Protein AF-0000000074718939 (afdb_homodimer)

Sequence (642 aa):
MASVFGLVLPFFGLIALGFVTARVTRQPLEALGWMNTFIIYVALPALFFNLLAKTPVEELTQWRFIVGTTLSTFAVFALMFVIGIFRTRGRVDESTVMGLAGAYGNIGYMGPGLALLAFGEAAVVPVALVFCFDNTLHFVIAPLMMALADDSPDRPPAWKLALDVAGRILLHPFILATIVGITAAIAGFRPPAAAQTLLDYLAGAAAPCALFAMGVTLALRPLRRIPAETAFIVPIKLIVHPVIAYVLVSYIGDFPPVWVYSAMLLAALPSATNVFVIAQQYGVWVERASAMVLLTTVGSVATVTLLLYLMTNSILPPDLFMASVFGLVLPFFGLIALGFVTARVTRQPLEALGWMNTFIIYVALPALFFNLLAKTPVEELTQWRFIVGTTLSTFAVFALMFVIGIFRTRGRVDESTVMGLAGAYGNIGYMGPGLALLAFGEAAVVPVALVFCFDNTLHFVIAPLMMALADDSPDRPPAWKLALDVAGRILLHPFILATIVGITAAIAGFRPPAAAQTLLDYLAGAAAPCALFAMGVTLALRPLRRIPAETAFIVPIKLIVHPVIAYVLVSYIGDFPPVWVYSAMLLAALPSATNVFVIAQQYGVWVERASAMVLLTTVGSVATVTLLLYLMTNSILPPDLF

Radius of gyration: 26.63 Å; Cα contacts (8 Å, |Δi|>4): 1017; chains: 2; bounding box: 52×75×51 Å

Organism: NCBI:txid2562239

Secondary structure (DSSP, 8-state):
-HHHHHHHHHHHHHHHHHHHHHHHS---GGGGHHHHHHIIIIIHHHHHHHHHHTS-GGGGG-HHHHHHHHHHHHHHHHHHHHHHHHHHTS-HHHHHHHHHHHH-B-TTTTHHHHHHHHHGGGGHHHHHHHHHHHHHHHHHHHHHHHHHH---TTPPPHHHHHHHHHHHHHHSHHHHHHHHHHHHHHHT----HHHHHHHHHHHHHHHHHHHHHHHHHHHHS--SS--TTHHHHHHIIIIIHHHHHHHHHHHH----HHHHHHHHHHHHSPBPHHHHHHHHHHTSSHHHHHHHHHHHHHHHHHHHHHHHHHHHTT-S-S---/-HHHHHHHHHHHHHHHHHHHHHHHS---GGGGHHHHHHIIIIIHHHHHHHHHHTS-GGGGG-HHHHHHHHHHHHHHHHHHHHHHHHHHTS-HHHHHHHHHHHH-B-TTTTHHHHHHHHHGGGGHHHHHHHHHHHHHHHHHHHHHHHHHH---TTPPPHHHHHHHHHHHHHHSHHHHHHHHHHHHHHHT----HHHHHHHHHHHHHHHHHHHHHHHHHHHHS--SS--TTHHHHHHIIIIIHHHHHHHHHHHH----HHHHHHHHHHHHSPBPHHHHHHHHHHTSSHHHHHHHHHHHHHHHHHHHHHHHHHHHTT-S-S---

InterPro domains:
  IPR004776 Membrane transport PIN-like [PF03547] (4-112)
  IPR004776 Membrane transport PIN-like [PF03547] (159-307)
  IPR038770 Sodium/solute symporter superfamily [G3DSA:1.20.1530.20] (160-321)

Solvent-accessible surface area (backbone atoms only — not comparable to full-atom values): 31080 Å² total; per-residue (Å²): 102,69,69,38,46,35,61,48,40,30,60,55,45,33,20,48,49,18,23,52,46,41,72,70,40,94,69,63,77,68,17,38,48,47,44,49,49,43,34,57,68,45,12,41,21,30,35,40,21,54,48,34,31,70,33,57,55,78,63,73,58,44,54,57,59,52,50,18,48,44,48,29,39,50,49,34,21,51,52,34,24,53,54,25,26,65,75,57,73,60,38,51,48,52,8,47,54,43,5,38,42,20,34,38,31,31,32,82,54,44,27,56,61,43,38,36,73,74,59,34,76,74,24,51,56,50,42,38,50,48,46,51,51,46,50,49,49,52,55,47,47,51,55,52,46,44,56,69,47,54,78,56,86,83,55,68,58,70,66,60,47,50,49,51,44,48,50,53,39,57,64,30,51,57,48,41,22,39,53,52,9,42,52,26,20,70,69,64,54,72,70,56,69,29,58,42,50,34,37,48,39,30,27,50,24,22,32,48,50,48,33,20,48,48,14,28,50,49,52,75,52,66,76,89,69,84,57,75,62,48,77,54,36,40,51,36,14,47,47,47,31,17,49,44,21,42,53,37,36,26,68,65,40,94,61,61,44,56,46,42,49,39,48,20,51,36,36,20,32,26,25,17,68,61,43,27,53,52,16,51,73,69,70,38,60,36,71,58,34,46,44,47,27,46,53,21,44,61,51,25,58,58,49,45,40,50,50,49,40,33,52,77,66,63,67,46,74,58,53,84,105,103,70,70,38,46,36,61,49,40,31,59,55,46,33,21,48,49,19,23,52,47,40,72,69,43,92,69,64,78,68,18,36,46,46,44,49,48,43,34,57,69,46,12,40,22,30,35,41,20,54,49,35,32,69,32,56,56,77,62,72,60,44,53,58,57,52,50,19,48,44,48,31,38,48,48,35,21,51,52,34,23,51,53,26,27,65,73,56,74,61,38,51,48,52,8,47,52,43,6,37,46,19,34,38,32,31,31,80,54,44,28,57,61,43,39,36,71,74,59,35,76,74,25,52,57,50,43,38,51,50,45,52,50,45,50,50,49,51,54,46,46,51,57,50,46,44,56,68,46,53,76,56,87,82,56,66,57,69,66,61,46,50,49,50,44,48,51,53,38,59,65,29,51,56,48,39,22,39,52,53,10,44,51,26,22,70,69,63,54,72,71,56,70,29,57,42,51,32,36,48,39,29,27,50,25,22,32,48,51,47,33,19,49,48,13,28,50,49,52,76,51,68,76,87,69,84,58,77,63,49,76,55,35,41,52,35,16,49,46,47,30,17,50,43,22,42,51,39,37,27,67,66,42,92,62,61,46,55,46,43,50,40,48,20,50,35,36,20,31,25,26,18,67,60,45,28,52,51,15,52,74,69,70,38,60,36,72,58,34,45,44,46,28,48,52,22,45,60,52,25,57,57,49,45,38,50,49,49,38,33,54,77,66,63,68,46,71,57,52,86,107

Foldseek 3Di:
DVVLLVLCCVQVVLLQLLQVCLVVPVDDLCVCPVLVVLQFQPQLLLLLLVLLLPAALVLLPPVLLLCLLLVLLVVQLVVQLVVQCVVVVHQLLQSNLRSLQQRAFQLRQCQVSSLCSLPNPVLSSLSSSNVQNSVLVSLLSLQVSLLVNDPDPPRPDPVVSVVVSVVSSCPRSNNVSNVNSNVSNVVVHDDDPVVNVVSVVSNVVNNSSQSSSLSSLDNNLDDPDQDPSLVPRLCSQQPVSLVSSLQRSLVSDDDDLSSSLSSSLRSNHGRHPVSLVSCVVSVHCNSNSSSRSVVNNVVSSVRSSVSSVCSSVVVDPSHPD/DVVLLVLCCVQVVLLQLLQVCLVVPVDDLCVCPVLVVLQFQPQLLLLLLVLLLPAALVLLPPVLLLCLLLVLLVVQLVVQLVVQCVVVVHQLLQSNLRSLQQRAFQLRQCQVSSLCSLPNPVLSSLSSSNVQNSVLVSLLSLQVSLLVNDPDPPRPDPVVSVVVSVVSSCPRSNNVSNVNSNVSNVVVHDDDPVVNVVSVVSNVVNNSSQSSSLSSLDNNLDDPDQDPSLVPRLCSQQPVSLVSSLQRSLVSDDDPLSSSLSSSLRSNHGRHPVSLVSCVVSVHCNSNSSSRSVVNNVVSSVRSSVSSVCSSVVVDPSHPD

pLDDT: mean 90.08, std 6.82, range [62.88, 98.75]

Structure (mmCIF, N/CA/C/O backbone):
data_AF-0000000074718939-model_v1
#
loop_
_entity.id
_entity.type
_entity.pdbx_description
1 polymer 'Malonate transporter'
#
loop_
_atom_site.group_PDB
_atom_site.id
_atom_site.type_symbol
_atom_site.label_atom_id
_atom_site.label_alt_id
_atom_site.label_comp_id
_atom_site.label_asym_id
_atom_site.label_entity_id
_atom_site.label_seq_id
_atom_site.pdbx_PDB_ins_code
_atom_site.Cartn_x
_atom_site.Cartn_y
_atom_site.Cartn_z
_atom_site.occupancy
_atom_site.B_iso_or_equiv
_atom_site.auth_seq_id
_atom_site.auth_comp_id
_atom_site.auth_asym_id
_atom_site.auth_atom_id
_atom_site.pdbx_PDB_model_num
ATOM 1 N N . MET A 1 1 ? -13.906 6.078 26 1 66.88 1 MET A N 1
ATOM 2 C CA . MET A 1 1 ? -12.469 6.141 25.781 1 66.88 1 MET A CA 1
ATOM 3 C C . MET A 1 1 ? -11.984 4.938 24.984 1 66.88 1 MET A C 1
ATOM 5 O O . MET A 1 1 ? -11.25 5.094 24 1 66.88 1 MET A O 1
ATOM 9 N N . ALA A 1 2 ? -12.445 3.834 25.25 1 63.44 2 ALA A N 1
ATOM 10 C CA . ALA A 1 2 ? -12 2.648 24.516 1 63.44 2 ALA A CA 1
ATOM 11 C C . ALA A 1 2 ? -12.445 2.705 23.062 1 63.44 2 ALA A C 1
ATOM 13 O O . ALA A 1 2 ? -11.688 2.342 22.156 1 63.44 2 ALA A O 1
ATOM 14 N N . SER A 1 3 ? -13.562 3.199 22.953 1 77.56 3 SER A N 1
ATOM 15 C CA . SER A 1 3 ? -14.094 3.295 21.594 1 77.56 3 SER A CA 1
ATOM 16 C C . SER A 1 3 ? -13.305 4.293 20.766 1 77.56 3 SER A C 1
ATOM 18 O O . SER A 1 3 ? -13.039 4.047 19.578 1 77.56 3 SER A O 1
ATOM 20 N N . VAL A 1 4 ? -12.859 5.27 21.469 1 83.19 4 VAL A N 1
ATOM 21 C CA . VAL A 1 4 ? -12.133 6.312 20.75 1 83.19 4 VAL A CA 1
ATOM 22 C C . VAL A 1 4 ? -10.711 5.836 20.453 1 83.19 4 VAL A C 1
ATOM 24 O O . VAL A 1 4 ? -10.172 6.121 19.375 1 83.19 4 VAL A O 1
ATOM 27 N N . PHE A 1 5 ? -10.242 5.102 21.422 1 82.25 5 PHE A N 1
ATOM 28 C CA . PHE A 1 5 ? -8.93 4.504 21.203 1 82.25 5 PHE A CA 1
ATOM 29 C C . PHE A 1 5 ? -8.953 3.588 19.984 1 82.25 5 PHE A C 1
ATOM 31 O O . PHE A 1 5 ? -7.973 3.5 19.234 1 82.25 5 PHE A O 1
ATOM 38 N N . GLY A 1 6 ? -10.062 3.057 19.781 1 85.88 6 GLY A N 1
ATOM 39 C CA . GLY A 1 6 ? -10.242 2.199 18.609 1 85.88 6 GLY A CA 1
ATOM 40 C C . GLY A 1 6 ? -10.164 2.951 17.297 1 85.88 6 GLY A C 1
ATOM 41 O O . GLY A 1 6 ? -9.789 2.383 16.266 1 85.88 6 GLY A O 1
ATOM 42 N N . LEU A 1 7 ? -10.344 4.215 17.375 1 85.38 7 LEU A N 1
ATOM 43 C CA . LEU A 1 7 ? -10.336 5.039 16.172 1 85.38 7 LEU A CA 1
ATOM 44 C C . LEU A 1 7 ? -8.906 5.387 15.766 1 85.38 7 LEU A C 1
ATOM 46 O O . LEU A 1 7 ? -8.609 5.527 14.578 1 85.38 7 LEU A O 1
ATOM 50 N N . VAL A 1 8 ? -8.086 5.52 16.75 1 89.06 8 VAL A N 1
ATOM 51 C CA . VAL A 1 8 ? -6.754 6.039 16.469 1 89.06 8 VAL A CA 1
ATOM 52 C C . VAL A 1 8 ? -5.773 4.879 16.312 1 89.06 8 VAL A C 1
ATOM 54 O O . VAL A 1 8 ? -4.75 5.008 15.641 1 89.06 8 VAL A O 1
ATOM 57 N N . LEU A 1 9 ? -6.117 3.77 16.828 1 89.56 9 LEU A N 1
ATOM 58 C CA . LEU A 1 9 ? -5.215 2.629 16.938 1 89.56 9 LEU A CA 1
ATOM 59 C C . LEU A 1 9 ? -4.727 2.18 15.562 1 89.56 9 LEU A C 1
ATOM 61 O O . LEU A 1 9 ? -3.545 1.871 15.391 1 89.56 9 LEU A O 1
ATOM 65 N N . PRO A 1 10 ? -5.547 2.162 14.57 1 92.31 10 PRO A N 1
ATOM 66 C CA . PRO A 1 10 ? -5.055 1.689 13.273 1 92.31 10 PRO A CA 1
ATOM 67 C C . PRO A 1 10 ? -3.924 2.553 12.727 1 92.31 10 PRO A C 1
ATOM 69 O O . PRO A 1 10 ? -2.943 2.025 12.188 1 92.31 10 PRO A O 1
ATOM 72 N N . PHE A 1 11 ? -4.012 3.791 12.898 1 91.44 11 PHE A N 1
ATOM 73 C CA . PHE A 1 11 ? -3.047 4.719 12.32 1 91.44 11 PHE A CA 1
ATOM 74 C C . PHE A 1 11 ? -1.737 4.691 13.102 1 91.44 11 PHE A C 1
ATOM 76 O O . PHE A 1 11 ? -0.66 4.59 12.516 1 91.44 11 PHE A O 1
ATOM 83 N N . PHE A 1 12 ? -1.843 4.734 14.391 1 92.56 12 PHE A N 1
ATOM 84 C CA . PHE A 1 12 ? -0.64 4.656 15.211 1 92.56 12 PHE A CA 1
ATOM 85 C C . PHE A 1 12 ? -0.073 3.242 15.211 1 92.56 12 PHE A C 1
ATOM 87 O O . PHE A 1 12 ? 1.136 3.053 15.359 1 92.56 12 PHE A O 1
ATOM 94 N N . GLY A 1 13 ? -0.948 2.262 15.031 1 94.19 13 GLY A N 1
ATOM 95 C CA . GLY A 1 13 ? -0.496 0.888 14.875 1 94.19 13 GLY A CA 1
ATOM 96 C C . GLY A 1 13 ? 0.359 0.682 13.641 1 94.19 13 GLY A C 1
ATOM 97 O O . GLY A 1 13 ? 1.355 -0.043 13.68 1 94.19 13 GLY A O 1
ATOM 98 N N . LEU A 1 14 ? -0.015 1.311 12.555 1 95.38 14 LEU A N 1
ATOM 99 C CA . LEU A 1 14 ? 0.762 1.229 11.32 1 95.38 14 LEU A CA 1
ATOM 100 C C . LEU A 1 14 ? 2.154 1.821 11.516 1 95.38 14 LEU A C 1
ATOM 102 O O . LEU A 1 14 ? 3.145 1.263 11.039 1 95.38 14 LEU A O 1
ATOM 106 N N . ILE A 1 15 ? 2.215 2.977 12.211 1 92.69 15 ILE A N 1
ATOM 107 C CA . ILE A 1 15 ? 3.496 3.609 12.5 1 92.69 15 ILE A CA 1
ATOM 108 C C . ILE A 1 15 ? 4.332 2.695 13.391 1 92.69 15 ILE A C 1
ATOM 110 O O . ILE A 1 15 ? 5.523 2.49 13.141 1 92.69 15 ILE A O 1
ATOM 114 N N . ALA A 1 16 ? 3.695 2.15 14.422 1 94.5 16 ALA A N 1
ATOM 115 C CA . ALA A 1 16 ? 4.383 1.25 15.344 1 94.5 16 ALA A CA 1
ATOM 116 C C . ALA A 1 16 ? 4.918 0.022 14.617 1 94.5 16 ALA A C 1
ATOM 118 O O . ALA A 1 16 ? 6.023 -0.447 14.906 1 94.5 16 ALA A O 1
ATOM 119 N N . LEU A 1 17 ? 4.156 -0.501 13.719 1 96.5 17 LEU A N 1
ATOM 120 C CA . LEU A 1 17 ? 4.586 -1.656 12.938 1 96.5 17 LEU A CA 1
ATOM 121 C C . LEU A 1 17 ? 5.836 -1.328 12.133 1 96.5 17 LEU A C 1
ATOM 123 O O . LEU A 1 17 ? 6.766 -2.137 12.055 1 96.5 17 LEU A O 1
ATOM 127 N N . GLY A 1 18 ? 5.789 -0.168 11.43 1 95.69 18 GLY A N 1
ATOM 128 C CA . GLY A 1 18 ? 6.988 0.266 10.727 1 95.69 18 GLY A CA 1
ATOM 129 C C . GLY A 1 18 ? 8.195 0.404 11.641 1 95.69 18 GLY A C 1
ATOM 130 O O . GLY A 1 18 ? 9.289 -0.063 11.305 1 95.69 18 GLY A O 1
ATOM 131 N N . PHE A 1 19 ? 7.973 0.972 12.789 1 91.94 19 PHE A N 1
ATOM 132 C CA . PHE A 1 19 ? 9.031 1.191 13.766 1 91.94 19 PHE A CA 1
ATOM 133 C C . PHE A 1 19 ? 9.617 -0.134 14.234 1 91.94 19 PHE A C 1
ATOM 135 O O . PHE A 1 19 ? 10.836 -0.318 14.219 1 91.94 19 PHE A O 1
ATOM 142 N N . VAL A 1 20 ? 8.773 -1.05 14.609 1 95.56 20 VAL A N 1
ATOM 143 C CA . VAL A 1 20 ? 9.211 -2.336 15.141 1 95.56 20 VAL A CA 1
ATOM 144 C C . VAL A 1 20 ? 9.898 -3.145 14.047 1 95.56 20 VAL A C 1
ATOM 146 O O . VAL A 1 20 ? 10.93 -3.773 14.289 1 95.56 20 VAL A O 1
ATOM 149 N N . THR A 1 21 ? 9.383 -3.137 12.867 1 96.31 21 THR A N 1
ATOM 150 C CA . THR A 1 21 ? 9.992 -3.863 11.758 1 96.31 21 THR A CA 1
ATOM 151 C C . THR A 1 21 ? 11.398 -3.35 11.477 1 96.31 21 THR A C 1
ATOM 153 O O . THR A 1 21 ? 12.305 -4.133 11.195 1 96.31 21 THR A O 1
ATOM 156 N N . ALA A 1 22 ? 11.492 -2.055 11.508 1 94.75 22 ALA A N 1
ATOM 157 C CA . ALA A 1 22 ? 12.805 -1.453 11.258 1 94.75 22 ALA A CA 1
ATOM 158 C C . ALA A 1 22 ? 13.812 -1.881 12.32 1 94.75 22 ALA A C 1
ATOM 160 O O . ALA A 1 22 ? 15 -2.066 12.016 1 94.75 22 ALA A O 1
ATOM 161 N N . ARG A 1 23 ? 13.375 -2.045 13.5 1 92.75 23 ARG A N 1
ATOM 162 C CA . ARG A 1 23 ? 14.258 -2.426 14.594 1 92.75 23 ARG A CA 1
ATOM 163 C C . ARG A 1 23 ? 14.672 -3.891 14.484 1 92.75 23 ARG A C 1
ATOM 165 O O . ARG A 1 23 ? 15.75 -4.273 14.93 1 92.75 23 ARG A O 1
ATOM 172 N N . VAL A 1 24 ? 13.789 -4.59 13.883 1 93.12 24 VAL A N 1
ATOM 173 C CA . VAL A 1 24 ? 14.047 -6.023 13.789 1 93.12 24 VAL A CA 1
ATOM 174 C C . VAL A 1 24 ? 14.797 -6.328 12.492 1 93.12 24 VAL A C 1
ATOM 176 O O . VAL A 1 24 ? 15.703 -7.164 12.477 1 93.12 24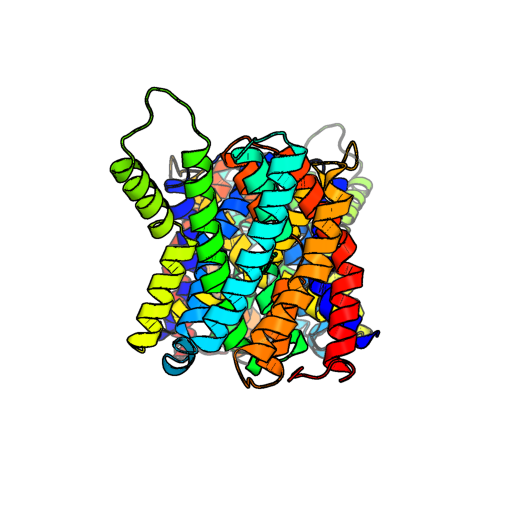 VAL A O 1
ATOM 179 N N . THR A 1 25 ? 14.336 -5.531 11.516 1 85.88 25 THR A N 1
ATOM 180 C CA . THR A 1 25 ? 14.961 -5.754 10.211 1 85.88 25 THR A CA 1
ATOM 181 C C . THR A 1 25 ? 16.125 -4.781 10 1 85.88 25 THR A C 1
ATOM 183 O O . THR A 1 25 ? 16.078 -3.645 10.469 1 85.88 25 THR A O 1
ATOM 186 N N . ARG A 1 26 ? 17.328 -5.137 9.867 1 83.06 26 ARG A N 1
ATOM 187 C CA . ARG A 1 26 ? 18.5 -4.301 9.719 1 83.06 26 ARG A CA 1
ATOM 188 C C . ARG A 1 26 ? 18.688 -3.863 8.266 1 83.06 26 ARG A C 1
ATOM 190 O O . ARG A 1 26 ? 19.672 -4.242 7.621 1 83.06 26 ARG A O 1
ATOM 197 N N . GLN A 1 27 ? 17.656 -3.006 7.785 1 92.81 27 GLN A N 1
ATOM 198 C CA . GLN A 1 27 ? 17.781 -2.42 6.453 1 92.81 27 GLN A CA 1
ATOM 199 C C . GLN A 1 27 ? 18.031 -0.917 6.535 1 92.81 27 GLN A C 1
ATOM 201 O O . GLN A 1 27 ? 17.547 -0.25 7.453 1 92.81 27 GLN A O 1
ATOM 206 N N . PRO A 1 28 ? 18.812 -0.445 5.605 1 93.06 28 PRO A N 1
ATOM 207 C CA . PRO A 1 28 ? 19.141 0.983 5.641 1 93.06 28 PRO A CA 1
ATOM 208 C C . PRO A 1 28 ? 17.984 1.863 5.195 1 93.06 28 PRO A C 1
ATOM 210 O O . PRO A 1 28 ? 17.062 1.385 4.523 1 93.06 28 PRO A O 1
ATOM 213 N N . LEU A 1 29 ? 18.078 3.104 5.562 1 89.25 29 LEU A N 1
ATOM 214 C CA . LEU A 1 29 ? 17.047 4.094 5.246 1 89.25 29 LEU A CA 1
ATOM 215 C C . LEU A 1 29 ? 16.891 4.246 3.738 1 89.25 29 LEU A C 1
ATOM 217 O O . LEU A 1 29 ? 15.781 4.488 3.252 1 89.25 29 LEU A O 1
ATOM 221 N N . GLU A 1 30 ? 17.953 4.074 2.996 1 89.88 30 GLU A N 1
ATOM 222 C CA . GLU A 1 30 ? 17.953 4.254 1.548 1 89.88 30 GLU A CA 1
ATOM 223 C C . GLU A 1 30 ? 17.078 3.217 0.856 1 89.88 30 GLU A C 1
ATOM 225 O O . GLU A 1 30 ? 16.609 3.439 -0.263 1 89.88 30 GLU A O 1
ATOM 230 N N . ALA A 1 31 ? 16.797 2.199 1.562 1 94.56 31 ALA A N 1
ATOM 231 C CA . ALA A 1 31 ? 15.977 1.137 0.984 1 94.56 31 ALA A CA 1
ATOM 232 C C . ALA A 1 31 ? 14.5 1.524 0.984 1 94.56 31 ALA A C 1
ATOM 234 O O . ALA A 1 31 ? 13.656 0.772 0.492 1 94.56 31 ALA A O 1
ATOM 235 N N . LEU A 1 32 ? 14.195 2.742 1.435 1 93.94 32 LEU A N 1
ATOM 236 C CA . LEU A 1 32 ? 12.836 3.277 1.368 1 93.94 32 LEU A CA 1
ATOM 237 C C . LEU A 1 32 ? 12.578 3.93 0.016 1 93.94 32 LEU A C 1
ATOM 239 O O . LEU A 1 32 ? 11.469 4.395 -0.25 1 93.94 32 LEU A O 1
ATOM 243 N N . GLY A 1 33 ? 13.508 3.92 -0.853 1 93 33 GLY A N 1
ATOM 244 C CA . GLY A 1 33 ? 13.461 4.695 -2.082 1 93 33 GLY A CA 1
ATOM 245 C C . GLY A 1 33 ? 12.219 4.434 -2.906 1 93 33 GLY A C 1
ATOM 246 O O . GLY A 1 33 ? 11.477 5.363 -3.238 1 93 33 GLY A O 1
ATOM 247 N N . TRP A 1 34 ? 11.922 3.211 -3.227 1 94.81 34 TRP A N 1
ATOM 248 C CA . TRP A 1 34 ? 10.789 2.883 -4.086 1 94.81 34 TRP A CA 1
ATOM 249 C C . TRP A 1 34 ? 9.469 3.049 -3.336 1 94.81 34 TRP A C 1
ATOM 251 O O . TRP A 1 34 ? 8.453 3.426 -3.928 1 94.81 34 TRP A O 1
ATOM 261 N N . MET A 1 35 ? 9.484 2.732 -2.035 1 94.69 35 MET A N 1
ATOM 262 C CA . MET A 1 35 ? 8.273 2.955 -1.253 1 94.69 35 MET A CA 1
ATOM 263 C C . MET A 1 35 ? 7.895 4.434 -1.245 1 94.69 35 MET A C 1
ATOM 265 O O . MET A 1 35 ? 6.73 4.781 -1.431 1 94.69 35 MET A O 1
ATOM 269 N N . ASN A 1 36 ? 8.898 5.289 -1.068 1 89.31 36 ASN A N 1
ATOM 270 C CA . ASN A 1 36 ? 8.648 6.727 -1.091 1 89.31 36 ASN A CA 1
ATOM 271 C C . ASN A 1 36 ? 8.188 7.195 -2.469 1 89.31 36 ASN A C 1
ATOM 273 O O . ASN A 1 36 ? 7.281 8.023 -2.578 1 89.31 36 ASN A O 1
ATOM 277 N N . THR A 1 37 ? 8.812 6.703 -3.477 1 92.75 37 THR A N 1
ATOM 278 C CA . THR A 1 37 ? 8.422 7.039 -4.84 1 92.75 37 THR A CA 1
ATOM 279 C C . THR A 1 37 ? 6.977 6.629 -5.102 1 92.75 37 THR A C 1
ATOM 281 O O . THR A 1 37 ? 6.207 7.387 -5.695 1 92.75 37 THR A O 1
ATOM 284 N N . PHE A 1 38 ? 6.605 5.457 -4.691 1 95.25 38 PHE A N 1
ATOM 285 C CA . PHE A 1 38 ? 5.242 4.961 -4.836 1 95.25 38 PHE A CA 1
ATOM 286 C C . PHE A 1 38 ? 4.254 5.867 -4.109 1 95.25 38 PHE A C 1
ATOM 288 O O . PHE A 1 38 ? 3.211 6.223 -4.656 1 95.25 38 PHE A O 1
ATOM 295 N N . ILE A 1 39 ? 4.562 6.23 -2.859 1 90.56 39 ILE A N 1
ATOM 296 C CA . ILE A 1 39 ? 3.684 7.043 -2.021 1 90.56 39 ILE A CA 1
ATOM 297 C C . ILE A 1 39 ? 3.496 8.422 -2.65 1 90.56 39 ILE A C 1
ATOM 299 O O . ILE A 1 39 ? 2.365 8.867 -2.857 1 90.56 39 ILE A O 1
ATOM 303 N N . ILE A 1 40 ? 4.559 9.055 -3.062 1 84.19 40 ILE A N 1
ATOM 304 C CA . ILE A 1 40 ? 4.566 10.469 -3.422 1 84.19 40 ILE A CA 1
ATOM 305 C C . ILE A 1 40 ? 4.043 10.641 -4.848 1 84.19 40 ILE A C 1
ATOM 307 O O . ILE A 1 40 ? 3.277 11.57 -5.125 1 84.19 40 ILE A O 1
ATOM 311 N N . TYR A 1 41 ? 4.348 9.727 -5.711 1 89.44 41 TYR A N 1
ATOM 312 C CA . TYR A 1 41 ? 4.09 10 -7.121 1 89.44 41 TYR A CA 1
ATOM 313 C C . TYR A 1 41 ? 2.916 9.172 -7.629 1 89.44 41 TYR A C 1
ATOM 315 O O . TYR A 1 41 ? 2.367 9.453 -8.695 1 89.44 41 TYR A O 1
ATOM 323 N N . VAL A 1 42 ? 2.508 8.195 -6.805 1 93.94 42 VAL A N 1
ATOM 324 C CA . VAL A 1 42 ? 1.505 7.301 -7.371 1 93.94 42 VAL A CA 1
ATOM 325 C C . VAL A 1 42 ? 0.297 7.223 -6.441 1 93.94 42 VAL A C 1
ATOM 327 O O . VAL A 1 42 ? -0.801 7.656 -6.801 1 93.94 42 VAL A O 1
ATOM 330 N N . ALA A 1 43 ? 0.499 6.836 -5.191 1 93.12 43 ALA A N 1
ATOM 331 C CA . ALA A 1 43 ? -0.602 6.527 -4.285 1 93.12 43 ALA A CA 1
ATOM 332 C C . ALA A 1 43 ? -1.28 7.805 -3.791 1 93.12 43 ALA A C 1
ATOM 334 O O . ALA A 1 43 ? -2.51 7.91 -3.818 1 93.12 43 ALA A O 1
ATOM 335 N N . LEU A 1 44 ? -0.522 8.766 -3.371 1 86.56 44 LEU A N 1
ATOM 336 C CA . LEU A 1 44 ? -1.09 9.984 -2.803 1 86.56 44 LEU A CA 1
ATOM 337 C C . LEU A 1 44 ? -1.812 10.797 -3.873 1 86.56 44 LEU A C 1
ATOM 339 O O . LEU A 1 44 ? -2.92 11.289 -3.645 1 86.56 44 LEU A O 1
ATOM 343 N N . PRO A 1 45 ? -1.183 10.969 -5.035 1 88.19 45 PRO A N 1
ATOM 344 C CA . PRO A 1 45 ? -1.922 11.672 -6.086 1 88.19 45 PRO A CA 1
ATOM 345 C C . PRO A 1 45 ? -3.266 11.016 -6.398 1 88.19 45 PRO A C 1
ATOM 347 O O . PRO A 1 45 ? -4.254 11.711 -6.648 1 88.19 45 PRO A O 1
ATOM 350 N N . ALA A 1 46 ? -3.309 9.719 -6.402 1 92.38 46 ALA A N 1
ATOM 351 C CA . ALA A 1 46 ? -4.574 9.023 -6.629 1 92.38 46 ALA A CA 1
ATOM 352 C C . ALA A 1 46 ? -5.574 9.336 -5.52 1 92.38 46 ALA A C 1
ATOM 354 O O . ALA A 1 46 ? -6.77 9.508 -5.781 1 92.38 46 ALA A O 1
ATOM 355 N N . LEU A 1 47 ? -5.102 9.375 -4.332 1 87 47 LEU A N 1
ATOM 356 C CA . LEU A 1 47 ? -5.949 9.719 -3.195 1 87 47 LEU A CA 1
ATOM 357 C C . LEU A 1 47 ? -6.504 11.133 -3.334 1 87 47 LEU A C 1
ATOM 359 O O . LEU A 1 47 ? -7.695 11.359 -3.115 1 87 47 LEU A O 1
ATOM 363 N N . PHE A 1 48 ? -5.633 12.062 -3.709 1 82.62 48 PHE A N 1
ATOM 364 C CA . PHE A 1 48 ? -6.039 13.453 -3.9 1 82.62 48 PHE A CA 1
ATOM 365 C C . PHE A 1 48 ? -7.086 13.562 -5 1 82.62 48 PHE A C 1
ATOM 367 O O . PHE A 1 48 ? -8.109 14.234 -4.828 1 82.62 48 PHE A O 1
ATOM 374 N N . PHE A 1 49 ? -6.836 12.922 -6.062 1 88.5 49 PHE A N 1
ATOM 375 C CA . PHE A 1 49 ? -7.785 12.938 -7.172 1 88.5 49 PHE A CA 1
ATOM 376 C C . PHE A 1 49 ? -9.141 12.414 -6.727 1 88.5 49 PHE A C 1
ATOM 378 O O . PHE A 1 49 ? -10.172 13.039 -6.984 1 88.5 49 PHE A O 1
ATOM 385 N N . ASN A 1 50 ? -9.164 11.297 -6.07 1 88 50 ASN A N 1
ATOM 386 C CA . ASN A 1 50 ? -10.414 10.68 -5.625 1 88 50 ASN A CA 1
ATOM 387 C C . ASN A 1 50 ? -11.188 11.602 -4.684 1 88 50 ASN A C 1
ATOM 389 O O . ASN A 1 50 ? -12.406 11.719 -4.781 1 88 50 ASN A O 1
ATOM 393 N N . LEU A 1 51 ? -10.469 12.188 -3.82 1 81.31 51 LEU A N 1
ATOM 394 C CA . LEU A 1 51 ? -11.094 13.031 -2.812 1 81.31 51 LEU A CA 1
ATOM 395 C C . LEU A 1 51 ? -11.734 14.258 -3.457 1 81.31 51 LEU A C 1
ATOM 397 O O . LEU A 1 51 ? -12.859 14.633 -3.109 1 81.31 51 LEU A O 1
ATOM 401 N N . LEU A 1 52 ? -11.094 14.828 -4.426 1 81.81 52 LEU A N 1
ATOM 402 C CA . LEU A 1 52 ? -11.555 16.078 -5.008 1 81.81 52 LEU A CA 1
ATOM 403 C C . LEU A 1 52 ? -12.555 15.828 -6.129 1 81.81 52 LEU A C 1
ATOM 405 O O . LEU A 1 52 ? -13.508 16.594 -6.301 1 81.81 52 LEU A O 1
ATOM 409 N N . ALA A 1 53 ? -12.312 14.766 -6.859 1 86.06 53 ALA A N 1
ATOM 410 C CA . ALA A 1 53 ? -13.195 14.453 -7.977 1 86.06 53 ALA A CA 1
ATOM 411 C C . ALA A 1 53 ? -14.594 14.086 -7.488 1 86.06 53 ALA A C 1
ATOM 413 O O . ALA A 1 53 ? -15.578 14.297 -8.195 1 86.06 53 ALA A O 1
ATOM 414 N N . LYS A 1 54 ? -14.672 13.617 -6.328 1 81.25 54 LYS A N 1
ATOM 415 C CA . LYS A 1 54 ? -15.953 13.156 -5.801 1 81.25 54 LYS A CA 1
ATOM 416 C C . LYS A 1 54 ? -16.625 14.242 -4.965 1 81.25 54 LYS A C 1
ATOM 418 O O . LYS A 1 54 ? -17.75 14.062 -4.492 1 81.25 54 LYS A O 1
ATOM 423 N N . THR A 1 55 ? -15.938 15.375 -4.742 1 78 55 THR A N 1
ATOM 424 C CA . THR A 1 55 ? -16.516 16.5 -4.004 1 78 55 THR A CA 1
ATOM 425 C C . THR A 1 55 ? -17.438 17.312 -4.898 1 78 55 THR A C 1
ATOM 427 O O . THR A 1 55 ? -17.047 17.734 -5.992 1 78 55 THR A O 1
ATOM 430 N N . PRO A 1 56 ? -18.656 17.469 -4.434 1 81.06 56 PRO A N 1
ATOM 431 C CA . PRO A 1 56 ? -19.562 18.328 -5.215 1 81.06 56 PRO A CA 1
ATOM 432 C C . PRO A 1 56 ? -19 19.734 -5.418 1 81.06 56 PRO A C 1
ATOM 434 O O . PRO A 1 56 ? -18.453 20.328 -4.484 1 81.06 56 PRO A O 1
ATOM 437 N N . VAL A 1 57 ? -19.172 20.203 -6.598 1 79.81 57 VAL A N 1
ATOM 438 C CA . VAL A 1 57 ? -18.578 21.484 -7 1 79.81 57 VAL A CA 1
ATOM 439 C C . VAL A 1 57 ? -19.109 22.594 -6.109 1 79.81 57 VAL A C 1
ATOM 441 O O . VAL A 1 57 ? -18.391 23.547 -5.793 1 79.81 57 VAL A O 1
ATOM 444 N N . GLU A 1 58 ? -20.344 22.469 -5.68 1 81.69 58 GLU A N 1
ATOM 445 C CA . GLU A 1 58 ? -20.969 23.484 -4.844 1 81.69 58 GLU A CA 1
ATOM 446 C C . GLU A 1 58 ? -20.297 23.578 -3.482 1 81.69 58 GLU A C 1
ATOM 448 O O . GLU A 1 58 ? -20.266 24.641 -2.861 1 81.69 58 GLU A O 1
ATOM 453 N N . GLU A 1 59 ? -19.703 22.5 -3.158 1 79.12 59 GLU A N 1
ATOM 454 C CA . GLU A 1 59 ? -19.047 22.469 -1.853 1 79.12 59 GLU A CA 1
ATOM 455 C C . GLU A 1 59 ? -17.609 22.953 -1.941 1 79.12 59 GLU A C 1
ATOM 457 O O . GLU A 1 59 ? -17 23.312 -0.93 1 79.12 59 GLU A O 1
ATOM 462 N N . LEU A 1 60 ? -17.203 22.922 -3.16 1 75.44 60 LEU A N 1
ATOM 463 C CA . LEU A 1 60 ? -15.852 23.422 -3.373 1 75.44 60 LEU A CA 1
ATOM 464 C C . LEU A 1 60 ? -15.797 24.938 -3.199 1 75.44 60 LEU A C 1
ATOM 466 O O . LEU A 1 60 ? -14.719 25.5 -3.064 1 75.44 60 LEU A O 1
ATOM 470 N N . THR A 1 61 ? -16.969 25.5 -2.998 1 76.88 61 THR A N 1
ATOM 471 C CA . THR A 1 61 ? -17.016 26.953 -2.928 1 76.88 61 THR A CA 1
ATOM 472 C C . THR A 1 61 ? -17.312 27.406 -1.505 1 76.88 61 THR A C 1
ATOM 474 O O . THR A 1 61 ? -17.734 28.547 -1.29 1 76.88 61 THR A O 1
ATOM 477 N N . GLN A 1 62 ? -17.172 26.516 -0.58 1 87.75 62 GLN A N 1
ATOM 478 C CA . GLN A 1 62 ? -17.344 26.953 0.803 1 87.75 62 GLN A CA 1
ATOM 479 C C . GLN A 1 62 ? -16.172 27.812 1.263 1 87.75 62 GLN A C 1
ATOM 481 O O . GLN A 1 62 ? -15.414 27.422 2.15 1 87.75 62 GLN A O 1
ATOM 486 N N . TRP A 1 63 ? -16.188 29.016 0.764 1 89.38 63 TRP A N 1
ATOM 487 C CA . TRP A 1 63 ? -15.047 29.906 0.892 1 89.38 63 TRP A CA 1
ATOM 488 C C . TRP A 1 63 ? -14.82 30.297 2.348 1 89.38 63 TRP A C 1
ATOM 490 O O . TRP A 1 63 ? -13.68 30.5 2.775 1 89.38 63 TRP A O 1
ATOM 500 N N . ARG A 1 64 ? -15.906 30.406 3.086 1 94.44 64 ARG A N 1
ATOM 501 C CA . ARG A 1 64 ? -15.742 30.766 4.492 1 94.44 64 ARG A CA 1
ATOM 502 C C . ARG A 1 64 ? -14.992 29.672 5.25 1 94.44 64 ARG A C 1
ATOM 504 O O . ARG A 1 64 ? -14.133 29.969 6.082 1 94.44 64 ARG A O 1
ATOM 511 N N . PHE A 1 65 ? -15.336 28.438 4.926 1 95.44 65 PHE A N 1
ATOM 512 C CA . PHE A 1 65 ? -14.656 27.312 5.555 1 95.44 65 PHE A CA 1
ATOM 513 C C . PHE A 1 65 ? -13.195 27.266 5.129 1 95.44 65 PHE A C 1
ATOM 515 O O . PHE A 1 65 ? -12.305 27.062 5.961 1 95.44 65 PHE A O 1
ATOM 522 N N . ILE A 1 66 ? -12.953 27.453 3.842 1 93.25 66 ILE A N 1
ATOM 523 C CA . ILE A 1 66 ? -11.609 27.422 3.281 1 93.25 66 ILE A CA 1
ATOM 524 C C . ILE A 1 66 ? -10.75 28.5 3.938 1 93.25 66 ILE A C 1
ATOM 526 O O . ILE A 1 66 ? -9.633 28.234 4.383 1 93.25 66 ILE A O 1
ATOM 530 N N . VAL A 1 67 ? -11.266 29.672 4.031 1 94.94 67 VAL A N 1
ATOM 531 C CA . VAL A 1 67 ? -10.531 30.797 4.617 1 94.94 67 VAL A CA 1
ATOM 532 C C . VAL A 1 67 ? -10.281 30.531 6.098 1 94.94 67 VAL A C 1
ATOM 534 O O . VAL A 1 67 ? -9.172 30.766 6.598 1 94.94 67 VAL A O 1
ATOM 537 N N . GLY A 1 68 ? -11.289 30.016 6.777 1 96.88 68 GLY A N 1
ATOM 538 C CA . GLY A 1 68 ? -11.141 29.734 8.195 1 96.88 68 GLY A CA 1
ATOM 539 C C . GLY A 1 68 ? -10.031 28.734 8.484 1 96.88 68 GLY A C 1
ATOM 540 O O . GLY A 1 68 ? -9.188 28.969 9.352 1 96.88 68 GLY A O 1
ATOM 541 N N . THR A 1 69 ? -9.992 27.672 7.789 1 97.38 69 THR A N 1
ATOM 542 C CA . THR A 1 69 ? -9.023 26.609 8.039 1 97.38 69 THR A CA 1
ATOM 543 C C . THR A 1 69 ? -7.633 27.031 7.566 1 97.38 69 THR A C 1
ATOM 545 O O . THR A 1 69 ? -6.648 26.844 8.281 1 97.38 69 THR A O 1
ATOM 548 N N . THR A 1 70 ? -7.555 27.625 6.379 1 96.75 70 THR A N 1
ATOM 549 C CA . THR A 1 70 ? -6.266 28.016 5.816 1 96.75 70 THR A CA 1
ATOM 550 C C . THR A 1 70 ? -5.637 29.141 6.633 1 96.75 70 THR A C 1
ATOM 552 O O . THR A 1 70 ? -4.426 29.141 6.867 1 96.75 70 THR A O 1
ATOM 555 N N . LEU A 1 71 ? -6.441 30.031 7.031 1 97.62 71 LEU A N 1
ATOM 556 C CA . LEU A 1 71 ? -5.953 31.125 7.867 1 97.62 71 LEU A CA 1
ATOM 557 C C . LEU A 1 71 ? -5.477 30.609 9.219 1 97.62 71 LEU A C 1
ATOM 559 O O . LEU A 1 71 ? -4.52 31.125 9.789 1 97.62 71 LEU A O 1
ATOM 563 N N . SER A 1 72 ? -6.195 29.672 9.766 1 98.38 72 SER A N 1
ATOM 564 C CA . SER A 1 72 ? -5.762 29.047 11.016 1 98.38 72 SER A CA 1
ATOM 565 C C . SER A 1 72 ? -4.379 28.438 10.883 1 98.38 72 SER A C 1
ATOM 567 O O . SER A 1 72 ? -3.512 28.641 11.734 1 98.38 72 SER A O 1
ATOM 569 N N . THR A 1 73 ? -4.168 27.672 9.852 1 98.38 73 THR A N 1
ATOM 570 C CA . THR A 1 73 ? -2.887 27.031 9.594 1 98.38 73 THR A CA 1
ATOM 571 C C . THR A 1 73 ? -1.793 28.062 9.367 1 98.38 73 THR A C 1
ATOM 573 O O . THR A 1 73 ? -0.689 27.938 9.898 1 98.38 73 THR A O 1
ATOM 576 N N . PHE A 1 74 ? -2.107 29.094 8.594 1 98.44 74 PHE A N 1
ATOM 577 C CA . PHE A 1 74 ? -1.144 30.156 8.32 1 98.44 74 PHE A CA 1
ATOM 578 C C . PHE A 1 74 ? -0.783 30.891 9.602 1 98.44 74 PHE A C 1
ATOM 580 O O . PHE A 1 74 ? 0.376 31.266 9.812 1 98.44 74 PHE A O 1
ATOM 587 N N . ALA A 1 75 ? -1.759 31.172 10.383 1 98.56 75 ALA A N 1
ATOM 588 C CA . ALA A 1 75 ? -1.524 31.859 11.648 1 98.56 75 ALA A CA 1
ATOM 589 C C . ALA A 1 75 ? -0.55 31.094 12.531 1 98.56 75 ALA A C 1
ATOM 591 O O . ALA A 1 75 ? 0.335 31.688 13.156 1 98.56 75 ALA A O 1
ATOM 592 N N . VAL A 1 76 ? -0.712 29.828 12.594 1 98.75 76 VAL A N 1
ATOM 593 C CA . VAL A 1 76 ? 0.174 28.984 13.398 1 98.75 76 VAL A CA 1
ATOM 594 C C . VAL A 1 76 ? 1.568 28.969 12.781 1 98.75 76 VAL A C 1
ATOM 596 O O . VAL A 1 76 ? 2.574 29.016 13.492 1 98.75 76 VAL A O 1
ATOM 599 N N . PHE A 1 77 ? 1.623 28.828 11.453 1 98.69 77 PHE A N 1
ATOM 600 C CA . PHE A 1 77 ? 2.908 28.938 10.773 1 98.69 77 PHE A CA 1
ATOM 601 C C . PHE A 1 77 ? 3.605 30.234 11.125 1 98.69 77 PHE A C 1
ATOM 603 O O . PHE A 1 77 ? 4.785 30.25 11.484 1 98.69 77 PHE A O 1
ATOM 610 N N . ALA A 1 78 ? 2.865 31.344 11.016 1 98.5 78 ALA A N 1
ATOM 611 C CA . ALA A 1 78 ? 3.418 32.688 11.281 1 98.5 78 ALA A CA 1
ATOM 612 C C . ALA A 1 78 ? 3.898 32.781 12.727 1 98.5 78 ALA A C 1
ATOM 614 O O . ALA A 1 78 ? 4.977 33.312 12.992 1 98.5 78 ALA A O 1
ATOM 615 N N . LEU A 1 79 ? 3.082 32.281 13.609 1 98.5 79 LEU A N 1
ATOM 616 C CA . LEU A 1 79 ? 3.441 32.312 15.023 1 98.5 79 LEU A CA 1
ATOM 617 C C . LEU A 1 79 ? 4.758 31.562 15.258 1 98.5 79 LEU A C 1
ATOM 619 O O . LEU A 1 79 ? 5.68 32.125 15.867 1 98.5 79 LEU A O 1
ATOM 623 N N . MET A 1 80 ? 4.867 30.328 14.789 1 98.25 80 MET A N 1
ATOM 624 C CA . MET A 1 80 ? 6.07 29.531 14.992 1 98.25 80 MET A CA 1
ATOM 625 C C . MET A 1 80 ? 7.254 30.125 14.234 1 98.25 80 MET A C 1
ATOM 627 O O . MET A 1 80 ? 8.391 30.047 14.703 1 98.25 80 MET A O 1
ATOM 631 N N . PHE A 1 81 ? 6.977 30.656 13.031 1 98.25 81 PHE A N 1
ATOM 632 C CA . PHE A 1 81 ? 8.016 31.328 12.25 1 98.25 81 PHE A CA 1
ATOM 633 C C . PHE A 1 81 ? 8.617 32.5 13.023 1 98.25 81 PHE A C 1
ATOM 635 O O . PHE A 1 81 ? 9.844 32.625 13.07 1 98.25 81 PHE A O 1
ATOM 642 N N . VAL A 1 82 ? 7.797 33.312 13.617 1 98.19 82 VAL A N 1
ATOM 643 C CA . VAL A 1 82 ? 8.258 34.469 14.375 1 98.19 82 VAL A CA 1
ATOM 644 C C . VAL A 1 82 ? 9.07 33.969 15.586 1 98.19 82 VAL A C 1
ATOM 646 O O . VAL A 1 82 ? 10.148 34.531 15.867 1 98.19 82 VAL A O 1
ATOM 649 N N . ILE A 1 83 ? 8.602 32.969 16.297 1 97.88 83 ILE A N 1
ATOM 650 C CA . ILE A 1 83 ? 9.367 32.406 17.406 1 97.88 83 ILE A CA 1
ATOM 651 C C . ILE A 1 83 ? 10.711 31.906 16.891 1 97.88 83 ILE A C 1
ATOM 653 O O . ILE A 1 83 ? 11.742 32.094 17.547 1 97.88 83 ILE A O 1
ATOM 657 N N . GLY A 1 84 ? 10.664 31.234 15.734 1 97.5 84 GLY A N 1
ATOM 658 C CA . GLY A 1 84 ? 11.891 30.734 15.125 1 97.5 84 GLY A CA 1
ATOM 659 C C . GLY A 1 84 ? 12.883 31.844 14.797 1 97.5 84 GLY A C 1
ATOM 660 O O . GLY A 1 84 ? 14.078 31.703 15.062 1 97.5 84 GLY A O 1
ATOM 661 N N . ILE A 1 85 ? 12.367 33 14.266 1 97.5 85 ILE A N 1
ATOM 662 C CA . ILE A 1 85 ? 13.219 34.125 13.922 1 97.5 85 ILE A CA 1
ATOM 663 C C . ILE A 1 85 ? 13.922 34.656 15.172 1 97.5 85 ILE A C 1
ATOM 665 O O . ILE A 1 85 ? 15.117 34.938 15.141 1 97.5 85 ILE A O 1
ATOM 669 N N . PHE A 1 86 ? 13.266 34.719 16.219 1 96.94 86 PHE A N 1
ATOM 670 C CA . PHE A 1 86 ? 13.852 35.219 17.453 1 96.94 86 PHE A CA 1
ATOM 671 C C . PHE A 1 86 ? 14.859 34.219 18.016 1 96.94 86 PHE A C 1
ATOM 673 O O . PHE A 1 86 ? 15.922 34.594 18.5 1 96.94 86 PHE A O 1
ATOM 680 N N . ARG A 1 87 ? 14.547 32.938 17.969 1 95.19 87 ARG A N 1
ATOM 681 C CA . ARG A 1 87 ? 15.391 31.891 18.531 1 95.19 87 ARG A CA 1
ATOM 682 C C . ARG A 1 87 ? 16.656 31.703 17.719 1 95.19 87 ARG A C 1
ATOM 684 O O . ARG A 1 87 ? 17.719 31.375 18.266 1 95.19 87 ARG A O 1
ATOM 691 N N . THR A 1 88 ? 16.531 31.875 16.438 1 95.38 88 THR A N 1
ATOM 692 C CA . THR A 1 88 ? 17.656 31.609 15.562 1 95.38 88 THR A CA 1
ATOM 693 C C . THR A 1 88 ? 18.406 32.906 15.25 1 95.38 88 THR A C 1
ATOM 695 O O . THR A 1 88 ? 19.422 32.875 14.539 1 95.38 88 THR A O 1
ATOM 698 N N . ARG A 1 89 ? 18.031 33.969 15.758 1 95.31 89 ARG A N 1
ATOM 699 C CA . ARG A 1 89 ? 18.641 35.281 15.539 1 95.31 89 ARG A CA 1
ATOM 700 C C . ARG A 1 89 ? 18.609 35.656 14.062 1 95.31 89 ARG A C 1
ATOM 702 O O . ARG A 1 89 ? 19.625 36.062 13.5 1 95.31 89 ARG A O 1
ATOM 709 N N . GLY A 1 90 ? 17.391 35.344 13.445 1 94.56 90 GLY A N 1
ATOM 710 C CA . GLY A 1 90 ? 17.156 35.906 12.133 1 94.56 90 GLY A CA 1
ATOM 711 C C . GLY A 1 90 ? 17.281 34.938 11 1 94.56 90 GLY A C 1
ATOM 712 O O . GLY A 1 90 ? 17.156 35.281 9.828 1 94.56 90 GLY A O 1
ATOM 713 N N . ARG A 1 91 ? 17.484 33.625 11.227 1 96.38 91 ARG A N 1
ATOM 714 C CA . ARG A 1 91 ? 17.609 32.656 10.156 1 96.38 91 ARG A CA 1
ATOM 715 C C . ARG A 1 91 ? 16.234 32.281 9.578 1 96.38 91 ARG A C 1
ATOM 717 O O . ARG A 1 91 ? 15.5 31.5 10.172 1 96.38 91 ARG A O 1
ATOM 724 N N . VAL A 1 92 ? 15.984 32.781 8.352 1 96.44 92 VAL A N 1
ATOM 725 C CA . VAL A 1 92 ? 14.688 32.625 7.703 1 96.44 92 VAL A CA 1
ATOM 726 C C . VAL A 1 92 ? 14.5 31.156 7.305 1 96.44 92 VAL A C 1
ATOM 728 O O . VAL A 1 92 ? 13.406 30.594 7.449 1 96.44 92 VAL A O 1
ATOM 731 N N . ASP A 1 93 ? 15.516 30.438 6.82 1 96 93 ASP A N 1
ATOM 732 C CA . ASP A 1 93 ? 15.43 29.047 6.355 1 96 93 ASP A CA 1
ATOM 733 C C . ASP A 1 93 ? 15.078 28.109 7.508 1 96 93 ASP A C 1
ATOM 735 O O . ASP A 1 93 ? 14.117 27.344 7.418 1 96 93 ASP A O 1
ATOM 739 N N . GLU A 1 94 ? 15.781 28.234 8.641 1 97.25 94 GLU A N 1
ATOM 740 C CA . GLU A 1 94 ? 15.484 27.406 9.805 1 97.25 94 GLU A CA 1
ATOM 741 C C . GLU A 1 94 ? 14.102 27.719 10.375 1 97.25 94 GLU A C 1
ATOM 743 O O . GLU A 1 94 ? 13.352 26.797 10.734 1 97.25 94 GLU A O 1
ATOM 748 N N . SER A 1 95 ? 13.797 29.016 10.43 1 98.06 95 SER A N 1
ATOM 749 C CA . SER A 1 95 ? 12.516 29.453 10.984 1 98.06 95 SER A CA 1
ATOM 750 C C . SER A 1 95 ? 11.352 28.953 10.133 1 98.06 95 SER A C 1
ATOM 752 O O . SER A 1 95 ? 10.273 28.656 10.656 1 98.06 95 SER A O 1
ATOM 754 N N . THR A 1 96 ? 11.57 28.844 8.844 1 97.88 96 THR A N 1
ATOM 755 C CA . THR A 1 96 ? 10.555 28.312 7.945 1 97.88 96 THR A CA 1
ATOM 756 C C . THR A 1 96 ? 10.266 26.844 8.258 1 97.88 96 THR A C 1
ATOM 758 O O . THR A 1 96 ? 9.102 26.453 8.352 1 97.88 96 THR A O 1
ATOM 761 N N . VAL A 1 97 ? 11.305 26.078 8.477 1 97.56 97 VAL A N 1
ATOM 762 C CA . VAL A 1 97 ? 11.109 24.672 8.797 1 97.56 97 VAL A CA 1
ATOM 763 C C . VAL A 1 97 ? 10.414 24.531 10.148 1 97.56 97 VAL A C 1
ATOM 765 O O . VAL A 1 97 ? 9.547 23.672 10.328 1 97.56 97 VAL A O 1
ATOM 768 N N . MET A 1 98 ? 10.742 25.438 11.078 1 98 98 MET A N 1
ATOM 769 C CA . MET A 1 98 ? 10.07 25.438 12.375 1 98 98 MET A CA 1
ATOM 770 C C . MET A 1 98 ? 8.586 25.766 12.211 1 98 98 MET A C 1
ATOM 772 O O . MET A 1 98 ? 7.734 25.141 12.852 1 98 98 MET A O 1
ATOM 776 N N . GLY A 1 99 ? 8.344 26.781 11.445 1 98.56 99 GLY A N 1
ATOM 777 C CA . GLY A 1 99 ? 6.961 27.125 11.148 1 98.56 99 GLY A CA 1
ATOM 778 C C . GLY A 1 99 ? 6.168 25.984 10.555 1 98.56 99 GLY A C 1
ATOM 779 O O . GLY A 1 99 ? 5.031 25.734 10.953 1 98.56 99 GLY A O 1
ATOM 780 N N . LEU A 1 100 ? 6.781 25.266 9.609 1 98.06 100 LEU A N 1
ATOM 781 C CA . LEU A 1 100 ? 6.137 24.109 8.992 1 98.06 100 LEU A CA 1
ATOM 782 C C . LEU A 1 100 ? 5.918 23 10.008 1 98.06 100 LEU A C 1
ATOM 784 O O . LEU A 1 100 ? 4.867 22.359 10.016 1 98.06 100 LEU A O 1
ATOM 788 N N . ALA A 1 101 ? 6.871 22.812 10.859 1 98 101 ALA A N 1
ATOM 789 C CA . ALA A 1 101 ? 6.75 21.797 11.898 1 98 101 ALA A CA 1
ATOM 790 C C . ALA A 1 101 ? 5.586 22.094 12.836 1 98 101 ALA A C 1
ATOM 792 O O . ALA A 1 101 ? 4.941 21.172 13.352 1 98 101 ALA A O 1
ATOM 793 N N . GLY A 1 102 ? 5.285 23.344 13.008 1 98.25 102 GLY A N 1
ATOM 794 C CA . GLY A 1 102 ? 4.227 23.75 13.922 1 98.25 102 GLY A CA 1
ATOM 795 C C . GLY A 1 102 ? 2.861 23.812 13.258 1 98.25 102 GLY A C 1
ATOM 796 O O . GLY A 1 102 ? 1.835 23.734 13.938 1 98.25 102 GLY A O 1
ATOM 797 N N . ALA A 1 103 ? 2.871 23.891 11.969 1 98.5 103 ALA A N 1
ATOM 798 C CA . ALA A 1 103 ? 1.603 24.203 11.32 1 98.5 103 ALA A CA 1
ATOM 799 C C . ALA A 1 103 ? 1.165 23.094 10.375 1 98.5 103 ALA A C 1
ATOM 801 O O . ALA A 1 103 ? -0.029 22.906 10.125 1 98.5 103 ALA A O 1
ATOM 802 N N . TYR A 1 104 ? 2.082 22.375 9.805 1 97.31 104 TYR A N 1
ATOM 803 C CA . TYR A 1 104 ? 1.803 21.375 8.773 1 97.31 104 TYR A CA 1
ATOM 804 C C . TYR A 1 104 ? 1.537 20 9.406 1 97.31 104 TYR A C 1
ATOM 806 O O . TYR A 1 104 ? 2.473 19.281 9.742 1 97.31 104 TYR A O 1
ATOM 814 N N . GLY A 1 105 ? 0.28 19.703 9.508 1 96.62 105 GLY A N 1
ATOM 815 C CA . GLY A 1 105 ? -0.097 18.422 10.086 1 96.62 105 GLY A CA 1
ATOM 816 C C . GLY A 1 105 ? -0.044 17.281 9.086 1 96.62 105 GLY A C 1
ATOM 817 O O . GLY A 1 105 ? 0.004 17.5 7.875 1 96.62 105 GLY A O 1
ATOM 818 N N . ASN A 1 106 ? -0.005 16.062 9.586 1 92.94 106 ASN A N 1
ATOM 819 C CA . ASN A 1 106 ? -0.056 14.875 8.75 1 92.94 106 ASN A CA 1
ATOM 820 C C . ASN A 1 106 ? -1.457 14.633 8.195 1 92.94 106 ASN A C 1
ATOM 822 O O . ASN A 1 106 ? -2.029 13.562 8.375 1 92.94 106 ASN A O 1
ATOM 826 N N . ILE A 1 107 ? -1.927 15.547 7.504 1 92.25 107 ILE A N 1
ATOM 827 C CA . ILE A 1 107 ? -3.312 15.562 7.047 1 92.25 107 ILE A CA 1
ATOM 828 C C . ILE A 1 107 ? -3.469 14.641 5.84 1 92.25 107 ILE A C 1
ATOM 830 O O . ILE A 1 107 ? -4.57 14.172 5.551 1 92.25 107 ILE A O 1
ATOM 834 N N . GLY A 1 108 ? -2.486 14.359 5.141 1 82.12 108 GLY A N 1
ATOM 835 C CA . GLY A 1 108 ? -2.564 13.5 3.971 1 82.12 108 GLY A CA 1
ATOM 836 C C . GLY A 1 108 ? -2.689 12.031 4.316 1 82.12 108 GLY A C 1
ATOM 837 O O . GLY A 1 108 ? -3.541 11.328 3.766 1 82.12 108 GLY A O 1
ATOM 838 N N . TYR A 1 109 ? -1.924 11.562 5.254 1 83.75 109 TYR A N 1
ATOM 839 C CA . TYR A 1 109 ? -1.825 10.133 5.531 1 83.75 109 TYR A CA 1
ATOM 840 C C . TYR A 1 109 ? -2.793 9.719 6.637 1 83.75 109 TYR A C 1
ATOM 842 O O . TYR A 1 109 ? -3.285 8.594 6.648 1 83.75 109 TYR A O 1
ATOM 850 N N . MET A 1 110 ? -3.057 10.656 7.523 1 87.19 110 MET A N 1
ATOM 851 C CA . MET A 1 110 ? -3.871 10.32 8.688 1 87.19 110 MET A CA 1
ATOM 852 C C . MET A 1 110 ? -5.242 10.984 8.602 1 87.19 110 MET A C 1
ATOM 854 O O . MET A 1 110 ? -6.242 10.414 9.047 1 87.19 110 MET A O 1
ATOM 858 N N . GLY A 1 111 ? -5.289 12.102 8 1 90.44 111 GLY A N 1
ATOM 859 C CA . GLY A 1 111 ? -6.457 12.969 8.055 1 90.44 111 GLY A CA 1
ATOM 860 C C . GLY A 1 111 ? -7.707 12.312 7.5 1 90.44 111 GLY A C 1
ATOM 861 O O . GLY A 1 111 ? -8.672 12.094 8.234 1 90.44 111 GLY A O 1
ATOM 862 N N . PRO A 1 112 ? -7.672 11.953 6.242 1 85.88 112 PRO A N 1
ATOM 863 C CA . PRO A 1 112 ? -8.875 11.375 5.641 1 85.88 112 PRO A CA 1
ATOM 864 C C . PRO A 1 112 ? -9.328 10.094 6.34 1 85.88 112 PRO A C 1
ATOM 866 O O . PRO A 1 112 ? -10.508 9.945 6.652 1 85.88 112 PRO A O 1
ATOM 869 N N . GLY A 1 113 ? -8.43 9.25 6.652 1 84.75 113 GLY A N 1
ATOM 870 C CA . GLY A 1 113 ? -8.781 7.996 7.305 1 84.75 113 GLY A CA 1
ATOM 871 C C . GLY A 1 113 ? -9.383 8.188 8.68 1 84.75 113 GLY A C 1
ATOM 872 O O . GLY A 1 113 ? -10.422 7.605 9 1 84.75 113 GLY A O 1
ATOM 873 N N . LEU A 1 114 ? -8.797 9 9.391 1 90.25 114 LEU A N 1
ATOM 874 C CA . LEU A 1 114 ? -9.234 9.203 10.773 1 90.25 114 LEU A CA 1
ATOM 875 C C . LEU A 1 114 ? -10.562 9.945 10.82 1 90.25 114 LEU A C 1
ATOM 877 O O . LEU A 1 114 ? -11.445 9.602 11.609 1 90.25 114 LEU A O 1
ATOM 881 N N . ALA A 1 115 ? -10.703 10.922 10 1 92.88 115 ALA A N 1
ATOM 882 C CA . ALA A 1 115 ? -11.93 11.703 9.984 1 92.88 115 ALA A CA 1
ATOM 883 C C . ALA A 1 115 ? -13.117 10.867 9.523 1 92.88 115 ALA A C 1
ATOM 885 O O . ALA A 1 115 ? -14.211 10.961 10.078 1 92.88 115 ALA A O 1
ATOM 886 N N . LEU A 1 116 ? -12.891 10.086 8.555 1 85.94 116 LEU A N 1
ATOM 887 C CA . LEU A 1 116 ? -13.977 9.25 8.039 1 85.94 116 LEU A CA 1
ATOM 888 C C . LEU A 1 116 ? -14.367 8.18 9.055 1 85.94 116 LEU A C 1
ATOM 890 O O . LEU A 1 116 ? -15.539 7.828 9.164 1 85.94 116 LEU A O 1
ATOM 894 N N . LEU A 1 117 ? -13.414 7.688 9.727 1 84.94 117 LEU A N 1
ATOM 895 C CA . LEU A 1 117 ? -13.703 6.695 10.758 1 84.94 117 LEU A CA 1
ATOM 896 C C . LEU A 1 117 ? -14.477 7.32 11.914 1 84.94 117 LEU A C 1
ATOM 898 O O . LEU A 1 117 ? -15.352 6.68 12.492 1 84.94 117 LEU A O 1
ATOM 902 N N . ALA A 1 118 ? -14.164 8.508 12.203 1 90.12 118 ALA A N 1
ATOM 903 C CA . ALA A 1 118 ? -14.734 9.164 13.375 1 90.12 118 ALA A CA 1
ATOM 904 C C . ALA A 1 118 ? -16.094 9.766 13.055 1 90.12 118 ALA A C 1
ATOM 906 O O . ALA A 1 118 ? -17.016 9.742 13.883 1 90.12 118 ALA A O 1
ATOM 907 N N . PHE A 1 119 ? -16.203 10.312 11.773 1 92.69 119 PHE A N 1
ATOM 908 C CA . PHE A 1 119 ? -17.359 11.156 11.523 1 92.69 119 PHE A CA 1
ATOM 909 C C . PHE A 1 119 ? -18.156 10.656 10.328 1 92.69 119 PHE A C 1
ATOM 911 O O . PHE A 1 119 ? -19.219 11.188 10.016 1 92.69 119 PHE A O 1
ATOM 918 N N . GLY A 1 120 ? -17.672 9.742 9.656 1 85 120 GLY A N 1
ATOM 919 C CA . GLY A 1 120 ? -18.375 9.164 8.523 1 85 120 GLY A CA 1
ATOM 920 C C . GLY A 1 120 ? -18.25 9.984 7.254 1 85 120 GLY A C 1
ATOM 921 O O . GLY A 1 120 ? -17.312 10.781 7.113 1 85 120 GLY A O 1
ATOM 922 N N . GLU A 1 121 ? -19.172 9.82 6.363 1 82.06 121 GLU A N 1
ATOM 923 C CA . GLU A 1 121 ? -19.109 10.367 5.012 1 82.06 121 GLU A CA 1
ATOM 924 C C . GLU A 1 121 ? -19.266 11.883 5.02 1 82.06 121 GLU A C 1
ATOM 926 O O . GLU A 1 121 ? -18.797 12.57 4.117 1 82.06 121 GLU A O 1
ATOM 931 N N . ALA A 1 122 ? -19.875 12.328 6.047 1 86.12 122 ALA A N 1
ATOM 932 C CA . ALA A 1 122 ? -20.109 13.766 6.145 1 86.12 122 ALA A CA 1
ATOM 933 C C . ALA A 1 122 ? -18.797 14.531 6.27 1 86.12 122 ALA A C 1
ATOM 935 O O . ALA A 1 122 ? -18.75 15.742 6.039 1 86.12 122 ALA A O 1
ATOM 936 N N . ALA A 1 123 ? -17.703 13.789 6.555 1 90.81 123 ALA A N 1
ATOM 937 C CA . ALA A 1 123 ? -16.406 14.438 6.762 1 90.81 123 ALA A CA 1
ATOM 938 C C . ALA A 1 123 ? -15.625 14.539 5.453 1 90.81 123 ALA A C 1
ATOM 940 O O . ALA A 1 123 ? -14.609 15.234 5.379 1 90.81 123 ALA A O 1
ATOM 941 N N . VAL A 1 124 ? -16.109 13.969 4.418 1 83.44 124 VAL A N 1
ATOM 942 C CA . VAL A 1 124 ? -15.359 13.844 3.176 1 83.44 124 VAL A CA 1
ATOM 943 C C . VAL A 1 124 ? -15.062 15.234 2.611 1 83.44 124 VAL A C 1
ATOM 945 O O . VAL A 1 124 ? -13.914 15.539 2.285 1 83.44 124 VAL A O 1
ATOM 948 N N . VAL A 1 125 ? -16.062 16.078 2.594 1 85.06 125 VAL A N 1
ATOM 949 C CA . VAL A 1 125 ? -15.93 17.359 1.923 1 85.06 125 VAL A CA 1
ATOM 950 C C . VAL A 1 125 ? -15.008 18.281 2.732 1 85.06 125 VAL A C 1
ATOM 952 O O . VAL A 1 125 ? -14.023 18.797 2.209 1 85.06 125 VAL A O 1
ATOM 955 N N . PRO A 1 126 ? -15.227 18.438 3.975 1 91.81 126 PRO A N 1
ATOM 956 C CA . PRO A 1 126 ? -14.328 19.328 4.719 1 91.81 126 PRO A CA 1
ATOM 957 C C . PRO A 1 126 ? -12.898 18.812 4.785 1 91.81 126 PRO A C 1
ATOM 959 O O . PRO A 1 126 ? -11.945 19.594 4.758 1 91.81 126 PRO A O 1
ATOM 962 N N . VAL A 1 127 ? -12.703 17.562 4.836 1 91.5 127 VAL A N 1
ATOM 963 C CA . VAL A 1 127 ? -11.359 16.984 4.848 1 91.5 127 VAL A CA 1
ATOM 964 C C . VAL A 1 127 ? -10.664 17.266 3.523 1 91.5 127 VAL A C 1
ATOM 966 O O . VAL A 1 127 ? -9.484 17.641 3.502 1 91.5 127 VAL A O 1
ATOM 969 N N . ALA A 1 128 ? -11.453 17.125 2.465 1 85.12 128 ALA A N 1
ATOM 970 C CA . ALA A 1 128 ? -10.883 17.375 1.144 1 85.12 128 ALA A CA 1
ATOM 971 C C . ALA A 1 128 ? -10.438 18.828 1.008 1 85.12 128 ALA A C 1
ATOM 973 O O . ALA A 1 128 ? -9.383 19.125 0.435 1 85.12 128 ALA A O 1
ATOM 974 N N . LEU A 1 129 ? -11.211 19.703 1.488 1 87.38 129 LEU A N 1
ATOM 975 C CA . LEU A 1 129 ? -10.906 21.125 1.38 1 87.38 129 LEU A CA 1
ATOM 976 C C . LEU A 1 129 ? -9.672 21.484 2.199 1 87.38 129 LEU A C 1
ATOM 978 O O . LEU A 1 129 ? -8.758 22.156 1.704 1 87.38 129 LEU A O 1
ATOM 982 N N . VAL A 1 130 ? -9.625 21.031 3.412 1 93.19 130 VAL A N 1
ATOM 983 C CA . VAL A 1 130 ? -8.461 21.297 4.254 1 93.19 130 VAL A CA 1
ATOM 984 C C . VAL A 1 130 ? -7.219 20.688 3.625 1 93.19 130 VAL A C 1
ATOM 986 O O . VAL A 1 130 ? -6.164 21.328 3.564 1 93.19 130 VAL A O 1
ATOM 989 N N . PHE A 1 131 ? -7.406 19.484 3.254 1 87.25 131 PHE A N 1
ATOM 990 C CA . PHE A 1 131 ? -6.305 18.75 2.635 1 87.25 131 PHE A CA 1
ATOM 991 C C . PHE A 1 131 ? -5.73 19.547 1.461 1 87.25 131 PHE A C 1
ATOM 993 O O . PHE A 1 131 ? -4.52 19.75 1.386 1 87.25 131 PHE A O 1
ATOM 1000 N N . CYS A 1 132 ? -6.551 20 0.588 1 80.25 132 CYS A N 1
ATOM 1001 C CA . CYS A 1 132 ? -6.141 20.672 -0.639 1 80.25 132 CYS A CA 1
ATOM 1002 C C . CYS A 1 132 ? -5.496 22.016 -0.333 1 80.25 132 CYS A C 1
ATOM 1004 O O . CYS A 1 132 ? -4.383 22.297 -0.787 1 80.25 132 CYS A O 1
ATOM 1006 N N . PHE A 1 133 ? -6.051 22.781 0.424 1 87 133 PHE A N 1
ATOM 1007 C CA . PHE A 1 133 ? -5.605 24.156 0.585 1 87 133 PHE A CA 1
ATOM 1008 C C . PHE A 1 133 ? -4.457 24.25 1.582 1 87 133 PHE A C 1
ATOM 1010 O O . PHE A 1 133 ? -3.566 25.094 1.439 1 87 133 PHE A O 1
ATOM 1017 N N . ASP A 1 134 ? -4.449 23.359 2.588 1 91.44 134 ASP A N 1
ATOM 1018 C CA . ASP A 1 134 ? -3.307 23.344 3.496 1 91.44 134 ASP A CA 1
ATOM 1019 C C . ASP A 1 134 ? -2.053 22.828 2.789 1 91.44 134 ASP A C 1
ATOM 1021 O O . ASP A 1 134 ? -0.956 23.344 3.006 1 91.44 134 ASP A O 1
ATOM 1025 N N . ASN A 1 135 ? -2.217 21.797 2.016 1 85.69 135 ASN A N 1
ATOM 1026 C CA . ASN A 1 135 ? -1.069 21.312 1.256 1 85.69 135 ASN A CA 1
ATOM 1027 C C . ASN A 1 135 ? -0.543 22.375 0.293 1 85.69 135 ASN A C 1
ATOM 1029 O O . ASN A 1 135 ? 0.667 22.578 0.19 1 85.69 135 ASN A O 1
ATOM 1033 N N . THR A 1 136 ? -1.468 23 -0.405 1 83 136 THR A N 1
ATOM 1034 C CA . THR A 1 136 ? -1.078 24.062 -1.32 1 83 136 THR A CA 1
ATOM 1035 C C . THR A 1 136 ? -0.341 25.172 -0.575 1 83 136 THR A C 1
ATOM 1037 O O . THR A 1 136 ? 0.688 25.672 -1.044 1 83 136 THR A O 1
ATOM 1040 N N . LEU A 1 137 ? -0.852 25.562 0.542 1 89.81 137 LEU A N 1
ATOM 1041 C CA . LEU A 1 137 ? -0.221 26.594 1.365 1 89.81 137 LEU A CA 1
ATOM 1042 C C . LEU A 1 137 ? 1.221 26.219 1.691 1 89.81 137 LEU A C 1
ATOM 1044 O O . LEU A 1 137 ? 2.137 27.016 1.488 1 89.81 137 LEU A O 1
ATOM 1048 N N . HIS A 1 138 ? 1.413 25.047 2.146 1 91 138 HIS A N 1
ATOM 1049 C CA . HIS A 1 138 ? 2.736 24.625 2.59 1 91 138 HIS A CA 1
ATOM 1050 C C . HIS A 1 138 ? 3.684 24.453 1.406 1 91 138 HIS A C 1
ATOM 1052 O O . HIS A 1 138 ? 4.871 24.766 1.504 1 91 138 HIS A O 1
ATOM 1058 N N . PHE A 1 139 ? 3.195 23.984 0.315 1 83 139 PHE A N 1
ATOM 1059 C CA . PHE A 1 139 ? 4.039 23.75 -0.851 1 83 139 PHE A CA 1
ATOM 1060 C C . PHE A 1 139 ? 4.391 25.078 -1.533 1 83 139 PHE A C 1
ATOM 1062 O O . PHE A 1 139 ? 5.363 25.141 -2.283 1 83 139 PHE A O 1
ATOM 1069 N N . VAL A 1 140 ? 3.584 26.094 -1.248 1 84.06 140 VAL A N 1
ATOM 1070 C CA . VAL A 1 140 ? 3.896 27.422 -1.733 1 84.06 140 VAL A CA 1
ATOM 1071 C C . VAL A 1 140 ? 4.875 28.109 -0.779 1 84.06 140 VAL A C 1
ATOM 1073 O O . VAL A 1 140 ? 5.887 28.672 -1.211 1 84.06 140 VAL A O 1
ATOM 1076 N N . ILE A 1 141 ? 4.668 28 0.461 1 91.38 141 ILE A N 1
ATOM 1077 C CA . ILE A 1 141 ? 5.426 28.734 1.469 1 91.38 141 ILE A CA 1
ATOM 1078 C C . ILE A 1 141 ? 6.863 28.234 1.511 1 91.38 141 ILE A C 1
ATOM 1080 O O . ILE A 1 141 ? 7.809 29.016 1.6 1 91.38 141 ILE A O 1
ATOM 1084 N N . ALA A 1 142 ? 7.051 26.922 1.438 1 91.19 142 ALA A N 1
ATOM 1085 C CA . ALA A 1 142 ? 8.375 26.344 1.631 1 91.19 142 ALA A CA 1
ATOM 1086 C C . ALA A 1 142 ? 9.359 26.844 0.582 1 91.19 142 ALA A C 1
ATOM 1088 O O . ALA A 1 142 ? 10.367 27.469 0.919 1 91.19 142 ALA A O 1
ATOM 1089 N N . PRO A 1 143 ? 9.094 26.656 -0.724 1 85.62 143 PRO A N 1
ATOM 1090 C CA . PRO A 1 143 ? 10.07 27.156 -1.703 1 85.62 143 PRO A CA 1
ATOM 1091 C C . PRO A 1 143 ? 10.18 28.672 -1.707 1 85.62 143 PRO A C 1
ATOM 1093 O O . PRO A 1 143 ? 11.258 29.219 -1.951 1 85.62 143 PRO A O 1
ATOM 1096 N N . LEU A 1 144 ? 9.086 29.391 -1.472 1 86.19 144 LEU A N 1
ATOM 1097 C CA . LEU A 1 144 ? 9.117 30.859 -1.437 1 86.19 144 LEU A CA 1
ATOM 1098 C C . LEU A 1 144 ? 10.039 31.359 -0.329 1 86.19 144 LEU A C 1
ATOM 1100 O O . LEU A 1 144 ? 10.906 32.188 -0.568 1 86.19 144 LEU A O 1
ATOM 1104 N N . MET A 1 145 ? 9.898 30.859 0.85 1 91.88 145 MET A N 1
ATOM 1105 C CA . MET A 1 145 ? 10.688 31.312 1.996 1 91.88 145 MET A CA 1
ATOM 1106 C C . MET A 1 145 ? 12.141 30.875 1.856 1 91.88 145 MET A C 1
ATOM 1108 O O . MET A 1 145 ? 13.047 31.609 2.271 1 91.88 145 MET A O 1
ATOM 1112 N N . MET A 1 146 ? 12.359 29.703 1.294 1 89.81 146 MET A N 1
ATOM 1113 C CA . MET A 1 146 ? 13.734 29.25 1.078 1 89.81 146 MET A CA 1
ATOM 1114 C C . MET A 1 146 ? 14.445 30.141 0.063 1 89.81 146 MET A C 1
ATOM 1116 O O . MET A 1 146 ? 15.641 30.406 0.198 1 89.81 146 MET A O 1
ATOM 1120 N N . ALA A 1 147 ? 13.688 30.516 -0.925 1 84.81 147 ALA A N 1
ATOM 1121 C CA . ALA A 1 147 ? 14.25 31.438 -1.91 1 84.81 147 ALA A CA 1
ATOM 1122 C C . ALA A 1 147 ? 14.594 32.781 -1.273 1 84.81 147 ALA A C 1
ATOM 1124 O O . ALA A 1 147 ? 15.609 33.406 -1.616 1 84.81 147 ALA A O 1
ATOM 1125 N N . LEU A 1 148 ? 13.797 33.219 -0.392 1 84.81 148 LEU A N 1
ATOM 1126 C CA . LEU A 1 148 ? 14.016 34.469 0.291 1 84.81 148 LEU A CA 1
ATOM 1127 C C . LEU A 1 148 ? 15.211 34.406 1.231 1 84.81 148 LEU A C 1
ATOM 1129 O O . LEU A 1 148 ? 15.891 35.406 1.479 1 84.81 148 LEU A O 1
ATOM 1133 N N . ALA A 1 149 ? 15.461 33.25 1.73 1 88.12 149 ALA A N 1
ATOM 1134 C CA . ALA A 1 149 ? 16.562 33.031 2.658 1 88.12 149 ALA A CA 1
ATOM 1135 C C . ALA A 1 149 ? 17.906 33 1.919 1 88.12 149 ALA A C 1
ATOM 1137 O O . ALA A 1 149 ? 18.953 33.188 2.521 1 88.12 149 ALA A O 1
ATOM 1138 N N . ASP A 1 150 ? 17.812 32.625 0.63 1 81.25 150 ASP A N 1
ATOM 1139 C CA . ASP A 1 150 ? 19.016 32.531 -0.176 1 81.25 150 ASP A CA 1
ATOM 1140 C C . ASP A 1 150 ? 19.641 33.906 -0.403 1 81.25 150 ASP A C 1
ATOM 1142 O O . ASP A 1 150 ? 19.047 34.75 -1.054 1 81.25 150 ASP A O 1
ATOM 1146 N N . ASP A 1 151 ? 20.766 34.156 0.182 1 74.69 151 ASP A N 1
ATOM 1147 C CA . ASP A 1 151 ? 21.484 35.438 0.084 1 74.69 151 ASP A CA 1
ATOM 1148 C C . ASP A 1 151 ? 22.578 35.375 -0.976 1 74.69 151 ASP A C 1
ATOM 1150 O O . ASP A 1 151 ? 23.5 36.188 -0.965 1 74.69 151 ASP A O 1
ATOM 1154 N N . SER A 1 152 ? 22.422 34.344 -1.809 1 74.25 152 SER A N 1
ATOM 1155 C CA . SER A 1 152 ? 23.469 34.25 -2.822 1 74.25 152 SER A CA 1
ATOM 1156 C C . SER A 1 152 ? 23.469 35.438 -3.75 1 74.25 152 SER A C 1
ATOM 1158 O O . SER A 1 152 ? 22.406 36 -4.07 1 74.25 152 SER A O 1
ATOM 1160 N N . PRO A 1 153 ? 24.625 36.062 -3.953 1 70.94 153 PRO A N 1
ATOM 1161 C CA . PRO A 1 153 ? 24.75 37.188 -4.859 1 70.94 153 PRO A CA 1
ATOM 1162 C C . PRO A 1 153 ? 24.172 36.938 -6.242 1 70.94 153 PRO A C 1
ATOM 1164 O O . PRO A 1 153 ? 23.75 37.844 -6.938 1 70.94 153 PRO A O 1
ATOM 1167 N N . ASP A 1 154 ? 24.172 35.719 -6.723 1 67.56 154 ASP A N 1
ATOM 1168 C CA . ASP A 1 154 ? 23.672 35.375 -8.047 1 67.56 154 ASP A CA 1
ATOM 1169 C C . ASP A 1 154 ? 22.188 35 -8 1 67.56 154 ASP A C 1
ATOM 1171 O O . ASP A 1 154 ? 21.703 34.25 -8.836 1 67.56 154 ASP A O 1
ATOM 1175 N N . ARG A 1 155 ? 21.547 35.719 -7.07 1 73 155 ARG A N 1
ATOM 1176 C CA . ARG A 1 155 ? 20.125 35.438 -6.941 1 73 155 ARG A CA 1
ATOM 1177 C C . ARG A 1 155 ? 19.344 35.969 -8.141 1 73 155 ARG A C 1
ATOM 1179 O O . ARG A 1 155 ? 19.594 37.062 -8.609 1 73 155 ARG A O 1
ATOM 1186 N N . PRO A 1 156 ? 18.672 35.031 -8.812 1 74 156 PRO A N 1
ATOM 1187 C CA . PRO A 1 156 ? 17.859 35.531 -9.93 1 74 156 PRO A CA 1
ATOM 1188 C C . PRO A 1 156 ? 16.922 36.656 -9.516 1 74 156 PRO A C 1
ATOM 1190 O O . PRO A 1 156 ? 16.672 36.844 -8.32 1 74 156 PRO A O 1
ATOM 1193 N N . PRO A 1 157 ? 16.656 37.531 -10.547 1 77.75 157 PRO A N 1
ATOM 1194 C CA . PRO A 1 157 ? 15.664 38.562 -10.234 1 77.75 157 PRO A CA 1
ATOM 1195 C C . PRO A 1 157 ? 14.391 38 -9.625 1 77.75 157 PRO A C 1
ATOM 1197 O O . PRO A 1 157 ? 14.078 36.812 -9.82 1 77.75 157 PRO A O 1
ATOM 1200 N N . ALA A 1 158 ? 13.68 38.812 -8.812 1 77.88 158 ALA A N 1
ATOM 1201 C CA . ALA A 1 158 ? 12.516 38.406 -8.023 1 77.88 158 ALA A CA 1
ATOM 1202 C C . ALA A 1 158 ? 11.453 37.75 -8.898 1 77.88 158 ALA A C 1
ATOM 1204 O O . ALA A 1 158 ? 10.812 36.781 -8.484 1 77.88 158 ALA A O 1
ATOM 1205 N N . TRP A 1 159 ? 11.281 38.25 -10.086 1 82.56 159 TRP A N 1
ATOM 1206 C CA . TRP A 1 159 ? 10.234 37.719 -10.945 1 82.56 159 TRP A CA 1
ATOM 1207 C C . TRP A 1 159 ? 10.586 36.312 -11.422 1 82.56 159 TRP A C 1
ATOM 1209 O O . TRP A 1 159 ? 9.711 35.469 -11.562 1 82.56 159 TRP A O 1
ATOM 1219 N N . LYS A 1 160 ? 11.797 36.031 -11.828 1 79.56 160 LYS A N 1
ATOM 1220 C CA . LYS A 1 160 ? 12.234 34.688 -12.25 1 79.56 160 LYS A CA 1
ATOM 1221 C C . LYS A 1 160 ? 12.133 33.688 -11.109 1 79.56 160 LYS A C 1
ATOM 1223 O O . LYS A 1 160 ? 11.766 32.531 -11.32 1 79.56 160 LYS A O 1
ATOM 1228 N N . LEU A 1 161 ? 12.445 34.281 -9.953 1 77.62 161 LEU A N 1
ATOM 1229 C CA . LEU A 1 161 ? 12.297 33.469 -8.758 1 77.62 161 LEU A CA 1
ATOM 1230 C C . LEU A 1 161 ? 10.836 33.094 -8.523 1 77.62 161 LEU A C 1
ATOM 1232 O O . LEU A 1 161 ? 10.523 31.953 -8.203 1 77.62 161 LEU A O 1
ATOM 1236 N N . ALA A 1 162 ? 10.047 34.094 -8.68 1 81 162 ALA A N 1
ATOM 1237 C CA . ALA A 1 162 ? 8.617 33.844 -8.516 1 81 162 ALA A CA 1
ATOM 1238 C C . ALA A 1 162 ? 8.109 32.844 -9.531 1 81 162 ALA A C 1
ATOM 1240 O O . ALA A 1 162 ? 7.301 31.969 -9.195 1 81 162 ALA A O 1
ATOM 1241 N N . LEU A 1 163 ? 8.516 32.906 -10.695 1 85.06 163 LEU A N 1
ATOM 1242 C CA . LEU A 1 163 ? 8.094 32 -11.75 1 85.06 163 LEU A CA 1
ATOM 1243 C C . LEU A 1 163 ? 8.609 30.594 -11.484 1 85.06 163 LEU A C 1
ATOM 1245 O O . LEU A 1 163 ? 7.891 29.609 -11.703 1 85.06 163 LEU A O 1
ATOM 1249 N N . ASP A 1 164 ? 9.766 30.562 -11.055 1 79.81 164 ASP A N 1
ATOM 1250 C CA . ASP A 1 164 ? 10.352 29.266 -10.734 1 79.81 164 ASP A CA 1
ATOM 1251 C C . ASP A 1 164 ? 9.594 28.578 -9.594 1 79.81 164 ASP A C 1
ATOM 1253 O O . ASP A 1 164 ? 9.328 27.375 -9.648 1 79.81 164 ASP A O 1
ATOM 1257 N N . VAL A 1 165 ? 9.352 29.406 -8.68 1 76.88 165 VAL A N 1
ATOM 1258 C CA . VAL A 1 165 ? 8.609 28.891 -7.527 1 76.88 165 VAL A CA 1
ATOM 1259 C C . VAL A 1 165 ? 7.207 28.469 -7.957 1 76.88 165 VAL A C 1
ATOM 1261 O O . VAL A 1 165 ? 6.727 27.406 -7.566 1 76.88 165 VAL A O 1
ATOM 1264 N N . ALA A 1 166 ? 6.605 29.234 -8.75 1 83.81 166 ALA A N 1
ATOM 1265 C CA . ALA A 1 166 ? 5.277 28.906 -9.273 1 83.81 166 ALA A CA 1
ATOM 1266 C C . ALA A 1 166 ? 5.305 27.625 -10.094 1 83.81 166 ALA A C 1
ATOM 1268 O O . ALA A 1 166 ? 4.395 26.797 -9.992 1 83.81 166 ALA A O 1
ATOM 1269 N N . GLY A 1 167 ? 6.207 27.531 -10.914 1 82.62 167 GLY A N 1
ATOM 1270 C CA . GLY A 1 167 ? 6.355 26.312 -11.695 1 82.62 167 GLY A CA 1
ATOM 1271 C C . GLY A 1 167 ? 6.52 25.062 -10.836 1 82.62 167 GLY A C 1
ATOM 1272 O O . GLY A 1 167 ? 5.879 24.047 -11.086 1 82.62 167 GLY A O 1
ATOM 1273 N N . ARG A 1 168 ? 7.281 25.156 -9.812 1 76.12 168 ARG A N 1
ATOM 1274 C CA . ARG A 1 168 ? 7.512 24.047 -8.914 1 76.12 168 ARG A CA 1
ATOM 1275 C C . ARG A 1 168 ? 6.23 23.672 -8.164 1 76.12 168 ARG A C 1
ATOM 1277 O O . ARG A 1 168 ? 5.949 22.484 -7.965 1 76.12 168 ARG A O 1
ATOM 1284 N N . ILE A 1 169 ? 5.617 24.688 -7.84 1 75.5 169 ILE A N 1
ATOM 1285 C CA . ILE A 1 169 ? 4.359 24.469 -7.129 1 75.5 169 ILE A CA 1
ATOM 1286 C C . ILE A 1 169 ? 3.357 23.781 -8.055 1 75.5 169 ILE A C 1
ATOM 1288 O O . ILE A 1 169 ? 2.775 22.75 -7.691 1 75.5 169 ILE A O 1
ATOM 1292 N N . LEU A 1 170 ? 3.201 24.25 -9.211 1 82 170 LEU A N 1
ATOM 1293 C CA . LEU A 1 170 ? 2.182 23.766 -10.133 1 82 170 LEU A CA 1
ATOM 1294 C C . LEU A 1 170 ? 2.537 22.375 -10.648 1 82 170 LEU A C 1
ATOM 1296 O O . LEU A 1 170 ? 1.649 21.578 -10.992 1 82 170 LEU A O 1
ATOM 1300 N N . LEU A 1 171 ? 3.73 22.031 -10.609 1 83.12 171 LEU A N 1
ATOM 1301 C CA . LEU A 1 171 ? 4.156 20.75 -11.164 1 83.12 171 LEU A CA 1
ATOM 1302 C C . LEU A 1 171 ? 4.309 19.703 -10.062 1 83.12 171 LEU A C 1
ATOM 1304 O O . LEU A 1 171 ? 4.629 18.547 -10.336 1 83.12 171 LEU A O 1
ATOM 1308 N N . HIS A 1 172 ? 4.086 20.141 -8.883 1 75.69 172 HIS A N 1
ATOM 1309 C CA . HIS A 1 172 ? 4.125 19.172 -7.789 1 75.69 172 HIS A CA 1
ATOM 1310 C C . HIS A 1 172 ? 3.037 18.125 -7.949 1 75.69 172 HIS A C 1
ATOM 1312 O O . HIS A 1 172 ? 1.891 18.438 -8.266 1 75.69 172 HIS A O 1
ATOM 1318 N N . PRO A 1 173 ? 3.381 16.859 -7.809 1 80.25 173 PRO A N 1
ATOM 1319 C CA . PRO A 1 173 ? 2.428 15.781 -8.062 1 80.25 173 PRO A CA 1
ATOM 1320 C C . PRO A 1 173 ? 1.117 15.953 -7.301 1 80.25 173 PRO A C 1
ATOM 1322 O O . PRO A 1 173 ? 0.043 15.672 -7.84 1 80.25 173 PRO A O 1
ATOM 1325 N N . PHE A 1 174 ? 1.181 16.422 -6.121 1 74.5 174 PHE A N 1
ATOM 1326 C CA . PHE A 1 174 ? -0.017 16.594 -5.309 1 74.5 174 PHE A CA 1
ATOM 1327 C C . PHE A 1 174 ? -0.902 17.688 -5.875 1 74.5 174 PHE A C 1
ATOM 1329 O O . PHE A 1 174 ? -2.127 17.562 -5.914 1 74.5 174 PHE A O 1
ATOM 1336 N N . ILE A 1 175 ? -0.268 18.766 -6.27 1 78.38 175 ILE A N 1
ATOM 1337 C CA . ILE A 1 175 ? -0.999 19.906 -6.809 1 78.38 175 ILE A CA 1
ATOM 1338 C C . ILE A 1 175 ? -1.603 19.547 -8.164 1 78.38 175 ILE A C 1
ATOM 1340 O O . ILE A 1 175 ? -2.754 19.875 -8.445 1 78.38 175 ILE A O 1
ATOM 1344 N N . LEU A 1 176 ? -0.836 18.875 -8.938 1 85.44 176 LEU A N 1
ATOM 1345 C CA . LEU A 1 176 ? -1.342 18.422 -10.227 1 85.44 176 LEU A CA 1
ATOM 1346 C C . LEU A 1 176 ? -2.559 17.516 -10.047 1 85.44 176 LEU A C 1
ATOM 1348 O O . LEU A 1 176 ? -3.553 17.656 -10.766 1 85.44 176 LEU A O 1
ATOM 1352 N N . ALA A 1 177 ? -2.453 16.594 -9.164 1 85.75 177 ALA A N 1
ATOM 1353 C CA . ALA A 1 177 ? -3.57 15.688 -8.898 1 85.75 177 ALA A CA 1
ATOM 1354 C C . ALA A 1 177 ? -4.797 16.453 -8.422 1 85.75 177 ALA A C 1
ATOM 1356 O O . ALA A 1 177 ? -5.926 16.125 -8.789 1 85.75 177 ALA A O 1
ATOM 1357 N N . THR A 1 178 ? -4.562 17.453 -7.59 1 80.19 178 THR A N 1
ATOM 1358 C CA . THR A 1 178 ? -5.637 18.312 -7.094 1 80.19 178 THR A CA 1
ATOM 1359 C C . THR A 1 178 ? -6.301 19.062 -8.242 1 80.19 178 THR A C 1
ATOM 1361 O O . THR A 1 178 ? -7.531 19.109 -8.336 1 80.19 178 THR A O 1
ATOM 1364 N N . ILE A 1 179 ? -5.52 19.609 -9.094 1 85.69 179 ILE A N 1
ATOM 1365 C CA . ILE A 1 179 ? -6.039 20.359 -10.242 1 85.69 179 ILE A CA 1
ATOM 1366 C C . ILE A 1 179 ? -6.863 19.422 -11.125 1 85.69 179 ILE A C 1
ATOM 1368 O O . ILE A 1 179 ? -7.98 19.766 -11.523 1 85.69 179 ILE A O 1
ATOM 1372 N N . VAL A 1 180 ? -6.383 18.234 -11.383 1 91.25 180 VAL A N 1
ATOM 1373 C CA . VAL A 1 180 ? -7.094 17.297 -12.234 1 91.25 180 VAL A CA 1
ATOM 1374 C C . VAL A 1 180 ? -8.375 16.828 -11.547 1 91.25 180 VAL A C 1
ATOM 1376 O O . VAL A 1 180 ? -9.414 16.688 -12.188 1 91.25 180 VAL A O 1
ATOM 1379 N N . GLY A 1 181 ? -8.289 16.578 -10.281 1 88.19 181 GLY A N 1
ATOM 1380 C CA . GLY A 1 181 ? -9.461 16.188 -9.516 1 88.19 181 GLY A CA 1
ATOM 1381 C C . GLY A 1 181 ? -10.555 17.234 -9.5 1 88.19 181 GLY A C 1
ATOM 1382 O O . GLY A 1 181 ? -11.727 16.922 -9.727 1 88.19 181 GLY A O 1
ATOM 1383 N N . ILE A 1 182 ? -10.203 18.484 -9.273 1 84.69 182 ILE A N 1
ATOM 1384 C CA . ILE A 1 182 ? -11.156 19.594 -9.25 1 84.69 182 ILE A CA 1
ATOM 1385 C C . ILE A 1 182 ? -11.766 19.766 -10.641 1 84.69 182 ILE A C 1
ATOM 1387 O O . ILE A 1 182 ? -12.977 19.969 -10.773 1 84.69 182 ILE A O 1
ATOM 1391 N N . THR A 1 183 ? -10.898 19.734 -11.633 1 91.19 183 THR A N 1
ATOM 1392 C CA . THR A 1 183 ? -11.375 19.859 -13.008 1 91.19 183 THR A CA 1
ATOM 1393 C C . THR A 1 183 ? -12.375 18.75 -13.336 1 91.19 183 THR A C 1
ATOM 1395 O O . THR A 1 183 ? -13.391 19 -13.984 1 91.19 183 THR A O 1
ATOM 1398 N N . ALA A 1 184 ? -12.102 17.578 -12.906 1 91.88 184 ALA A N 1
ATOM 1399 C CA . ALA A 1 184 ? -13.023 16.469 -13.117 1 91.88 184 ALA A CA 1
ATOM 1400 C C . ALA A 1 184 ? -14.352 16.703 -12.406 1 91.88 184 ALA A C 1
ATOM 1402 O O . ALA A 1 184 ? -15.414 16.422 -12.953 1 91.88 184 ALA A O 1
ATOM 1403 N N . ALA A 1 185 ? -14.273 17.219 -11.242 1 87.06 185 ALA A N 1
ATOM 1404 C CA . ALA A 1 185 ? -15.484 17.516 -10.477 1 87.06 185 ALA A CA 1
ATOM 1405 C C . ALA A 1 185 ? -16.344 18.562 -11.18 1 87.06 185 ALA A C 1
ATOM 1407 O O . ALA A 1 185 ? -17.562 18.406 -11.297 1 87.06 185 ALA A O 1
ATOM 1408 N N . ILE A 1 186 ? -15.727 19.594 -11.641 1 88.5 186 ILE A N 1
ATOM 1409 C CA . ILE A 1 186 ? -16.422 20.688 -12.312 1 88.5 186 ILE A CA 1
ATOM 1410 C C . ILE A 1 186 ? -17.047 20.188 -13.609 1 88.5 186 ILE A C 1
ATOM 1412 O O . ILE A 1 186 ? -18.188 20.531 -13.93 1 88.5 186 ILE A O 1
ATOM 1416 N N . ALA A 1 187 ? -16.297 19.344 -14.273 1 92.81 187 ALA A N 1
ATOM 1417 C CA . ALA A 1 187 ? -16.766 18.828 -15.562 1 92.81 187 ALA A CA 1
ATOM 1418 C C . ALA A 1 187 ? -17.75 17.688 -15.375 1 92.81 187 ALA A C 1
ATOM 1420 O O . ALA A 1 187 ? -18.438 17.281 -16.328 1 92.81 187 ALA A O 1
ATOM 1421 N N . GLY A 1 188 ? -17.797 17.203 -14.188 1 90.25 188 GLY A N 1
ATOM 1422 C CA . GLY A 1 188 ? -18.641 16.031 -13.93 1 90.25 188 GLY A CA 1
ATOM 1423 C C . GLY A 1 188 ? -18.078 14.758 -14.516 1 90.25 188 GLY A C 1
ATOM 1424 O O . GLY A 1 188 ? -18.828 13.844 -14.875 1 90.25 188 GLY A O 1
ATOM 1425 N N . PHE A 1 189 ? -16.844 14.773 -14.633 1 90.88 189 PHE A N 1
ATOM 1426 C CA . PHE A 1 189 ? -16.188 13.617 -15.234 1 90.88 189 PHE A CA 1
ATOM 1427 C C . PHE A 1 189 ? -16.016 12.5 -14.211 1 90.88 189 PHE A C 1
ATOM 1429 O O . PHE A 1 189 ? -15.508 12.734 -13.109 1 90.88 189 PHE A O 1
ATOM 1436 N N . ARG A 1 190 ? -16.516 11.289 -14.641 1 89.5 190 ARG A N 1
ATOM 1437 C CA . ARG A 1 190 ? -16.281 10.078 -13.867 1 89.5 190 ARG A CA 1
ATOM 1438 C C . ARG A 1 190 ? -15.438 9.078 -14.656 1 89.5 190 ARG A C 1
ATOM 1440 O O . ARG A 1 190 ? -15.797 8.695 -15.773 1 89.5 190 ARG A O 1
ATOM 1447 N N . PRO A 1 191 ? -14.297 8.711 -14.016 1 91.19 191 PRO A N 1
ATOM 1448 C CA . PRO A 1 191 ? -13.484 7.727 -14.727 1 91.19 191 PRO A CA 1
ATOM 1449 C C . PRO A 1 191 ? -14.234 6.426 -15 1 91.19 191 PRO A C 1
ATOM 1451 O O . PRO A 1 191 ? -15.156 6.074 -14.258 1 91.19 191 PRO A O 1
ATOM 1454 N N . PRO A 1 192 ? -13.859 5.836 -16.156 1 91.31 192 PRO A N 1
ATOM 1455 C CA . PRO A 1 192 ? -14.414 4.496 -16.375 1 91.31 192 PRO A CA 1
ATOM 1456 C C . PRO A 1 192 ? -14.156 3.561 -15.195 1 91.31 192 PRO A C 1
ATOM 1458 O O . PRO A 1 192 ? -13.203 3.766 -14.438 1 91.31 192 PRO A O 1
ATOM 1461 N N . ALA A 1 193 ? -14.977 2.572 -15.023 1 88.81 193 ALA A N 1
ATOM 1462 C CA . ALA A 1 193 ? -14.977 1.684 -13.859 1 88.81 193 ALA A CA 1
ATOM 1463 C C . ALA A 1 193 ? -13.594 1.087 -13.625 1 88.81 193 ALA A C 1
ATOM 1465 O O . ALA A 1 193 ? -13.125 1.03 -12.484 1 88.81 193 ALA A O 1
ATOM 1466 N N . ALA A 1 194 ? -12.953 0.705 -14.695 1 89.44 194 ALA A N 1
ATOM 1467 C CA . ALA A 1 194 ? -11.641 0.082 -14.57 1 89.44 194 ALA A CA 1
ATOM 1468 C C . ALA A 1 194 ? -10.609 1.075 -14.039 1 89.44 194 ALA A C 1
ATOM 1470 O O . ALA A 1 194 ? -9.789 0.731 -13.188 1 89.44 194 ALA A O 1
ATOM 1471 N N . ALA A 1 195 ? -10.625 2.223 -14.547 1 93.19 195 ALA A N 1
ATOM 1472 C CA . ALA A 1 195 ? -9.711 3.271 -14.094 1 93.19 195 ALA A CA 1
ATOM 1473 C C . ALA A 1 195 ? -10 3.668 -12.648 1 93.19 195 ALA A C 1
ATOM 1475 O O . ALA A 1 195 ? -9.078 3.93 -11.875 1 93.19 195 ALA A O 1
ATOM 1476 N N . GLN A 1 196 ? -11.281 3.691 -12.328 1 93.5 196 GLN A N 1
ATOM 1477 C CA . GLN A 1 196 ? -11.656 4.027 -10.961 1 93.5 196 GLN A CA 1
ATOM 1478 C C . GLN A 1 196 ? -11.172 2.965 -9.977 1 93.5 196 GLN A C 1
ATOM 1480 O O . GLN A 1 196 ? -10.703 3.287 -8.883 1 93.5 196 GLN A O 1
ATOM 1485 N N . THR A 1 197 ? -11.312 1.747 -10.398 1 92.38 197 THR A N 1
ATOM 1486 C CA . THR A 1 197 ? -10.828 0.662 -9.555 1 92.38 197 THR A CA 1
ATOM 1487 C C . THR A 1 197 ? -9.32 0.787 -9.328 1 92.38 197 THR A C 1
ATOM 1489 O O . THR A 1 197 ? -8.836 0.592 -8.211 1 92.38 197 THR A O 1
ATOM 1492 N N . LEU A 1 198 ? -8.617 1.086 -10.359 1 94.38 198 LEU A N 1
ATOM 1493 C CA . LEU A 1 198 ? -7.176 1.309 -10.25 1 94.38 198 LEU A CA 1
ATOM 1494 C C . LEU A 1 198 ? -6.875 2.447 -9.281 1 94.38 198 LEU A C 1
ATOM 1496 O O . LEU A 1 198 ? -6.02 2.309 -8.398 1 94.38 198 LEU A O 1
ATOM 1500 N N . LEU A 1 199 ? -7.555 3.523 -9.422 1 94.5 199 LEU A N 1
ATOM 1501 C CA . LEU A 1 199 ? -7.379 4.684 -8.555 1 94.5 199 LEU A CA 1
ATOM 1502 C C . LEU A 1 199 ? -7.715 4.344 -7.109 1 94.5 199 LEU A C 1
ATOM 1504 O O . LEU A 1 199 ? -7.035 4.793 -6.188 1 94.5 199 LEU A O 1
ATOM 1508 N N . ASP A 1 200 ? -8.695 3.539 -6.906 1 93.25 200 ASP A N 1
ATOM 1509 C CA . ASP A 1 200 ? -9.102 3.15 -5.559 1 93.25 200 ASP A CA 1
ATOM 1510 C C . ASP A 1 200 ? -8.039 2.279 -4.895 1 93.25 200 ASP A C 1
ATOM 1512 O O . ASP A 1 200 ? -7.77 2.422 -3.701 1 93.25 200 ASP A O 1
ATOM 1516 N N . TYR A 1 201 ? -7.48 1.385 -5.668 1 92.81 201 TYR A N 1
ATOM 1517 C CA . TYR A 1 201 ? -6.402 0.555 -5.141 1 92.81 201 TYR A CA 1
ATOM 1518 C C . TYR A 1 201 ? -5.215 1.41 -4.711 1 92.81 201 TYR A C 1
ATOM 1520 O O . TYR A 1 201 ? -4.66 1.215 -3.627 1 92.81 201 TYR A O 1
ATOM 1528 N N . LEU A 1 202 ? -4.875 2.305 -5.531 1 95 202 LEU A N 1
ATOM 1529 C CA . LEU A 1 202 ? -3.748 3.178 -5.23 1 95 202 LEU A CA 1
ATOM 1530 C C . LEU A 1 202 ? -4.047 4.055 -4.02 1 95 202 LEU A C 1
ATOM 1532 O O . LEU A 1 202 ? -3.23 4.16 -3.102 1 95 202 LEU A O 1
ATOM 1536 N N . ALA A 1 203 ? -5.211 4.664 -4.023 1 91.56 203 ALA A N 1
ATOM 1537 C CA . ALA A 1 203 ? -5.609 5.531 -2.922 1 91.56 203 ALA A CA 1
ATOM 1538 C C . ALA A 1 203 ? -5.629 4.77 -1.601 1 91.56 203 ALA A C 1
ATOM 1540 O O . ALA A 1 203 ? -5.215 5.297 -0.565 1 91.56 203 ALA A O 1
ATOM 1541 N N . GLY A 1 204 ? -6.078 3.566 -1.604 1 92.12 204 GLY A N 1
ATOM 1542 C CA . GLY A 1 204 ? -6.172 2.746 -0.408 1 92.12 204 GLY A CA 1
ATOM 1543 C C . GLY A 1 204 ? -4.82 2.348 0.151 1 92.12 204 GLY A C 1
ATOM 1544 O O . GLY A 1 204 ? -4.699 2.043 1.34 1 92.12 204 GLY A O 1
ATOM 1545 N N . ALA A 1 205 ? -3.846 2.385 -0.675 1 94.5 205 ALA A N 1
ATOM 1546 C CA . ALA A 1 205 ? -2.508 1.97 -0.262 1 94.5 205 ALA A CA 1
ATOM 1547 C C . ALA A 1 205 ? -1.72 3.146 0.308 1 94.5 205 ALA A C 1
ATOM 1549 O O . ALA A 1 205 ? -0.681 2.955 0.945 1 94.5 205 ALA A O 1
ATOM 1550 N N . ALA A 1 206 ? -2.178 4.363 0.148 1 90.5 206 ALA A N 1
ATOM 1551 C CA . ALA A 1 206 ? -1.427 5.562 0.511 1 90.5 206 ALA A CA 1
ATOM 1552 C C . ALA A 1 206 ? -1.154 5.605 2.012 1 90.5 206 ALA A C 1
ATOM 1554 O O . ALA A 1 206 ? 0.002 5.656 2.438 1 90.5 206 ALA A O 1
ATOM 1555 N N . ALA A 1 207 ? -2.152 5.422 2.824 1 89.75 207 ALA A N 1
ATOM 1556 C CA . ALA A 1 207 ? -2.02 5.59 4.27 1 89.75 207 ALA A CA 1
ATOM 1557 C C . ALA A 1 207 ? -1.187 4.465 4.879 1 89.75 207 ALA A C 1
ATOM 1559 O O . ALA A 1 207 ? -0.223 4.723 5.605 1 89.75 207 ALA A O 1
ATOM 1560 N N . PRO A 1 208 ? -1.482 3.229 4.57 1 94.62 208 PRO A N 1
ATOM 1561 C CA . PRO A 1 208 ? -0.687 2.172 5.203 1 94.62 208 PRO A CA 1
ATOM 1562 C C . PRO A 1 208 ? 0.791 2.24 4.82 1 94.62 208 PRO A C 1
ATOM 1564 O O . PRO A 1 208 ? 1.66 2.021 5.668 1 94.62 208 PRO A O 1
ATOM 1567 N N . CYS A 1 209 ? 1.052 2.535 3.584 1 94.38 209 CYS A N 1
ATOM 1568 C CA . CYS A 1 209 ? 2.443 2.627 3.156 1 94.38 209 CYS A CA 1
ATOM 1569 C C . CYS A 1 209 ? 3.133 3.822 3.803 1 94.38 209 CYS A C 1
ATOM 1571 O O . CYS A 1 209 ? 4.258 3.707 4.289 1 94.38 209 CYS A O 1
ATOM 1573 N N . ALA A 1 210 ? 2.5 4.988 3.771 1 89.44 210 ALA A N 1
ATOM 1574 C CA . ALA A 1 210 ? 3.107 6.215 4.281 1 89.44 210 ALA A CA 1
ATOM 1575 C C . ALA A 1 210 ? 3.359 6.121 5.781 1 89.44 210 ALA A C 1
ATOM 1577 O O . ALA A 1 210 ? 4.414 6.535 6.27 1 89.44 210 ALA A O 1
ATOM 1578 N N . LEU A 1 211 ? 2.377 5.625 6.512 1 91.75 211 LEU A N 1
ATOM 1579 C CA . LEU A 1 211 ? 2.508 5.547 7.965 1 91.75 211 LEU A CA 1
ATOM 1580 C C . LEU A 1 211 ? 3.521 4.477 8.359 1 91.75 211 LEU A C 1
ATOM 1582 O O . LEU A 1 211 ? 4.277 4.656 9.32 1 91.75 211 LEU A O 1
ATOM 1586 N N . PHE A 1 212 ? 3.527 3.35 7.664 1 95.62 212 PHE A N 1
ATOM 1587 C CA . PHE A 1 212 ? 4.578 2.359 7.875 1 95.62 212 PHE A CA 1
ATOM 1588 C C . PHE A 1 212 ? 5.953 2.967 7.613 1 95.62 212 PHE A C 1
ATOM 1590 O O . PHE A 1 212 ? 6.871 2.805 8.422 1 95.62 212 PHE A O 1
ATOM 1597 N N . ALA A 1 213 ? 6.121 3.666 6.473 1 91.88 213 ALA A N 1
ATOM 1598 C CA . ALA A 1 213 ? 7.391 4.301 6.117 1 91.88 213 ALA A CA 1
ATOM 1599 C C . ALA A 1 213 ? 7.805 5.32 7.176 1 91.88 213 ALA A C 1
ATOM 1601 O O . ALA A 1 213 ? 8.992 5.457 7.48 1 91.88 213 ALA A O 1
ATOM 1602 N N . MET A 1 214 ? 6.855 6.023 7.637 1 86.62 214 MET A N 1
ATOM 1603 C CA . MET A 1 214 ? 7.133 6.969 8.719 1 86.62 214 MET A CA 1
ATOM 1604 C C . MET A 1 214 ? 7.695 6.25 9.938 1 86.62 214 MET A C 1
ATOM 1606 O O . MET A 1 214 ? 8.648 6.723 10.555 1 86.62 214 MET A O 1
ATOM 1610 N N . GLY A 1 215 ? 7.086 5.129 10.352 1 90.06 215 GLY A N 1
ATOM 1611 C CA . GLY A 1 215 ? 7.613 4.34 11.453 1 90.06 215 GLY A CA 1
ATOM 1612 C C . GLY A 1 215 ? 9.039 3.881 11.227 1 90.06 215 GLY A C 1
ATOM 1613 O O . GLY A 1 215 ? 9.875 3.953 12.141 1 90.06 215 GLY A O 1
ATOM 1614 N N . VAL A 1 216 ? 9.281 3.447 10.031 1 92.69 216 VAL A N 1
ATOM 1615 C CA . VAL A 1 216 ? 10.633 3.016 9.672 1 92.69 216 VAL A CA 1
ATOM 1616 C C . VAL A 1 216 ? 11.602 4.18 9.82 1 92.69 216 VAL A C 1
ATOM 1618 O O . VAL A 1 216 ? 12.672 4.031 10.414 1 92.69 216 VAL A O 1
ATOM 1621 N N . THR A 1 217 ? 11.242 5.293 9.258 1 84.88 217 THR A N 1
ATOM 1622 C CA . THR A 1 217 ? 12.094 6.48 9.305 1 84.88 217 THR A CA 1
ATOM 1623 C C . THR A 1 217 ? 12.367 6.883 10.75 1 84.88 217 THR A C 1
ATOM 1625 O O . THR A 1 217 ? 13.508 7.207 11.102 1 84.88 217 THR A O 1
ATOM 1628 N N . LEU A 1 218 ? 11.383 6.832 11.547 1 83.31 218 LEU A N 1
ATOM 1629 C CA . LEU A 1 218 ? 11.531 7.211 12.945 1 83.31 218 LEU A CA 1
ATOM 1630 C C . LEU A 1 218 ? 12.477 6.258 13.672 1 83.31 218 LEU A C 1
ATOM 1632 O O . LEU A 1 218 ? 13.242 6.68 14.539 1 83.31 218 LEU A O 1
ATOM 1636 N N . ALA A 1 219 ? 12.383 5.02 13.367 1 89.25 219 ALA A N 1
ATOM 1637 C CA . ALA A 1 219 ? 13.227 4.023 14.016 1 89.25 219 ALA A CA 1
ATOM 1638 C C . ALA A 1 219 ? 14.688 4.172 13.578 1 89.25 219 ALA A C 1
ATOM 1640 O O . ALA A 1 219 ? 15.602 3.93 14.367 1 89.25 219 ALA A O 1
ATOM 1641 N N . LEU A 1 220 ? 14.914 4.531 12.391 1 88.81 220 LEU A N 1
ATOM 1642 C CA . LEU A 1 220 ? 16.266 4.531 11.828 1 88.81 220 LEU A CA 1
ATOM 1643 C C . LEU A 1 220 ? 16.922 5.891 12.008 1 88.81 220 LEU A C 1
ATOM 1645 O O . LEU A 1 220 ? 18.109 6.055 11.695 1 88.81 220 LEU A O 1
ATOM 1649 N N . ARG A 1 221 ? 16.156 6.836 12.438 1 79.69 221 ARG A N 1
ATOM 1650 C CA . ARG A 1 221 ? 16.719 8.133 12.812 1 79.69 221 ARG A CA 1
A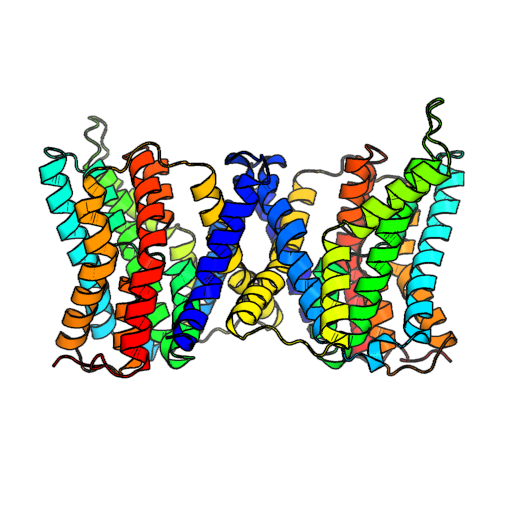TOM 1651 C C . ARG A 1 221 ? 16.516 8.406 14.297 1 79.69 221 ARG A C 1
ATOM 1653 O O . ARG A 1 221 ? 15.672 9.227 14.68 1 79.69 221 ARG A O 1
ATOM 1660 N N . PRO A 1 222 ? 17.359 7.746 14.977 1 74 222 PRO A N 1
ATOM 1661 C CA . PRO A 1 222 ? 17.172 7.875 16.422 1 74 222 PRO A CA 1
ATOM 1662 C C . PRO A 1 222 ? 17.375 9.297 16.922 1 74 222 PRO A C 1
ATOM 1664 O O . PRO A 1 222 ? 18.219 10.023 16.406 1 74 222 PRO A O 1
ATOM 1667 N N . LEU A 1 223 ? 16.562 9.625 17.844 1 79.56 223 LEU A N 1
ATOM 1668 C CA . LEU A 1 223 ? 16.641 10.906 18.531 1 79.56 223 LEU A CA 1
ATOM 1669 C C . LEU A 1 223 ? 17.812 10.938 19.5 1 79.56 223 LEU A C 1
ATOM 1671 O O . LEU A 1 223 ? 17.844 10.18 20.469 1 79.56 223 LEU A O 1
ATOM 1675 N N . ARG A 1 224 ? 18.953 11.625 19.219 1 76.81 224 ARG A N 1
ATOM 1676 C CA . ARG A 1 224 ? 20.125 11.68 20.078 1 76.81 224 ARG A CA 1
ATOM 1677 C C . ARG A 1 224 ? 19.891 12.602 21.266 1 76.81 224 ARG A C 1
ATOM 1679 O O . ARG A 1 224 ? 20.25 12.281 22.406 1 76.81 224 ARG A O 1
ATOM 1686 N N . ARG A 1 225 ? 19.188 13.766 20.969 1 85.19 225 ARG A N 1
ATOM 1687 C CA . ARG A 1 225 ? 18.812 14.75 21.969 1 85.19 225 ARG A CA 1
ATOM 1688 C C . ARG A 1 225 ? 17.5 15.453 21.594 1 85.19 225 ARG A C 1
ATOM 1690 O O . ARG A 1 225 ? 17.219 15.633 20.406 1 85.19 225 ARG A O 1
ATOM 1697 N N . ILE A 1 226 ? 16.75 15.766 22.719 1 88.38 226 ILE A N 1
ATOM 1698 C CA . ILE A 1 226 ? 15.516 16.484 22.484 1 88.38 226 ILE A CA 1
ATOM 1699 C C . ILE A 1 226 ? 15.82 17.969 22.219 1 88.38 226 ILE A C 1
ATOM 1701 O O . ILE A 1 226 ? 16.328 18.672 23.094 1 88.38 226 ILE A O 1
ATOM 1705 N N . PRO A 1 227 ? 15.539 18.344 21 1 91.62 227 PRO A N 1
ATOM 1706 C CA . PRO A 1 227 ? 15.797 19.766 20.719 1 91.62 227 PRO A CA 1
ATOM 1707 C C . PRO A 1 227 ? 14.992 20.703 21.609 1 91.62 227 PRO A C 1
ATOM 1709 O O . PRO A 1 227 ? 13.844 20.406 21.953 1 91.62 227 PRO A O 1
ATOM 1712 N N . ALA A 1 228 ? 15.562 21.797 21.906 1 92.62 228 ALA A N 1
ATOM 1713 C CA . ALA A 1 228 ? 14.922 22.781 22.781 1 92.62 228 ALA A CA 1
ATOM 1714 C C . ALA A 1 228 ? 13.625 23.297 22.156 1 92.62 228 ALA A C 1
ATOM 1716 O O . ALA A 1 228 ? 12.68 23.641 22.875 1 92.62 228 ALA A O 1
ATOM 1717 N N . GLU A 1 229 ? 13.578 23.312 20.828 1 94.69 229 GLU A N 1
ATOM 1718 C CA . GLU A 1 229 ? 12.422 23.812 20.094 1 94.69 229 GLU A CA 1
ATOM 1719 C C . GLU A 1 229 ? 11.188 22.953 20.344 1 94.69 229 GLU A C 1
ATOM 1721 O O . GLU A 1 229 ? 10.062 23.375 20.078 1 94.69 229 GLU A O 1
ATOM 1726 N N . THR A 1 230 ? 11.414 21.734 20.875 1 95.19 230 THR A N 1
ATOM 1727 C CA . THR A 1 230 ? 10.328 20.828 21.188 1 95.19 230 THR A CA 1
ATOM 1728 C C . THR A 1 230 ? 9.32 21.484 22.141 1 95.19 230 THR A C 1
ATOM 1730 O O . THR A 1 230 ? 8.117 21.266 22.016 1 95.19 230 THR A O 1
ATOM 1733 N N . ALA A 1 231 ? 9.836 22.266 23.047 1 95.12 231 ALA A N 1
ATOM 1734 C CA . ALA A 1 231 ? 9.008 22.906 24.078 1 95.12 231 ALA A CA 1
ATOM 1735 C C . ALA A 1 231 ? 7.992 23.859 23.453 1 95.12 231 ALA A C 1
ATOM 1737 O O . ALA A 1 231 ? 6.941 24.125 24.031 1 95.12 231 ALA A O 1
ATOM 1738 N N . PHE A 1 232 ? 8.258 24.359 22.266 1 96.31 232 PHE A N 1
ATOM 1739 C CA . PHE A 1 232 ? 7.375 25.297 21.594 1 96.31 232 PHE A CA 1
ATOM 1740 C C . PHE A 1 232 ? 6.586 24.594 20.484 1 96.31 232 PHE A C 1
ATOM 1742 O O . PHE A 1 232 ? 5.359 24.719 20.422 1 96.31 232 PHE A O 1
ATOM 1749 N N . ILE A 1 233 ? 7.23 23.781 19.734 1 97.88 233 ILE A N 1
ATOM 1750 C CA . ILE A 1 233 ? 6.645 23.219 18.531 1 97.88 233 ILE A CA 1
ATOM 1751 C C . ILE A 1 233 ? 5.578 22.188 18.891 1 97.88 233 ILE A C 1
ATOM 1753 O O . ILE A 1 233 ? 4.477 22.203 18.344 1 97.88 233 ILE A O 1
ATOM 1757 N N . VAL A 1 234 ? 5.875 21.328 19.875 1 98.12 234 VAL A N 1
ATOM 1758 C CA . VAL A 1 234 ? 4.977 20.234 20.188 1 98.12 234 VAL A CA 1
ATOM 1759 C C . VAL A 1 234 ? 3.66 20.781 20.734 1 98.12 234 VAL A C 1
ATOM 1761 O O . VAL A 1 234 ? 2.586 20.453 20.219 1 98.12 234 VAL A O 1
ATOM 1764 N N . PRO A 1 235 ? 3.67 21.688 21.719 1 98.38 235 PRO A N 1
ATOM 1765 C CA . PRO A 1 235 ? 2.396 22.219 22.203 1 98.38 235 PRO A CA 1
ATOM 1766 C C . PRO A 1 235 ? 1.676 23.078 21.156 1 98.38 235 PRO A C 1
ATOM 1768 O O . PRO A 1 235 ? 0.443 23.062 21.094 1 98.38 235 PRO A O 1
ATOM 1771 N N . ILE A 1 236 ? 2.363 23.797 20.359 1 98.5 236 ILE A N 1
ATOM 1772 C CA . ILE A 1 236 ? 1.746 24.625 19.344 1 98.5 236 ILE A CA 1
ATOM 1773 C C . ILE A 1 236 ? 1.076 23.75 18.281 1 98.5 236 ILE A C 1
ATOM 1775 O O . ILE A 1 236 ? -0.073 23.984 17.906 1 98.5 236 ILE A O 1
ATOM 1779 N N . LYS A 1 237 ? 1.724 22.703 17.844 1 98.62 237 LYS A N 1
ATOM 1780 C CA . LYS A 1 237 ? 1.205 21.812 16.812 1 98.62 237 LYS A CA 1
ATOM 1781 C C . LYS A 1 237 ? 0.017 21 17.328 1 98.62 237 LYS A C 1
ATOM 1783 O O . LYS A 1 237 ? -0.995 20.859 16.625 1 98.62 237 LYS A O 1
ATOM 1788 N N . LEU A 1 238 ? 0.122 20.516 18.594 1 98.62 238 LEU A N 1
ATOM 1789 C CA . LEU A 1 238 ? -0.834 19.5 19.031 1 98.62 238 LEU A CA 1
ATOM 1790 C C . LEU A 1 238 ? -1.983 20.141 19.812 1 98.62 238 LEU A C 1
ATOM 1792 O O . LEU A 1 238 ? -3.057 19.547 19.938 1 98.62 238 LEU A O 1
ATOM 1796 N N . ILE A 1 239 ? -1.773 21.391 20.312 1 98.38 239 ILE A N 1
ATOM 1797 C CA . ILE A 1 239 ? -2.793 21.984 21.172 1 98.38 239 ILE A CA 1
ATOM 1798 C C . ILE A 1 239 ? -3.234 23.328 20.594 1 98.38 239 ILE A C 1
ATOM 1800 O O . ILE A 1 239 ? -4.422 23.531 20.312 1 98.38 239 ILE A O 1
ATOM 1804 N N . VAL A 1 240 ? -2.336 24.203 20.328 1 98.62 240 VAL A N 1
ATOM 1805 C CA . V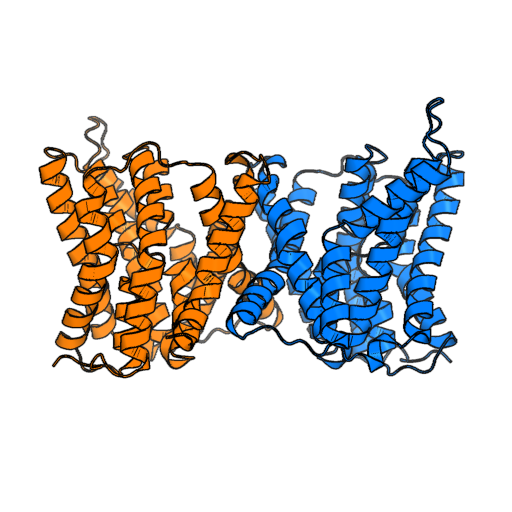AL A 1 240 ? -2.658 25.562 19.922 1 98.62 240 VAL A CA 1
ATOM 1806 C C . VAL A 1 240 ? -3.299 25.547 18.547 1 98.62 240 VAL A C 1
ATOM 1808 O O . VAL A 1 240 ? -4.285 26.25 18.297 1 98.62 240 VAL A O 1
ATOM 1811 N N . HIS A 1 241 ? -2.756 24.766 17.625 1 98.75 241 HIS A N 1
ATOM 1812 C CA . HIS A 1 241 ? -3.238 24.734 16.25 1 98.75 241 HIS A CA 1
ATOM 1813 C C . HIS A 1 241 ? -4.695 24.297 16.188 1 98.75 241 HIS A C 1
ATOM 1815 O O . HIS A 1 241 ? -5.531 24.984 15.586 1 98.75 241 HIS A O 1
ATOM 1821 N N . PRO A 1 242 ? -5.113 23.172 16.828 1 98.44 242 PRO A N 1
ATOM 1822 C CA . PRO A 1 242 ? -6.527 22.797 16.766 1 98.44 242 PRO A CA 1
ATOM 1823 C C . PRO A 1 242 ? -7.43 23.797 17.484 1 98.44 242 PRO A C 1
ATOM 1825 O O . PRO A 1 242 ? -8.586 23.984 17.094 1 98.44 242 PRO A O 1
ATOM 1828 N N . VAL A 1 243 ? -6.949 24.469 18.516 1 98 243 VAL A N 1
ATOM 1829 C CA . VAL A 1 243 ? -7.742 25.484 19.203 1 98 243 VAL A CA 1
ATOM 1830 C C . VAL A 1 243 ? -7.965 26.688 18.297 1 98 243 VAL A C 1
ATOM 1832 O O . VAL A 1 243 ? -9.078 27.203 18.219 1 98 243 VAL A O 1
ATOM 1835 N N . ILE A 1 244 ? -6.934 27.125 17.594 1 98.31 244 ILE A N 1
ATOM 1836 C CA . ILE A 1 244 ? -7.051 28.266 16.672 1 98.31 244 ILE A CA 1
ATOM 1837 C C . ILE A 1 244 ? -8.016 27.906 15.547 1 98.31 244 ILE 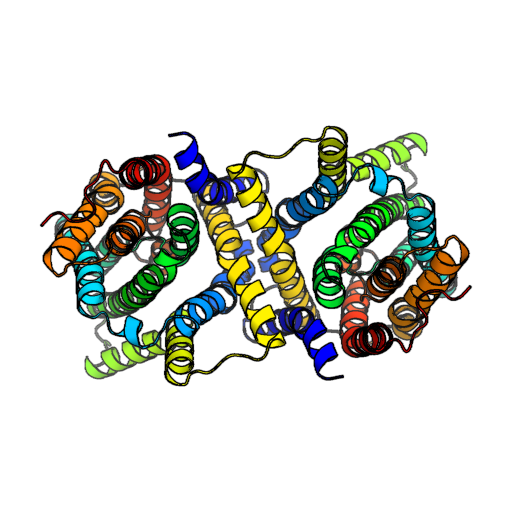A C 1
ATOM 1839 O O . ILE A 1 244 ? -8.852 28.734 15.148 1 98.31 244 ILE A O 1
ATOM 1843 N N . ALA A 1 245 ? -7.922 26.703 15.016 1 98 245 ALA A N 1
ATOM 1844 C CA . ALA A 1 245 ? -8.844 26.25 13.977 1 98 245 ALA A CA 1
ATOM 1845 C C . ALA A 1 245 ? -10.281 26.266 14.484 1 98 245 ALA A C 1
ATOM 1847 O O . ALA A 1 245 ? -11.188 26.719 13.781 1 98 245 ALA A O 1
ATOM 1848 N N . TYR A 1 246 ? -10.414 25.781 15.727 1 97.44 246 TYR A N 1
ATOM 1849 C CA . TYR A 1 246 ? -11.727 25.734 16.359 1 97.44 246 TYR A CA 1
ATOM 1850 C C . TYR A 1 246 ? -12.312 27.141 16.484 1 97.44 246 TYR A C 1
ATOM 1852 O O . TYR A 1 246 ? -13.461 27.375 16.094 1 97.44 246 TYR A O 1
ATOM 1860 N N . VAL A 1 247 ? -11.562 28.047 16.922 1 97.06 247 VAL A N 1
ATOM 1861 C CA . VAL A 1 247 ? -12.008 29.406 17.188 1 97.06 247 VAL A CA 1
ATOM 1862 C C . VAL A 1 247 ? -12.289 30.125 15.867 1 97.06 247 VAL A C 1
ATOM 1864 O O . VAL A 1 247 ? -13.344 30.75 15.703 1 97.06 247 VAL A O 1
ATOM 1867 N N . LEU A 1 248 ? -11.422 30 14.891 1 97.31 248 LEU A N 1
ATOM 1868 C CA . LEU A 1 248 ? -11.555 30.75 13.648 1 97.31 248 LEU A CA 1
ATOM 1869 C C . LEU A 1 248 ? -12.695 30.203 12.797 1 97.31 248 LEU A C 1
ATOM 1871 O O . LEU A 1 248 ? -13.453 30.969 12.203 1 97.31 248 LEU A O 1
ATOM 1875 N N . VAL A 1 249 ? -12.766 28.875 12.703 1 96.62 249 VAL A N 1
ATOM 1876 C CA . VAL A 1 249 ? -13.828 28.281 11.906 1 96.62 249 VAL A CA 1
ATOM 1877 C C . VAL A 1 249 ? -15.18 28.594 12.523 1 96.62 249 VAL A C 1
ATOM 1879 O O . VAL A 1 249 ? -16.141 28.891 11.812 1 96.62 249 VAL A O 1
ATOM 1882 N N . SER A 1 250 ? -15.234 28.594 13.852 1 95.19 250 SER A N 1
ATOM 1883 C CA . SER A 1 250 ? -16.469 28.922 14.547 1 95.19 250 SER A CA 1
ATOM 1884 C C . SER A 1 250 ? -16.844 30.391 14.375 1 95.19 250 SER A C 1
ATOM 1886 O O . SER A 1 250 ? -18.016 30.734 14.305 1 95.19 250 SER A O 1
ATOM 1888 N N . TYR A 1 251 ? -15.859 31.203 14.289 1 95.31 251 TYR A N 1
ATOM 1889 C CA . TYR A 1 251 ? -16.078 32.625 14.211 1 95.31 251 TYR A CA 1
ATOM 1890 C C . TYR A 1 251 ? -16.516 33.031 12.805 1 95.31 251 TYR A C 1
ATOM 1892 O O . TYR A 1 251 ? -17.391 33.906 12.641 1 95.31 251 TYR A O 1
ATOM 1900 N N . ILE A 1 252 ? -16 32.469 11.812 1 94.44 252 ILE A N 1
ATOM 1901 C CA . ILE A 1 252 ? -16.156 32.906 10.438 1 94.44 252 ILE A CA 1
ATOM 1902 C C . ILE A 1 252 ? -17.484 32.438 9.875 1 94.44 252 ILE A C 1
ATOM 1904 O O . ILE A 1 252 ? -18.047 33.062 8.977 1 94.44 252 ILE A O 1
ATOM 1908 N N . GLY A 1 253 ? -17.938 31.266 10.438 1 89.38 253 GLY A N 1
ATOM 1909 C CA . GLY A 1 253 ? -19.203 30.797 9.875 1 89.38 253 GLY A CA 1
ATOM 1910 C C . GLY A 1 253 ? -19.922 29.797 10.758 1 89.38 253 GLY A C 1
ATOM 1911 O O . GLY A 1 253 ? -19.375 29.359 11.781 1 89.38 253 GLY A O 1
ATOM 1912 N N . ASP A 1 254 ? -21.203 29.578 10.344 1 91.06 254 ASP A N 1
ATOM 1913 C CA . ASP A 1 254 ? -22.031 28.562 10.977 1 91.06 254 ASP A CA 1
ATOM 1914 C C . ASP A 1 254 ? -22.031 27.266 10.164 1 91.06 254 ASP A C 1
ATOM 1916 O O . ASP A 1 254 ? -22.875 27.078 9.281 1 91.06 254 ASP A O 1
ATOM 1920 N N . PHE A 1 255 ? -21.141 26.422 10.531 1 93.94 255 PHE A N 1
ATOM 1921 C CA . PHE A 1 255 ? -20.969 25.156 9.805 1 93.94 255 PHE A CA 1
ATOM 1922 C C . PHE A 1 255 ? -21.562 24 10.586 1 93.94 255 PHE A C 1
ATOM 1924 O O . PHE A 1 255 ? -21.688 24.062 11.812 1 93.94 255 PHE A O 1
ATOM 1931 N N . PRO A 1 256 ? -22.016 22.969 9.836 1 92.81 256 PRO A N 1
ATOM 1932 C CA . PRO A 1 256 ? -22.375 21.75 10.555 1 92.81 256 PRO A CA 1
ATOM 1933 C C . PRO A 1 256 ? -21.281 21.25 11.477 1 92.81 256 PRO A C 1
ATOM 1935 O O . PRO A 1 256 ? -20.094 21.438 11.18 1 92.81 256 PRO A O 1
ATOM 1938 N N . PRO A 1 257 ? -21.609 20.672 12.57 1 94.31 257 PRO A N 1
ATOM 1939 C CA . PRO A 1 257 ? -20.641 20.203 13.57 1 94.31 257 PRO A CA 1
ATOM 1940 C C . PRO A 1 257 ? -19.5 19.406 12.961 1 94.31 257 PRO A C 1
ATOM 1942 O O . PRO A 1 257 ? -18.344 19.578 13.336 1 94.31 257 PRO A O 1
ATOM 1945 N N . VAL A 1 258 ? -19.797 18.578 12 1 94.19 258 VAL A N 1
ATOM 1946 C CA . VAL A 1 258 ? -18.797 17.672 11.422 1 94.19 258 VAL A CA 1
ATOM 1947 C C . VAL A 1 258 ? -17.734 18.5 10.711 1 94.19 258 VAL A C 1
ATOM 1949 O O . VAL A 1 258 ? -16.547 18.125 10.703 1 94.19 258 VAL A O 1
ATOM 1952 N N . TRP A 1 259 ? -18.094 19.625 10.156 1 95.06 259 TRP A N 1
ATOM 1953 C CA . TRP A 1 259 ? -17.125 20.484 9.477 1 95.06 259 TRP A CA 1
ATOM 1954 C C . TRP A 1 259 ? -16.141 21.094 10.469 1 95.06 259 TRP A C 1
ATOM 1956 O O . TRP A 1 259 ? -14.938 21.078 10.234 1 95.06 259 TRP A O 1
ATOM 1966 N N . VAL A 1 260 ? -16.672 21.562 11.547 1 96.19 260 VAL A N 1
ATOM 1967 C CA . VAL A 1 260 ? -15.852 22.172 12.586 1 96.19 260 VAL A CA 1
ATOM 1968 C C . VAL A 1 260 ? -14.93 21.125 13.195 1 96.19 260 VAL A C 1
ATOM 1970 O O . VAL A 1 260 ? -13.727 21.359 13.359 1 96.19 260 VAL A O 1
ATOM 1973 N N . TYR A 1 261 ? -15.438 19.969 13.453 1 96.81 261 TYR A N 1
ATOM 1974 C CA . TYR A 1 261 ? -14.672 18.891 14.07 1 96.81 261 TYR A CA 1
ATOM 1975 C C . TYR A 1 261 ? -13.602 18.375 13.109 1 96.81 261 TYR A C 1
ATOM 1977 O O . TYR A 1 261 ? -12.5 18.031 13.539 1 96.81 261 TYR A O 1
ATOM 1985 N N . SER A 1 262 ? -13.945 18.281 11.859 1 95.94 262 SER A N 1
ATOM 1986 C CA . SER A 1 262 ? -12.953 17.844 10.875 1 95.94 262 SER A CA 1
ATOM 1987 C C . SER A 1 262 ? -11.789 18.828 10.812 1 95.94 262 SER A C 1
ATOM 1989 O O . SER A 1 262 ? -10.625 18.406 10.773 1 95.94 262 SER A O 1
ATOM 1991 N N . ALA A 1 263 ? -12.148 20.125 10.812 1 97.19 263 ALA A N 1
ATOM 1992 C CA . ALA A 1 263 ? -11.109 21.141 10.781 1 97.19 263 ALA A CA 1
ATOM 1993 C C . ALA A 1 263 ? -10.203 21.047 12.008 1 97.19 263 ALA A C 1
ATOM 1995 O O . ALA A 1 263 ? -8.977 21.094 11.883 1 97.19 263 ALA A O 1
ATOM 1996 N N . MET A 1 264 ? -10.773 20.891 13.125 1 97.44 264 MET A N 1
ATOM 1997 C CA . MET A 1 264 ? -10.039 20.781 14.383 1 97.44 264 MET A CA 1
ATOM 1998 C C . MET A 1 264 ? -9.164 19.531 14.391 1 97.44 264 MET A C 1
ATOM 2000 O O . MET A 1 264 ? -8.008 19.578 14.805 1 97.44 264 MET A O 1
ATOM 2004 N N . LEU A 1 265 ? -9.742 18.453 13.953 1 97.31 265 LEU A N 1
ATOM 2005 C CA . LEU A 1 265 ? -9.031 17.188 13.961 1 97.31 265 LEU A CA 1
ATOM 2006 C C . LEU A 1 265 ? -7.805 17.234 13.055 1 97.31 265 LEU A C 1
ATOM 2008 O O . LEU A 1 265 ? -6.715 16.812 13.453 1 97.31 265 LEU A O 1
ATOM 2012 N N . LEU A 1 266 ? -7.988 17.75 11.852 1 97.75 266 LEU A N 1
ATOM 2013 C CA . LEU A 1 266 ? -6.867 17.828 10.922 1 97.75 266 LEU A CA 1
ATOM 2014 C C . LEU A 1 266 ? -5.777 18.75 11.461 1 97.75 266 LEU A C 1
ATOM 2016 O O . LEU A 1 266 ? -4.59 18.469 11.312 1 97.75 266 LEU A O 1
ATOM 2020 N N . ALA A 1 267 ? -6.207 19.797 12.133 1 98.19 267 ALA A N 1
ATOM 2021 C CA . ALA A 1 267 ? -5.262 20.734 12.75 1 98.19 267 ALA A CA 1
ATOM 2022 C C . ALA A 1 267 ? -4.516 20.078 13.906 1 98.19 267 ALA A C 1
ATOM 2024 O O . ALA A 1 267 ? -3.391 20.453 14.227 1 98.19 267 ALA A O 1
ATOM 2025 N N . ALA A 1 268 ? -5.105 19.109 14.523 1 98.25 268 ALA A N 1
ATOM 2026 C CA . ALA A 1 268 ? -4.57 18.469 15.727 1 98.25 268 ALA A CA 1
ATOM 2027 C C . ALA A 1 268 ? -3.576 17.375 15.375 1 98.25 268 ALA A C 1
ATOM 2029 O O . ALA A 1 268 ? -2.861 16.875 16.25 1 98.25 268 ALA A O 1
ATOM 2030 N N . LEU A 1 269 ? -3.506 16.953 14.141 1 97.69 269 LEU A N 1
ATOM 2031 C CA . LEU A 1 269 ? -2.631 15.867 13.734 1 97.69 269 LEU A CA 1
ATOM 2032 C C . LEU A 1 269 ? -1.165 16.25 13.906 1 97.69 269 LEU A C 1
ATOM 2034 O O . LEU A 1 269 ? -0.827 17.438 13.93 1 97.69 269 LEU A O 1
ATOM 2038 N N . PRO A 1 270 ? -0.266 15.266 14.102 1 97 270 PRO A N 1
ATOM 2039 C CA . PRO A 1 270 ? 1.154 15.578 14.281 1 97 270 PRO A CA 1
ATOM 2040 C C . PRO A 1 270 ? 1.786 16.203 13.039 1 97 270 PRO A C 1
ATOM 2042 O O . PRO A 1 270 ? 1.164 16.219 11.977 1 97 270 PRO A O 1
ATOM 2045 N N . SER A 1 271 ? 2.984 16.672 13.234 1 96.94 271 SER A N 1
ATOM 2046 C CA . SER A 1 271 ? 3.699 17.281 12.117 1 96.94 271 SER A CA 1
ATOM 2047 C C . SER A 1 271 ? 3.826 16.312 10.945 1 96.94 271 SER A C 1
ATOM 2049 O O . SER A 1 271 ? 4.121 15.133 11.133 1 96.94 271 SER A O 1
ATOM 2051 N N . ALA A 1 272 ? 3.562 16.859 9.812 1 93.69 272 ALA A N 1
ATOM 2052 C CA . ALA A 1 272 ? 3.646 16.062 8.594 1 93.69 272 ALA A CA 1
ATOM 2053 C C . ALA A 1 272 ? 5.066 15.547 8.375 1 93.69 272 ALA A C 1
ATOM 2055 O O . ALA A 1 272 ? 6.039 16.25 8.641 1 93.69 272 ALA A O 1
ATOM 2056 N N . THR A 1 273 ? 5.168 14.352 7.887 1 84.81 273 THR A N 1
ATOM 2057 C CA . THR A 1 273 ? 6.465 13.805 7.5 1 84.81 273 THR A CA 1
ATOM 2058 C C . THR A 1 273 ? 7.109 14.656 6.41 1 84.81 273 THR A C 1
ATOM 2060 O O . THR A 1 273 ? 8.336 14.727 6.32 1 84.81 273 THR A O 1
ATOM 2063 N N . ASN A 1 274 ? 6.336 15.328 5.684 1 84.75 274 ASN A N 1
ATOM 2064 C CA . ASN A 1 274 ? 6.824 16.188 4.609 1 84.75 274 ASN A CA 1
ATOM 2065 C C . ASN A 1 274 ? 7.699 17.312 5.145 1 84.75 274 ASN A C 1
ATOM 2067 O O . ASN A 1 274 ? 8.516 17.875 4.41 1 84.75 274 ASN A O 1
ATOM 2071 N N . VAL A 1 275 ? 7.492 17.641 6.359 1 93 275 VAL A N 1
ATOM 2072 C CA . VAL A 1 275 ? 8.352 18.641 6.973 1 93 275 VAL A CA 1
ATOM 2073 C C . VAL A 1 275 ? 9.797 18.172 6.957 1 93 275 VAL A C 1
ATOM 2075 O O . VAL A 1 275 ? 10.711 18.938 6.648 1 93 275 VAL A O 1
ATOM 2078 N N . PHE A 1 276 ? 10 16.938 7.289 1 86.19 276 PHE A N 1
ATOM 2079 C CA . PHE A 1 276 ? 11.328 16.328 7.254 1 86.19 276 PHE A CA 1
ATOM 2080 C C . PHE A 1 276 ? 11.859 16.281 5.828 1 86.19 276 PHE A C 1
ATOM 2082 O O . PHE A 1 276 ? 13.039 16.562 5.59 1 86.19 276 PHE A O 1
ATOM 2089 N N . VAL A 1 277 ? 11.023 15.953 4.93 1 78.25 277 VAL A N 1
ATOM 2090 C CA . VAL A 1 277 ? 11.414 15.859 3.527 1 78.25 277 VAL A CA 1
ATOM 2091 C C . VAL A 1 277 ? 11.852 17.234 3.018 1 78.25 277 VAL A C 1
ATOM 2093 O O . VAL A 1 277 ? 12.859 17.344 2.311 1 78.25 277 VAL A O 1
ATOM 2096 N N . ILE A 1 278 ? 11.141 18.234 3.359 1 85.69 278 ILE A N 1
ATOM 2097 C CA . ILE A 1 278 ? 11.477 19.594 2.969 1 85.69 278 ILE A CA 1
ATOM 2098 C C . ILE A 1 278 ? 12.789 20.016 3.625 1 85.69 278 ILE A C 1
ATOM 2100 O O . ILE A 1 278 ? 13.664 20.594 2.971 1 85.69 278 ILE A O 1
ATOM 2104 N N . ALA A 1 279 ? 12.984 19.688 4.855 1 91.06 279 ALA A N 1
ATOM 2105 C CA . ALA A 1 279 ? 14.242 19.969 5.555 1 91.06 279 ALA A CA 1
ATOM 2106 C C . ALA A 1 279 ? 15.422 19.297 4.859 1 91.06 279 ALA A C 1
ATOM 2108 O O . ALA A 1 279 ? 16.484 19.891 4.695 1 91.06 279 ALA 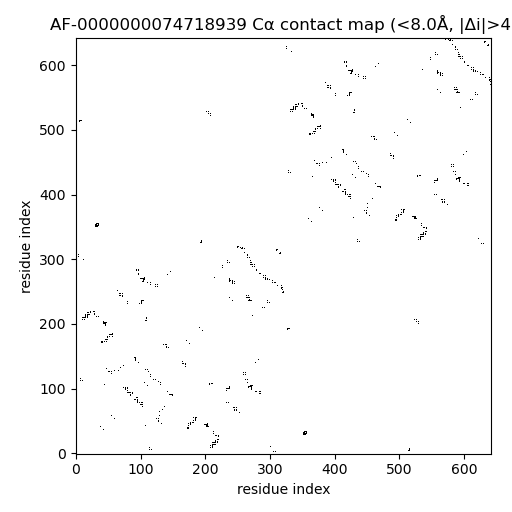A O 1
ATOM 2109 N N . GLN A 1 280 ? 15.172 18.109 4.477 1 83.38 280 GLN A N 1
ATOM 2110 C CA . GLN A 1 280 ? 16.203 17.344 3.771 1 83.38 280 GLN A CA 1
ATOM 2111 C C . GLN A 1 280 ? 16.484 17.953 2.402 1 83.38 280 GLN A C 1
ATOM 2113 O O . GLN A 1 280 ? 17.656 18.062 2.006 1 83.38 280 GLN A O 1
ATOM 2118 N N . GLN A 1 281 ? 15.516 18.266 1.732 1 80.12 281 GLN A N 1
ATOM 2119 C CA . GLN A 1 281 ? 15.633 18.812 0.387 1 80.12 281 GLN A CA 1
ATOM 2120 C C . GLN A 1 281 ? 16.469 20.094 0.388 1 80.12 281 GLN A C 1
ATOM 2122 O O . GLN A 1 281 ? 17.266 20.312 -0.525 1 80.12 281 GLN A O 1
ATOM 2127 N N . TYR A 1 282 ? 16.312 20.859 1.35 1 86.25 282 TYR A N 1
ATOM 2128 C CA . TYR A 1 282 ? 16.984 22.156 1.384 1 86.25 282 TYR A CA 1
ATOM 2129 C C . TYR A 1 282 ? 18.188 22.109 2.318 1 86.25 282 TYR A C 1
ATOM 2131 O O . TYR A 1 282 ? 18.906 23.109 2.455 1 86.25 282 TYR A O 1
ATOM 2139 N N . GLY A 1 283 ? 18.359 20.938 2.973 1 89.56 283 GLY A N 1
ATOM 2140 C CA . GLY A 1 283 ? 19.5 20.75 3.855 1 89.56 283 GLY A CA 1
ATOM 2141 C C . GLY A 1 283 ? 19.453 21.656 5.078 1 89.56 283 GLY A C 1
ATOM 2142 O O . GLY A 1 283 ? 20.5 22.141 5.539 1 89.56 283 GLY A O 1
ATOM 2143 N N . VAL A 1 284 ? 18.312 21.984 5.496 1 93.31 284 VAL A N 1
ATOM 2144 C CA . VAL A 1 284 ? 18.141 22.906 6.609 1 93.31 284 VAL A CA 1
ATOM 2145 C C . VAL A 1 284 ? 17.406 22.203 7.75 1 93.31 284 VAL A C 1
ATOM 2147 O O . VAL A 1 284 ? 16.328 21.641 7.551 1 93.31 284 VAL A O 1
ATOM 2150 N N . TRP A 1 285 ? 18.016 22.25 8.961 1 93.75 285 TRP A N 1
ATOM 2151 C CA . TRP A 1 285 ? 17.328 21.844 10.18 1 93.75 285 TRP A CA 1
ATOM 2152 C C . TRP A 1 285 ? 16.828 20.406 10.078 1 93.75 285 TRP A C 1
ATOM 2154 O O . TRP A 1 285 ? 15.75 20.078 10.578 1 93.75 285 TRP A O 1
ATOM 2164 N N . VAL A 1 286 ? 17.578 19.531 9.461 1 88.31 286 VAL A N 1
ATOM 2165 C CA . VAL A 1 286 ? 17.141 18.203 9.031 1 88.31 286 VAL A CA 1
ATOM 2166 C C . VAL A 1 286 ? 16.922 17.312 10.242 1 88.31 286 VAL A C 1
ATOM 2168 O O . VAL A 1 286 ? 15.828 16.75 10.422 1 88.31 286 VAL A O 1
ATOM 2171 N N . GLU A 1 287 ? 17.875 17.234 11.109 1 88.06 287 GLU A N 1
ATOM 2172 C CA . GLU A 1 287 ? 17.781 16.344 12.258 1 88.06 287 GLU A CA 1
ATOM 2173 C C . GLU A 1 287 ? 16.656 16.781 13.203 1 88.06 287 GLU A C 1
ATOM 2175 O O . GLU A 1 287 ? 15.906 15.938 13.711 1 88.06 287 GLU A O 1
ATOM 2180 N N . ARG A 1 288 ? 16.547 18.016 13.352 1 93.06 288 ARG A N 1
ATOM 2181 C CA . ARG A 1 288 ? 15.531 18.531 14.266 1 93.06 288 ARG A CA 1
ATOM 2182 C C . ARG A 1 288 ? 14.133 18.375 13.68 1 93.06 288 ARG A C 1
ATOM 2184 O O . ARG A 1 288 ? 13.172 18.109 14.406 1 93.06 288 ARG A O 1
ATOM 2191 N N . ALA A 1 289 ? 14.039 18.547 12.383 1 93.12 289 ALA A N 1
ATOM 2192 C CA . ALA A 1 289 ? 12.758 18.328 11.727 1 93.12 289 ALA A CA 1
ATOM 2193 C C . ALA A 1 289 ? 12.281 16.891 11.93 1 93.12 289 ALA A C 1
ATOM 2195 O O . ALA A 1 289 ? 11.109 16.656 12.227 1 93.12 289 ALA A O 1
ATOM 2196 N N . SER A 1 290 ? 13.172 15.984 11.773 1 88.81 290 SER A N 1
ATOM 2197 C CA . SER A 1 290 ? 12.859 14.578 12.008 1 88.81 290 SER A CA 1
ATOM 2198 C C . SER A 1 290 ? 12.414 14.336 13.445 1 88.81 290 SER A C 1
ATOM 2200 O O . SER A 1 290 ? 11.445 13.617 13.688 1 88.81 290 SER A O 1
ATOM 2202 N N . ALA A 1 291 ? 13.117 14.945 14.352 1 92.38 291 ALA A N 1
ATOM 2203 C CA . ALA A 1 291 ? 12.781 14.812 15.766 1 92.38 291 ALA A CA 1
ATOM 2204 C C . ALA A 1 291 ? 11.391 15.367 16.062 1 92.38 291 ALA A C 1
ATOM 2206 O O . ALA A 1 291 ? 10.633 14.797 16.844 1 92.38 291 ALA A O 1
ATOM 2207 N N . MET A 1 292 ? 11.031 16.453 15.461 1 95.38 292 MET A N 1
ATOM 2208 C CA . MET A 1 292 ? 9.727 17.078 15.68 1 95.38 292 MET A CA 1
ATOM 2209 C C . MET A 1 292 ? 8.609 16.188 15.164 1 95.38 292 MET A C 1
ATOM 2211 O O . MET A 1 292 ? 7.562 16.062 15.805 1 95.38 292 MET A O 1
ATOM 2215 N N . VAL A 1 293 ? 8.836 15.617 13.992 1 92.88 293 VAL A N 1
ATOM 2216 C CA . VAL A 1 293 ? 7.848 14.703 13.438 1 92.88 293 VAL A CA 1
ATOM 2217 C C . VAL A 1 293 ? 7.629 13.531 14.398 1 92.88 293 VAL A C 1
ATOM 2219 O O . VAL A 1 293 ? 6.488 13.172 14.695 1 92.88 293 VAL A O 1
ATOM 2222 N N . LEU A 1 294 ? 8.719 13.07 14.938 1 90.06 294 LEU A N 1
ATOM 2223 C CA . LEU A 1 294 ? 8.648 11.945 15.867 1 90.06 294 LEU A CA 1
ATOM 2224 C C . LEU A 1 294 ? 7.93 12.336 17.141 1 90.06 294 LEU A C 1
ATOM 2226 O O . LEU A 1 294 ? 7 11.648 17.578 1 90.06 294 LEU A O 1
ATOM 2230 N N . LEU A 1 295 ? 8.336 13.398 17.719 1 95 295 LEU A N 1
ATOM 2231 C CA . LEU A 1 295 ? 7.84 13.789 19.031 1 95 295 LEU A CA 1
ATOM 2232 C C . LEU A 1 295 ? 6.379 14.227 18.953 1 95 295 LEU A C 1
ATOM 2234 O O . LEU A 1 295 ? 5.594 13.938 19.859 1 95 295 LEU A O 1
ATOM 2238 N N . THR A 1 296 ? 6.023 14.867 17.906 1 96.75 296 THR A N 1
ATOM 2239 C CA . THR A 1 296 ? 4.617 15.234 17.75 1 96.75 296 THR A CA 1
ATOM 2240 C C . THR A 1 296 ? 3.771 13.992 17.453 1 96.75 296 THR A C 1
ATOM 2242 O O . THR A 1 296 ? 2.605 13.93 17.859 1 96.75 296 THR A O 1
ATOM 2245 N N . THR A 1 297 ? 4.297 13.047 16.734 1 93.56 297 THR A N 1
ATOM 2246 C CA . THR A 1 297 ? 3.584 11.805 16.453 1 93.56 297 THR A CA 1
ATOM 2247 C C . THR A 1 297 ? 3.312 11.047 17.75 1 93.56 297 THR A C 1
ATOM 2249 O O . THR A 1 297 ? 2.178 10.641 18 1 93.56 297 THR A O 1
ATOM 2252 N N . VAL A 1 298 ? 4.277 10.938 18.594 1 91.31 298 VAL A N 1
ATOM 2253 C CA . VAL A 1 298 ? 4.121 10.234 19.859 1 91.31 298 VAL A CA 1
ATOM 2254 C C . VAL A 1 298 ? 3.143 10.992 20.75 1 91.31 298 VAL A C 1
ATOM 2256 O O . VAL A 1 298 ? 2.23 10.398 21.328 1 91.31 298 VAL A O 1
ATOM 2259 N N . GLY A 1 299 ? 3.316 12.273 20.828 1 95.38 299 GLY A N 1
ATOM 2260 C CA . GLY A 1 299 ? 2.43 13.094 21.641 1 95.38 299 GLY A CA 1
ATOM 2261 C C . GLY A 1 299 ? 0.993 13.086 21.156 1 95.38 299 GLY A C 1
ATOM 2262 O O . GLY A 1 299 ? 0.059 13.172 21.953 1 95.38 299 GLY A O 1
ATOM 2263 N N . SER A 1 300 ? 0.831 12.945 19.891 1 95.88 300 SER A N 1
ATOM 2264 C CA . SER A 1 300 ? -0.499 13.023 19.281 1 95.88 300 SER A CA 1
ATOM 2265 C C . SER A 1 300 ? -1.331 11.789 19.625 1 95.88 300 SER A C 1
ATOM 2267 O O . SER A 1 300 ? -2.561 11.828 19.562 1 95.88 300 SER A O 1
ATOM 2269 N N . VAL A 1 301 ? -0.691 10.719 19.984 1 92.25 301 VAL A N 1
ATOM 2270 C CA . VAL A 1 301 ? -1.456 9.555 20.438 1 92.25 301 VAL A CA 1
ATOM 2271 C C . VAL A 1 301 ? -2.412 9.969 21.547 1 92.25 301 VAL A C 1
ATOM 2273 O O . VAL A 1 301 ? -3.604 9.648 21.5 1 92.25 301 VAL A O 1
ATOM 2276 N N . ALA A 1 302 ? -1.874 10.695 22.484 1 94.5 302 ALA A N 1
ATOM 2277 C CA . ALA A 1 302 ? -2.682 11.125 23.609 1 94.5 302 ALA A CA 1
ATOM 2278 C C . ALA A 1 302 ? -3.588 12.297 23.234 1 94.5 302 ALA A C 1
ATOM 2280 O O . ALA A 1 302 ? -4.781 12.289 23.531 1 94.5 302 ALA A O 1
ATOM 2281 N N . THR A 1 303 ? -3.07 13.266 22.531 1 96.88 303 THR A N 1
ATOM 2282 C CA . THR A 1 303 ? -3.812 14.5 22.297 1 96.88 303 THR A CA 1
ATOM 2283 C C . THR A 1 303 ? -4.93 14.281 21.297 1 96.88 303 THR A C 1
ATOM 2285 O O . THR A 1 303 ? -6.047 14.773 21.469 1 96.88 303 THR A O 1
ATOM 2288 N N . VAL A 1 304 ? -4.652 13.562 20.234 1 96.19 304 VAL A N 1
ATOM 2289 C CA . VAL A 1 304 ? -5.672 13.289 19.219 1 96.19 304 VAL A CA 1
ATOM 2290 C C . VAL A 1 304 ? -6.754 12.391 19.812 1 96.19 304 VAL A C 1
ATOM 2292 O O . VAL A 1 304 ? -7.945 12.594 19.562 1 96.19 304 VAL A O 1
ATOM 2295 N N . THR A 1 305 ? -6.332 11.422 20.641 1 94.44 305 THR A N 1
ATOM 2296 C CA . THR A 1 305 ? -7.293 10.547 21.312 1 94.44 305 THR A CA 1
ATOM 2297 C C . THR A 1 305 ? -8.211 11.352 22.234 1 94.44 305 THR A C 1
ATOM 2299 O O . THR A 1 305 ? -9.43 11.164 22.219 1 94.44 305 THR A O 1
ATOM 2302 N N . LEU A 1 306 ? -7.625 12.188 22.969 1 95.25 306 LEU A N 1
ATOM 2303 C CA . LEU A 1 306 ? -8.398 13.023 23.875 1 95.25 306 LEU A CA 1
ATOM 2304 C C . LEU A 1 306 ? -9.352 13.93 23.109 1 95.25 306 LEU A C 1
ATOM 2306 O O . LEU A 1 306 ? -10.508 14.109 23.5 1 95.25 306 LEU A O 1
ATOM 2310 N N . LEU A 1 307 ? -8.898 14.508 22.062 1 96.38 307 LEU A N 1
ATOM 2311 C CA . LEU A 1 307 ? -9.727 15.406 21.25 1 96.38 307 LEU A CA 1
ATOM 2312 C C . LEU A 1 307 ? -10.914 14.664 20.656 1 96.38 307 LEU A C 1
ATOM 2314 O O . LEU A 1 307 ? -12.047 15.148 20.719 1 96.38 307 LEU A O 1
ATOM 2318 N N . LEU A 1 308 ? -10.648 13.5 20.125 1 94.88 308 LEU A N 1
ATOM 2319 C CA . LEU A 1 308 ? -11.719 12.695 19.547 1 94.88 308 LEU A CA 1
ATOM 2320 C C . LEU A 1 308 ? -12.734 12.289 20.609 1 94.88 308 LEU A C 1
ATOM 2322 O O . LEU A 1 308 ? -13.938 12.258 20.344 1 94.88 308 LEU A O 1
ATOM 2326 N N . TYR A 1 309 ? -12.219 12.016 21.781 1 94.12 309 TYR A N 1
ATOM 2327 C CA . TYR A 1 309 ? -13.109 11.695 22.891 1 94.12 309 TYR A CA 1
ATOM 2328 C C . TYR A 1 309 ? -14.023 12.867 23.219 1 94.12 309 TYR A C 1
ATOM 2330 O O . TYR A 1 309 ? -15.234 12.688 23.375 1 94.12 309 TYR A O 1
ATOM 2338 N N . LEU A 1 310 ? -13.492 14.016 23.25 1 94.88 310 LEU A N 1
ATOM 2339 C CA . LEU A 1 310 ? -14.266 15.211 23.547 1 94.88 310 LEU A CA 1
ATOM 2340 C C . LEU A 1 310 ? -15.289 15.484 22.453 1 94.88 310 LEU A C 1
ATOM 2342 O O . LEU A 1 310 ? -16.406 15.938 22.75 1 94.88 310 LEU A O 1
ATOM 2346 N N . MET A 1 311 ? -14.945 15.219 21.234 1 93.88 311 MET A N 1
ATOM 2347 C CA . MET A 1 311 ? -15.82 15.484 20.094 1 93.88 311 MET A CA 1
ATOM 2348 C C . MET A 1 311 ? -16.953 14.461 20.031 1 93.88 311 MET A C 1
ATOM 2350 O O . MET A 1 311 ? -18.109 14.828 19.859 1 93.88 311 MET A O 1
ATOM 2354 N N . THR A 1 312 ? -16.594 13.195 20.203 1 90.44 312 THR A N 1
ATOM 2355 C CA . THR A 1 312 ? -17.547 12.117 19.969 1 90.44 312 THR A CA 1
ATOM 2356 C C . THR A 1 312 ? -18.5 11.977 21.156 1 90.44 312 THR A C 1
ATOM 2358 O O . THR A 1 312 ? -19.578 11.414 21.031 1 90.44 312 THR A O 1
ATOM 2361 N N . ASN A 1 313 ? -18.109 12.516 22.297 1 90.06 313 ASN A N 1
ATOM 2362 C CA . ASN A 1 313 ? -18.984 12.484 23.469 1 90.06 313 ASN A CA 1
ATOM 2363 C C . ASN A 1 313 ? -19.672 13.828 23.688 1 90.06 313 ASN A C 1
ATOM 2365 O O . ASN A 1 313 ? -20.219 14.078 24.75 1 90.06 313 ASN A O 1
ATOM 2369 N N . SER A 1 314 ? -19.578 14.703 22.781 1 87.5 314 SER A N 1
ATOM 2370 C CA . SER A 1 314 ? -20.281 15.984 22.75 1 87.5 314 SER A CA 1
ATOM 2371 C C . SER A 1 314 ? -19.906 16.844 23.938 1 87.5 314 SER A C 1
ATOM 2373 O O . SER A 1 314 ? -20.75 17.531 24.516 1 87.5 314 SER A O 1
ATOM 2375 N N . ILE A 1 315 ? -18.672 16.656 24.328 1 90.88 315 ILE A N 1
ATOM 2376 C CA . ILE A 1 315 ? -18.172 17.516 25.406 1 90.88 315 ILE A CA 1
ATOM 2377 C C . ILE A 1 315 ? -17.734 18.859 24.828 1 90.88 315 ILE A C 1
ATOM 2379 O O . ILE A 1 315 ? -17.906 19.891 25.469 1 90.88 315 ILE A O 1
ATOM 2383 N N . LEU A 1 316 ? -17.266 18.797 23.609 1 91.94 316 LEU A N 1
ATOM 2384 C CA . LEU A 1 316 ? -16.891 20.016 22.906 1 91.94 316 LEU A CA 1
ATOM 2385 C C . LEU A 1 316 ? -18.062 20.547 22.078 1 91.94 316 LEU A C 1
ATOM 2387 O O . LEU A 1 316 ? -18.578 19.844 21.203 1 91.94 316 LEU A O 1
ATOM 2391 N N . PRO A 1 317 ? -18.484 21.797 22.406 1 91.12 317 PRO A N 1
ATOM 2392 C CA . PRO A 1 317 ? -19.547 22.344 21.562 1 91.12 317 PRO A CA 1
ATOM 2393 C C . PRO A 1 317 ? -19.141 22.453 20.094 1 91.12 317 PRO A C 1
ATOM 2395 O O . PRO A 1 317 ? -17.984 22.781 19.781 1 91.12 317 PRO A O 1
ATOM 2398 N N . PRO A 1 318 ? -20.016 22.109 19.234 1 85.12 318 PRO A N 1
ATOM 2399 C CA . PRO A 1 318 ? -19.672 22.125 17.812 1 85.12 318 PRO A CA 1
ATOM 2400 C C . PRO A 1 318 ? -19.484 23.531 17.266 1 85.12 318 PRO A C 1
ATOM 2402 O O . PRO A 1 318 ? -18.938 23.719 16.172 1 85.12 318 PRO A O 1
ATOM 2405 N N . ASP A 1 319 ? -19.953 24.531 17.969 1 83.5 319 ASP A N 1
ATOM 2406 C CA . ASP A 1 319 ? -19.781 25.938 17.609 1 83.5 319 ASP A CA 1
ATOM 2407 C C . ASP A 1 319 ? -19.609 26.812 18.844 1 83.5 319 ASP A C 1
ATOM 2409 O O . ASP A 1 319 ? -20.359 26.688 19.812 1 83.5 319 ASP A O 1
ATOM 2413 N N . LEU A 1 320 ? -18.578 27.609 18.797 1 87.5 320 LEU A N 1
ATOM 2414 C CA . LEU A 1 320 ? -18.234 28.422 19.953 1 87.5 320 LEU A CA 1
ATOM 2415 C C . LEU A 1 320 ? -19.078 29.688 20.016 1 87.5 320 LEU A C 1
ATOM 2417 O O . LEU A 1 320 ? -19.219 30.297 21.078 1 87.5 320 LEU A O 1
ATOM 2421 N N . PHE A 1 321 ? -19.594 30 18.875 1 86.06 321 PHE A N 1
ATOM 2422 C CA . PHE A 1 321 ? -20.328 31.266 18.812 1 86.06 321 PHE A CA 1
ATOM 2423 C C . PHE A 1 321 ? -21.734 31.062 18.281 1 86.06 321 PHE A C 1
ATOM 2425 O O . PHE A 1 321 ? -21.984 30.109 17.531 1 86.06 321 PHE A O 1
ATOM 2432 N N . MET B 1 1 ? -16.25 -7.902 -24.203 1 66.94 1 MET B N 1
ATOM 2433 C CA . MET B 1 1 ? -14.797 -7.793 -24.172 1 66.94 1 MET B CA 1
ATOM 2434 C C . MET B 1 1 ? -14.359 -6.535 -23.422 1 66.94 1 MET B C 1
ATOM 2436 O O . MET B 1 1 ? -13.5 -6.594 -22.547 1 66.94 1 MET B O 1
ATOM 2440 N N . ALA B 1 2 ? -14.977 -5.484 -23.641 1 62.88 2 ALA B N 1
ATOM 2441 C CA . ALA B 1 2 ? -14.586 -4.246 -22.969 1 62.88 2 ALA B CA 1
ATOM 2442 C C . ALA B 1 2 ? -14.836 -4.34 -21.469 1 62.88 2 ALA B C 1
ATOM 2444 O O . ALA B 1 2 ? -14.016 -3.891 -20.656 1 62.88 2 ALA B O 1
ATOM 2445 N N . SER B 1 3 ? -15.867 -4.961 -21.219 1 77.56 3 SER B N 1
ATOM 2446 C CA . SER B 1 3 ? -16.219 -5.105 -19.812 1 77.56 3 SER B CA 1
ATOM 2447 C C . SER B 1 3 ? -15.227 -6.004 -19.094 1 77.56 3 SER B C 1
ATOM 2449 O O . SER B 1 3 ? -14.844 -5.723 -17.953 1 77.56 3 SER B O 1
ATOM 2451 N N . VAL B 1 4 ? -14.758 -6.926 -19.844 1 83.31 4 VAL B N 1
ATOM 2452 C CA . VAL B 1 4 ? -13.844 -7.875 -19.234 1 83.31 4 VAL B CA 1
ATOM 2453 C C . VAL B 1 4 ? -12.453 -7.246 -19.094 1 83.31 4 VAL B C 1
ATOM 2455 O O . VAL B 1 4 ? -11.758 -7.461 -18.109 1 83.31 4 VAL B O 1
ATOM 2458 N N . PHE B 1 5 ? -12.188 -6.477 -20.125 1 82.25 5 PHE B N 1
ATOM 2459 C CA . PHE B 1 5 ? -10.93 -5.734 -20.062 1 82.25 5 PHE B CA 1
ATOM 2460 C C . PHE B 1 5 ? -10.906 -4.816 -18.844 1 82.25 5 PHE B C 1
ATOM 2462 O O . PHE B 1 5 ? -9.859 -4.613 -18.234 1 82.25 5 PHE B O 1
ATOM 2469 N N . GLY B 1 6 ? -12.023 -4.402 -18.5 1 85.94 6 GLY B N 1
ATOM 2470 C CA . GLY B 1 6 ? -12.156 -3.562 -17.328 1 85.94 6 GLY B CA 1
ATOM 2471 C C . GLY B 1 6 ? -11.836 -4.289 -16.031 1 85.94 6 GLY B C 1
ATOM 2472 O O . GLY B 1 6 ? -11.398 -3.674 -15.062 1 85.94 6 GLY B O 1
ATOM 2473 N N . LEU B 1 7 ? -11.875 -5.566 -16.094 1 85.25 7 LEU B N 1
ATOM 2474 C CA . LEU B 1 7 ? -11.625 -6.379 -14.906 1 85.25 7 LEU B CA 1
ATOM 2475 C C . LEU B 1 7 ? -10.125 -6.562 -14.68 1 85.25 7 LEU B C 1
ATOM 2477 O O . LEU B 1 7 ? -9.68 -6.664 -13.539 1 85.25 7 LEU B O 1
ATOM 2481 N N . VAL B 1 8 ? -9.43 -6.602 -15.766 1 89.06 8 VAL B N 1
ATOM 2482 C CA . VAL B 1 8 ? -8.023 -6.961 -15.648 1 89.06 8 VAL B CA 1
ATOM 2483 C C . VAL B 1 8 ? -7.168 -5.699 -15.617 1 89.06 8 VAL B C 1
ATOM 2485 O O . VAL B 1 8 ? -6.059 -5.707 -15.07 1 89.06 8 VAL B O 1
ATOM 2488 N N . LEU B 1 9 ? -7.688 -4.637 -16.078 1 89.5 9 LEU B N 1
ATOM 2489 C CA . LEU B 1 9 ? -6.945 -3.4 -16.281 1 89.5 9 LEU B CA 1
ATOM 2490 C C . LEU B 1 9 ? -6.34 -2.893 -14.984 1 89.5 9 LEU B C 1
ATOM 2492 O O . LEU B 1 9 ? -5.188 -2.453 -14.953 1 89.5 9 LEU B O 1
ATOM 2496 N N . PRO B 1 10 ? -7.039 -2.965 -13.898 1 92.19 10 PRO B N 1
ATOM 2497 C CA . PRO B 1 10 ? -6.445 -2.432 -12.664 1 92.19 10 PRO B CA 1
ATOM 2498 C C . PRO B 1 10 ? -5.16 -3.158 -12.266 1 92.19 10 PRO B C 1
ATOM 2500 O O . PRO B 1 10 ? -4.188 -2.521 -11.859 1 92.19 10 PRO B O 1
ATOM 2503 N N . PHE B 1 11 ? -5.137 -4.402 -12.438 1 91.38 11 PHE B N 1
ATOM 2504 C CA . PHE B 1 11 ? -4.008 -5.215 -11.992 1 91.38 11 PHE B CA 1
ATOM 2505 C C . PHE B 1 11 ? -2.816 -5.047 -12.93 1 91.38 11 PHE B C 1
ATOM 2507 O O . PHE B 1 11 ? -1.692 -4.82 -12.477 1 91.38 11 PHE B O 1
ATOM 2514 N N . PHE B 1 12 ? -3.078 -5.109 -14.195 1 92.5 12 PHE B N 1
ATOM 2515 C CA . PHE B 1 12 ? -2.002 -4.902 -15.156 1 92.5 12 PHE B CA 1
ATOM 2516 C C . PHE B 1 12 ? -1.6 -3.434 -15.211 1 92.5 12 PHE B C 1
ATOM 2518 O O . PHE B 1 12 ? -0.447 -3.113 -15.516 1 92.5 12 PHE B O 1
ATOM 2525 N N . GLY B 1 13 ? -2.551 -2.557 -14.938 1 94.12 13 GLY B N 1
ATOM 2526 C CA . GLY B 1 13 ? -2.236 -1.141 -14.82 1 94.12 13 GLY B CA 1
ATOM 2527 C C . GLY B 1 13 ? -1.264 -0.831 -13.703 1 94.12 13 GLY B C 1
ATOM 2528 O O . GLY B 1 13 ? -0.369 0.002 -13.859 1 94.12 13 GLY B O 1
ATOM 2529 N N . LEU B 1 14 ? -1.429 -1.495 -12.578 1 95.25 14 LEU B N 1
ATOM 2530 C CA . LEU B 1 14 ? -0.518 -1.317 -11.453 1 95.25 14 LEU B CA 1
ATOM 2531 C C . LEU B 1 14 ? 0.896 -1.755 -11.82 1 95.25 14 LEU B C 1
ATOM 2533 O O . LEU B 1 14 ? 1.869 -1.088 -11.469 1 95.25 14 LEU B O 1
ATOM 2537 N N . ILE B 1 15 ? 1 -2.893 -12.523 1 92.5 15 ILE B N 1
ATOM 2538 C CA . ILE B 1 15 ? 2.299 -3.381 -12.977 1 92.5 15 ILE B CA 1
ATOM 2539 C C . ILE B 1 15 ? 2.91 -2.387 -13.961 1 92.5 15 ILE B C 1
ATOM 2541 O O . ILE B 1 15 ? 4.09 -2.049 -13.859 1 92.5 15 ILE B O 1
ATOM 2545 N N . ALA B 1 16 ? 2.096 -1.928 -14.891 1 94.44 16 ALA B N 1
ATOM 2546 C CA . ALA B 1 16 ? 2.559 -0.964 -15.891 1 94.44 16 ALA B CA 1
ATOM 2547 C C . ALA B 1 16 ? 3.043 0.322 -15.219 1 94.44 16 ALA B C 1
ATOM 2549 O O . ALA B 1 16 ? 4.043 0.906 -15.641 1 94.44 16 ALA B O 1
ATOM 2550 N N . LEU B 1 17 ? 2.338 0.764 -14.242 1 96.44 17 LEU B N 1
ATOM 2551 C CA . LEU B 1 17 ? 2.734 1.965 -13.516 1 96.44 17 LEU B CA 1
ATOM 2552 C C . LEU B 1 17 ? 4.102 1.782 -12.867 1 96.44 17 LEU B C 1
ATOM 2554 O O . LEU B 1 17 ? 4.938 2.688 -12.898 1 96.44 17 LEU B O 1
ATOM 2558 N N . GLY B 1 18 ? 4.273 0.632 -12.172 1 95.62 18 GLY B N 1
ATOM 2559 C CA . GLY B 1 18 ? 5.59 0.338 -11.625 1 95.62 18 GLY B CA 1
ATOM 2560 C C . GLY B 1 18 ? 6.684 0.33 -12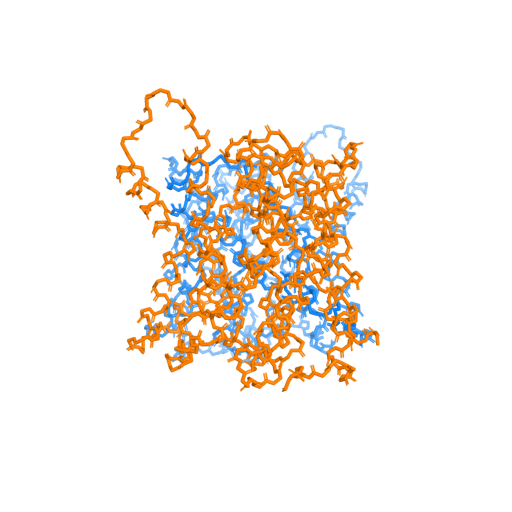.68 1 95.62 18 GLY B C 1
ATOM 2561 O O . GLY B 1 18 ? 7.746 0.921 -12.484 1 95.62 18 GLY B O 1
ATOM 2562 N N . PHE B 1 19 ? 6.383 -0.269 -13.789 1 91.94 19 PHE B N 1
ATOM 2563 C CA . PHE B 1 19 ? 7.328 -0.376 -14.898 1 91.94 19 PHE B CA 1
ATOM 2564 C C . PHE B 1 19 ? 7.703 1.004 -15.422 1 91.94 19 PHE B C 1
ATOM 2566 O O . PHE B 1 19 ? 8.883 1.323 -15.555 1 91.94 19 PHE B O 1
ATOM 2573 N N . VAL B 1 20 ? 6.734 1.81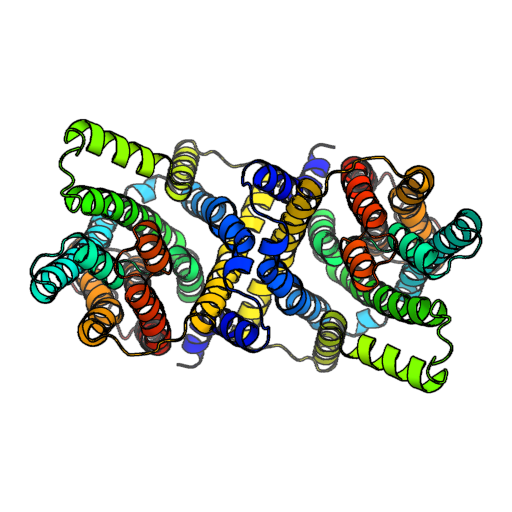6 -15.688 1 95.62 20 VAL B N 1
ATOM 2574 C CA . VAL B 1 20 ? 6.953 3.141 -16.266 1 95.62 20 VAL B CA 1
ATOM 2575 C C . VAL B 1 20 ? 7.68 4.027 -15.258 1 95.62 20 VAL B C 1
ATOM 2577 O O . VAL B 1 20 ? 8.602 4.766 -15.617 1 95.62 20 VAL B O 1
ATOM 2580 N N . THR B 1 21 ? 7.309 3.961 -14.023 1 96.31 21 THR B N 1
ATOM 2581 C CA . THR B 1 21 ? 7.961 4.758 -12.984 1 96.31 21 THR B CA 1
ATOM 2582 C C . THR B 1 21 ? 9.438 4.402 -12.891 1 96.31 21 THR B C 1
ATOM 2584 O O . THR B 1 21 ? 10.289 5.285 -12.719 1 96.31 21 THR B O 1
ATOM 2587 N N . ALA B 1 22 ? 9.672 3.141 -12.938 1 94.75 22 ALA B N 1
ATOM 2588 C CA . ALA B 1 22 ? 11.062 2.689 -12.859 1 94.75 22 ALA B CA 1
ATOM 2589 C C . ALA B 1 22 ? 11.883 3.221 -14.031 1 94.75 22 ALA B C 1
ATOM 2591 O O . ALA B 1 22 ? 13.062 3.545 -13.875 1 94.75 22 ALA B O 1
ATOM 2592 N N . ARG B 1 23 ? 11.289 3.322 -15.148 1 92.81 23 ARG B N 1
ATOM 2593 C CA . ARG B 1 23 ? 11.984 3.791 -16.344 1 92.81 23 ARG B CA 1
ATOM 2594 C C . ARG B 1 23 ? 12.242 5.293 -16.266 1 92.81 23 ARG B C 1
ATOM 2596 O O . ARG B 1 23 ? 13.219 5.789 -16.844 1 92.81 23 ARG B O 1
ATOM 2603 N N . VAL B 1 24 ? 11.383 5.895 -15.539 1 93.19 24 VAL B N 1
ATOM 2604 C CA . VAL B 1 24 ? 11.492 7.348 -15.461 1 93.19 24 VAL B CA 1
ATOM 2605 C C . VAL B 1 24 ? 12.359 7.738 -14.266 1 93.19 24 VAL B C 1
ATOM 2607 O O . VAL B 1 24 ? 13.164 8.664 -14.352 1 93.19 24 VAL B O 1
ATOM 2610 N N . THR B 1 25 ? 12.117 6.93 -13.172 1 86 25 THR B N 1
ATOM 2611 C CA . THR B 1 25 ? 12.844 7.242 -11.945 1 86 25 THR B CA 1
ATOM 2612 C C . THR B 1 25 ? 14.117 6.406 -11.844 1 86 25 THR B C 1
ATOM 2614 O O . THR B 1 25 ? 14.117 5.227 -12.203 1 86 25 THR B O 1
ATOM 2617 N N . ARG B 1 26 ? 15.234 6.777 -12.125 1 82.88 26 ARG B N 1
ATOM 2618 C CA . ARG B 1 26 ? 16.516 6.074 -12.148 1 82.88 26 ARG B CA 1
ATOM 2619 C C . ARG B 1 26 ? 16.938 5.676 -10.742 1 82.88 26 ARG B C 1
ATOM 2621 O O . ARG B 1 26 ? 18 6.109 -10.258 1 82.88 26 ARG B O 1
ATOM 2628 N N . GLN B 1 27 ? 16.062 4.777 -10.047 1 93 27 GLN B N 1
ATOM 2629 C CA . GLN B 1 27 ? 16.438 4.223 -8.75 1 93 27 GLN B CA 1
ATOM 2630 C C . GLN B 1 27 ? 16.844 2.76 -8.875 1 93 27 GLN B C 1
ATOM 2632 O O . GLN B 1 27 ? 16.328 2.033 -9.727 1 93 27 GLN B O 1
ATOM 2637 N N . PRO B 1 28 ? 17.797 2.398 -8.047 1 93.12 28 PRO B N 1
ATOM 2638 C CA . PRO B 1 28 ? 18.281 1.015 -8.125 1 93.12 28 PRO B CA 1
ATOM 2639 C C . PRO B 1 28 ? 17.281 0.015 -7.543 1 93.12 28 PRO B C 1
ATOM 2641 O O . PRO B 1 28 ? 16.406 0.395 -6.758 1 93.12 28 PRO B O 1
ATOM 2644 N N . LEU B 1 29 ? 17.469 -1.204 -7.914 1 89.12 29 LEU B N 1
ATOM 2645 C CA . LEU B 1 29 ? 16.609 -2.299 -7.477 1 89.12 29 LEU B CA 1
ATOM 2646 C C . LEU B 1 29 ? 16.656 -2.457 -5.961 1 89.12 29 LEU B C 1
ATOM 2648 O O . LEU B 1 29 ? 15.656 -2.814 -5.34 1 89.12 29 LEU B O 1
ATOM 2652 N N . GLU B 1 30 ? 17.781 -2.162 -5.359 1 89.88 30 GLU B N 1
ATOM 2653 C CA . GLU B 1 30 ? 17.984 -2.33 -3.924 1 89.88 30 GLU B CA 1
ATOM 2654 C C . GLU B 1 30 ? 17.094 -1.395 -3.119 1 89.88 30 GLU B C 1
ATOM 2656 O O . GLU B 1 30 ? 16.797 -1.659 -1.95 1 89.88 30 GLU B O 1
ATOM 2661 N N . ALA B 1 31 ? 16.625 -0.42 -3.777 1 94.56 31 ALA B N 1
ATOM 2662 C CA . ALA B 1 31 ? 15.766 0.548 -3.094 1 94.56 31 ALA B CA 1
ATOM 2663 C C . ALA B 1 31 ? 14.352 -0.001 -2.908 1 94.56 31 ALA B C 1
ATOM 2665 O O . ALA B 1 31 ? 13.5 0.653 -2.305 1 94.56 31 ALA B O 1
ATOM 2666 N N . LEU B 1 32 ? 14.125 -1.246 -3.322 1 93.94 32 LEU B N 1
ATOM 2667 C CA . LEU B 1 32 ? 12.859 -1.929 -3.092 1 93.94 32 LEU B CA 1
ATOM 2668 C C . LEU B 1 32 ? 12.844 -2.596 -1.72 1 93.94 32 LEU B C 1
ATOM 2670 O O . LEU B 1 32 ? 11.828 -3.174 -1.318 1 93.94 32 LEU B O 1
ATOM 2674 N N . GLY B 1 33 ? 13.867 -2.484 -0.983 1 92.88 33 GLY B N 1
ATOM 2675 C CA . GLY B 1 33 ? 14.062 -3.25 0.238 1 92.88 33 GLY B CA 1
ATOM 2676 C C . GLY B 1 33 ? 12.906 -3.125 1.212 1 92.88 33 GLY B C 1
ATOM 2677 O O . GLY B 1 33 ? 12.32 -4.129 1.625 1 92.88 33 GLY B O 1
ATOM 2678 N N . TRP B 1 34 ? 12.523 -1.94 1.581 1 94.88 34 TRP B N 1
ATOM 2679 C CA . TRP B 1 34 ? 11.477 -1.735 2.58 1 94.88 34 TRP B CA 1
ATOM 2680 C C . TRP B 1 34 ? 10.102 -2.051 2.002 1 94.88 34 TRP B C 1
ATOM 2682 O O . TRP B 1 34 ? 9.219 -2.535 2.713 1 94.88 34 TRP B O 1
ATOM 2692 N N . MET B 1 35 ? 9.922 -1.743 0.709 1 94.56 35 MET B N 1
ATOM 2693 C CA . MET B 1 35 ? 8.656 -2.105 0.084 1 94.56 35 MET B CA 1
ATOM 2694 C C . MET B 1 35 ? 8.445 -3.615 0.111 1 94.56 35 MET B C 1
ATOM 2696 O O . MET B 1 35 ? 7.355 -4.09 0.436 1 94.56 35 MET B O 1
ATOM 2700 N N . ASN B 1 36 ? 9.5 -4.352 -0.19 1 89.06 36 ASN B N 1
ATOM 2701 C CA . ASN B 1 36 ? 9.414 -5.809 -0.147 1 89.06 36 ASN B CA 1
ATOM 2702 C C . ASN B 1 36 ? 9.188 -6.316 1.274 1 89.06 36 ASN B C 1
ATOM 2704 O O . ASN B 1 36 ? 8.398 -7.238 1.489 1 89.06 36 ASN B O 1
ATOM 2708 N N . THR B 1 37 ? 9.875 -5.754 2.195 1 92.56 37 THR B N 1
ATOM 2709 C CA . THR B 1 37 ? 9.688 -6.121 3.596 1 92.56 37 THR B CA 1
ATOM 2710 C C . THR B 1 37 ? 8.25 -5.871 4.035 1 92.56 37 THR B C 1
ATOM 2712 O O . THR B 1 37 ? 7.648 -6.703 4.715 1 92.56 37 THR B O 1
ATOM 2715 N N . PHE B 1 38 ? 7.703 -4.746 3.676 1 95.19 38 PHE B N 1
ATOM 2716 C CA . PHE B 1 38 ? 6.32 -4.402 3.99 1 95.19 38 PHE B CA 1
ATOM 2717 C C . PHE B 1 38 ? 5.359 -5.418 3.385 1 95.19 38 PHE B C 1
ATOM 2719 O O . PHE B 1 38 ? 4.434 -5.883 4.055 1 95.19 38 PHE B O 1
ATOM 2726 N N . ILE B 1 39 ? 5.547 -5.758 2.107 1 90.31 39 ILE B N 1
ATOM 2727 C CA . ILE B 1 39 ? 4.668 -6.664 1.38 1 90.31 39 ILE B CA 1
ATOM 2728 C C . ILE B 1 39 ? 4.715 -8.055 2.018 1 90.31 39 ILE B C 1
ATOM 2730 O O . ILE B 1 39 ? 3.676 -8.617 2.359 1 90.31 39 ILE B O 1
ATOM 2734 N N . ILE B 1 40 ? 5.887 -8.57 2.295 1 83.88 40 ILE B N 1
ATOM 2735 C CA . ILE B 1 40 ? 6.094 -9.969 2.641 1 83.88 40 ILE B CA 1
ATOM 2736 C C . ILE B 1 40 ? 5.777 -10.188 4.117 1 83.88 40 ILE B C 1
ATOM 2738 O O . ILE B 1 40 ? 5.156 -11.188 4.488 1 83.88 40 ILE B O 1
ATOM 2742 N N . TYR B 1 41 ? 6.09 -9.25 4.941 1 89.38 41 TYR B N 1
ATOM 2743 C CA . TYR B 1 41 ? 6.043 -9.539 6.371 1 89.38 41 TYR B CA 1
ATOM 2744 C C . TYR B 1 41 ? 4.859 -8.836 7.031 1 89.38 41 TYR B C 1
ATOM 2746 O O . TYR B 1 41 ? 4.484 -9.172 8.156 1 89.38 41 TYR B O 1
ATOM 2754 N N . VAL B 1 42 ? 4.238 -7.93 6.27 1 93.88 42 VAL B N 1
ATOM 2755 C CA . VAL B 1 42 ? 3.223 -7.148 6.965 1 93.88 42 VAL B CA 1
ATOM 2756 C C . VAL B 1 42 ? 1.905 -7.211 6.191 1 93.88 42 VAL B C 1
ATOM 2758 O O . VAL B 1 42 ? 0.918 -7.762 6.684 1 93.88 42 VAL B O 1
ATOM 2761 N N . ALA B 1 43 ? 1.901 -6.801 4.934 1 93.06 43 ALA B N 1
ATOM 2762 C CA . ALA B 1 43 ? 0.667 -6.625 4.172 1 93.06 43 ALA B CA 1
ATOM 2763 C C . ALA B 1 43 ? 0.08 -7.973 3.762 1 93.06 43 ALA B C 1
ATOM 2765 O O . ALA B 1 43 ? -1.116 -8.219 3.939 1 93.06 43 ALA B O 1
ATOM 2766 N N . LEU B 1 44 ? 0.886 -8.852 3.242 1 86.25 44 LEU B N 1
ATOM 2767 C CA . LEU B 1 44 ? 0.392 -10.125 2.74 1 86.25 44 LEU B CA 1
ATOM 2768 C C . LEU B 1 44 ? -0.094 -11.008 3.883 1 86.25 44 LEU B C 1
ATOM 2770 O O . LEU B 1 44 ? -1.16 -11.625 3.789 1 86.25 44 LEU B O 1
ATOM 2774 N N . PRO B 1 45 ? 0.688 -11.102 4.957 1 88 45 PRO B N 1
ATOM 2775 C CA . PRO B 1 45 ? 0.17 -11.875 6.086 1 88 45 PRO B CA 1
ATOM 2776 C C . PRO B 1 45 ? -1.188 -11.375 6.57 1 88 45 PRO B C 1
ATOM 2778 O O . PRO B 1 45 ? -2.053 -12.172 6.938 1 88 45 PRO B O 1
ATOM 2781 N N . ALA B 1 46 ? -1.382 -10.086 6.594 1 92.38 46 ALA B N 1
ATOM 2782 C CA . ALA B 1 46 ? -2.68 -9.539 6.977 1 92.38 46 ALA B CA 1
ATOM 2783 C C . ALA B 1 46 ? -3.77 -9.969 6 1 92.38 46 ALA B C 1
ATOM 2785 O O . ALA B 1 46 ? -4.895 -10.266 6.406 1 92.38 46 ALA B O 1
ATOM 2786 N N . LEU B 1 47 ? -3.439 -9.961 4.762 1 86.81 47 LEU B N 1
ATOM 2787 C CA . LEU B 1 47 ? -4.379 -10.406 3.734 1 86.81 47 LEU B CA 1
ATOM 2788 C C . LEU B 1 47 ? -4.746 -11.875 3.93 1 86.81 47 LEU B C 1
ATOM 2790 O O . LEU B 1 47 ? -5.926 -12.234 3.863 1 86.81 47 LEU B O 1
ATOM 2794 N N . PHE B 1 48 ? -3.732 -12.703 4.18 1 82.38 48 PHE B N 1
ATOM 2795 C CA . PHE B 1 48 ? -3.955 -14.133 4.41 1 82.38 48 PHE B CA 1
ATOM 2796 C C . PHE B 1 48 ? -4.836 -14.352 5.633 1 82.38 48 PHE B C 1
ATOM 2798 O O . PHE B 1 48 ? -5.789 -15.133 5.582 1 82.38 48 PHE B O 1
ATOM 2805 N N . PHE B 1 49 ? -4.535 -13.672 6.664 1 88.62 49 PHE B N 1
ATOM 2806 C CA . PHE B 1 49 ? -5.328 -13.789 7.883 1 88.62 49 PHE B CA 1
ATOM 2807 C C . PHE B 1 49 ? -6.785 -13.422 7.617 1 88.62 49 PHE B C 1
ATOM 2809 O O . PHE B 1 49 ? -7.691 -14.164 8 1 88.62 49 PHE B O 1
ATOM 2816 N N . ASN B 1 50 ? -7.016 -12.32 6.984 1 87.94 50 ASN B N 1
ATOM 2817 C CA . ASN B 1 50 ? -8.367 -11.844 6.703 1 87.94 50 ASN B CA 1
ATOM 2818 C C . ASN B 1 50 ? -9.148 -12.852 5.859 1 87.94 50 ASN B C 1
ATOM 2820 O O . ASN B 1 50 ? -10.328 -13.102 6.113 1 87.94 50 ASN B O 1
ATOM 2824 N N . LEU B 1 51 ? -8.484 -13.359 4.902 1 81.06 51 LEU B N 1
ATOM 2825 C CA . LEU B 1 51 ? -9.133 -14.273 3.977 1 81.06 51 LEU B CA 1
ATOM 2826 C C . LEU B 1 51 ? -9.547 -15.562 4.688 1 81.06 51 LEU B C 1
ATOM 2828 O O . LEU B 1 51 ? -10.656 -16.062 4.48 1 81.06 51 LEU B O 1
ATOM 2832 N N . LEU B 1 52 ? -8.727 -16.047 5.559 1 81.62 52 LEU B N 1
ATOM 2833 C CA . LEU B 1 52 ? -8.961 -17.344 6.184 1 81.62 52 LEU B CA 1
ATOM 2834 C C . LEU B 1 52 ? -9.844 -17.203 7.422 1 81.62 52 LEU B C 1
ATOM 2836 O O . LEU B 1 52 ? -10.68 -18.062 7.703 1 81.62 52 LEU B O 1
ATOM 2840 N N . ALA B 1 53 ? -9.625 -16.109 8.133 1 86.06 53 ALA B N 1
ATOM 2841 C CA . ALA B 1 53 ? -10.398 -15.898 9.352 1 86.06 53 ALA B CA 1
ATOM 2842 C C . ALA B 1 53 ? -11.875 -15.695 9.039 1 86.06 53 ALA B C 1
ATOM 2844 O O . ALA B 1 53 ? -12.742 -16.016 9.859 1 86.06 53 ALA B O 1
ATOM 2845 N N . LYS B 1 54 ? -12.148 -15.242 7.898 1 81.38 54 LYS B N 1
ATOM 2846 C CA . LYS B 1 54 ? -13.523 -14.93 7.535 1 81.38 54 LYS B CA 1
ATOM 2847 C C . LYS B 1 54 ? -14.172 -16.094 6.785 1 81.38 54 LYS B C 1
ATOM 2849 O O . LYS B 1 54 ? -15.359 -16.047 6.457 1 81.38 54 LYS B O 1
ATOM 2854 N N . THR B 1 55 ? -13.398 -17.141 6.48 1 77.94 55 THR B N 1
ATOM 2855 C CA . THR B 1 55 ? -13.93 -18.312 5.809 1 77.94 55 THR B CA 1
ATOM 2856 C C . THR B 1 55 ? -14.641 -19.234 6.801 1 77.94 55 THR B C 1
ATOM 2858 O O . THR B 1 55 ? -14.07 -19.594 7.836 1 77.94 55 THR B O 1
ATOM 2861 N N . PRO B 1 56 ? -15.875 -19.531 6.488 1 81 56 PRO B N 1
ATOM 2862 C CA . PRO B 1 56 ? -16.562 -20.469 7.363 1 81 56 PRO B CA 1
ATOM 2863 C C . PRO B 1 56 ? -15.836 -21.812 7.488 1 81 56 PRO B C 1
ATOM 2865 O O . PRO B 1 56 ? -15.352 -22.344 6.488 1 81 56 PRO B O 1
ATOM 2868 N N . VAL B 1 57 ? -15.82 -22.281 8.68 1 79.88 57 VAL B N 1
ATOM 2869 C CA . VAL B 1 57 ? -15.047 -23.484 9 1 79.88 57 VAL B CA 1
ATOM 2870 C C . VAL B 1 57 ? -15.555 -24.672 8.18 1 79.88 57 VAL B C 1
ATOM 2872 O O . VAL B 1 57 ? -14.773 -25.516 7.766 1 79.88 57 VAL B O 1
ATOM 2875 N N . GLU B 1 58 ? -16.844 -24.672 7.902 1 81.69 58 GLU B N 1
ATOM 2876 C CA . GLU B 1 58 ? -17.438 -25.766 7.141 1 81.69 58 GLU B CA 1
ATOM 2877 C C . GLU B 1 58 ? -16.922 -25.797 5.707 1 81.69 58 GLU B C 1
ATOM 2879 O O . GLU B 1 58 ? -16.859 -26.859 5.082 1 81.69 58 GLU B O 1
ATOM 2884 N N . GLU B 1 59 ? -16.5 -24.656 5.32 1 79 59 GLU B N 1
ATOM 2885 C CA . GLU B 1 59 ? -16.031 -24.562 3.947 1 79 59 GLU B CA 1
ATOM 2886 C C . GLU B 1 59 ? -14.539 -24.891 3.857 1 79 59 GLU B C 1
ATOM 2888 O O . GLU B 1 59 ? -14.031 -25.203 2.779 1 79 59 GLU B O 1
ATOM 2893 N N . LEU B 1 60 ? -14.008 -24.797 5.023 1 75.38 60 LEU B N 1
ATOM 2894 C CA . LEU B 1 60 ? -12.594 -25.156 5.066 1 75.38 60 LEU B CA 1
ATOM 2895 C C . LEU B 1 60 ? -12.398 -26.656 4.883 1 75.38 60 LEU B C 1
ATOM 2897 O O . LEU B 1 60 ? -11.281 -27.109 4.617 1 75.38 60 LEU B O 1
ATOM 2901 N N . THR B 1 61 ? -13.5 -27.328 4.816 1 76.62 61 THR B N 1
ATOM 2902 C CA . THR B 1 61 ? -13.414 -28.781 4.75 1 76.62 61 THR B CA 1
ATOM 2903 C C . THR B 1 61 ? -13.82 -29.297 3.367 1 76.62 61 THR B C 1
ATOM 2905 O O . THR B 1 61 ? -14.109 -30.484 3.193 1 76.62 61 THR B O 1
ATOM 2908 N N . GLN B 1 62 ? -13.891 -28.391 2.443 1 87.75 62 GLN B N 1
ATOM 2909 C CA . GLN B 1 62 ? -14.188 -28.844 1.088 1 87.75 62 GLN B CA 1
ATOM 2910 C C . GLN B 1 62 ? -12.984 -29.578 0.486 1 87.75 62 GLN B C 1
ATOM 2912 O O . GLN B 1 62 ? -12.391 -29.109 -0.484 1 87.75 62 GLN B O 1
ATOM 2917 N N . TRP B 1 63 ? -12.797 -30.75 0.966 1 89.31 63 TRP B N 1
ATOM 2918 C CA . TRP B 1 63 ? -11.586 -31.516 0.691 1 89.31 63 TRP B CA 1
ATOM 2919 C C . TRP B 1 63 ? -11.5 -31.891 -0.785 1 89.31 63 TRP B C 1
ATOM 2921 O O . TRP B 1 63 ? -10.406 -31.969 -1.351 1 89.31 63 TRP B O 1
ATOM 2931 N N . ARG B 1 64 ? -12.648 -32.125 -1.384 1 94.44 64 ARG B N 1
ATOM 2932 C CA . ARG B 1 64 ? -12.617 -32.469 -2.801 1 94.44 64 ARG B CA 1
ATOM 2933 C C . ARG B 1 64 ? -12.094 -31.312 -3.641 1 94.44 64 ARG B C 1
ATOM 2935 O O . ARG B 1 64 ? -11.32 -31.516 -4.574 1 94.44 64 ARG B O 1
ATOM 2942 N N . PHE B 1 65 ? -12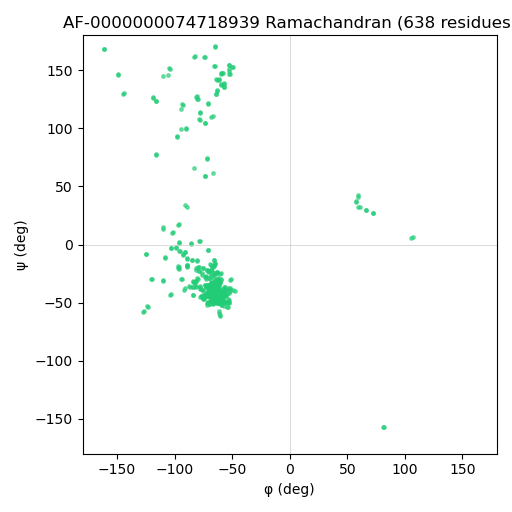.539 -30.109 -3.268 1 95.38 65 PHE B N 1
ATOM 2943 C CA . PHE B 1 65 ? -12.07 -28.922 -3.971 1 95.38 65 PHE B CA 1
ATOM 2944 C C . PHE B 1 65 ? -10.578 -28.703 -3.729 1 95.38 65 PHE B C 1
ATOM 2946 O O . PHE B 1 65 ? -9.828 -28.406 -4.664 1 95.38 65 PHE B O 1
ATOM 2953 N N . ILE B 1 66 ? -10.172 -28.859 -2.477 1 93.19 66 ILE B N 1
ATOM 2954 C CA . ILE B 1 66 ? -8.781 -28.672 -2.09 1 93.19 66 ILE B CA 1
ATOM 2955 C C . ILE B 1 66 ? -7.895 -29.656 -2.852 1 93.19 66 ILE B C 1
ATOM 2957 O O . ILE B 1 66 ? -6.879 -29.266 -3.432 1 93.19 66 ILE B O 1
ATOM 2961 N N . VAL B 1 67 ? -8.281 -30.875 -2.891 1 94.94 67 VAL B N 1
ATOM 2962 C CA . VAL B 1 67 ? -7.504 -31.906 -3.57 1 94.94 67 VAL B CA 1
ATOM 2963 C C . VAL B 1 67 ? -7.469 -31.625 -5.07 1 94.94 67 VAL B C 1
ATOM 2965 O O . VAL B 1 67 ? -6.418 -31.734 -5.707 1 94.94 67 VAL B O 1
ATOM 2968 N N . GLY B 1 68 ? -8.602 -31.25 -5.617 1 96.81 68 GLY B N 1
ATOM 2969 C CA . GLY B 1 68 ? -8.664 -30.953 -7.043 1 96.81 68 GLY B CA 1
ATOM 2970 C C . GLY B 1 68 ? -7.723 -29.844 -7.465 1 96.81 68 GLY B C 1
ATOM 2971 O O . GLY B 1 68 ? -6.969 -29.984 -8.43 1 96.81 68 GLY B O 1
ATOM 2972 N N . THR B 1 69 ? -7.719 -28.766 -6.766 1 97.31 69 THR B N 1
ATOM 2973 C CA . THR B 1 69 ? -6.914 -27.609 -7.133 1 97.31 69 THR B CA 1
ATOM 2974 C C . THR B 1 69 ? -5.438 -27.859 -6.836 1 97.31 69 THR B C 1
ATOM 2976 O O . THR B 1 69 ? -4.57 -27.562 -7.66 1 97.31 69 THR B O 1
ATOM 2979 N N . THR B 1 70 ? -5.152 -28.438 -5.676 1 96.69 70 THR B N 1
ATOM 2980 C CA . THR B 1 70 ? -3.768 -28.672 -5.281 1 96.69 70 THR B CA 1
ATOM 2981 C C . THR B 1 70 ? -3.121 -29.719 -6.176 1 96.69 70 THR B C 1
ATOM 2983 O O . THR B 1 70 ? -1.955 -29.594 -6.555 1 96.69 70 THR B O 1
ATOM 2986 N N . LEU B 1 71 ? -3.863 -30.703 -6.477 1 97.62 71 LEU B N 1
ATOM 2987 C CA . LEU B 1 71 ? -3.359 -31.734 -7.375 1 97.62 71 LEU B CA 1
ATOM 2988 C C . LEU B 1 71 ? -3.117 -31.172 -8.773 1 97.62 71 LEU B C 1
ATOM 2990 O O . LEU B 1 71 ? -2.182 -31.594 -9.461 1 97.62 71 LEU B O 1
ATOM 2994 N N . SER B 1 72 ? -3.998 -30.344 -9.227 1 98.38 72 SER B N 1
ATOM 2995 C CA . SER B 1 72 ? -3.799 -29.688 -10.516 1 98.38 72 SER B CA 1
ATOM 2996 C C . SER B 1 72 ? -2.484 -28.922 -10.547 1 98.38 72 SER B C 1
ATOM 2998 O O . SER B 1 72 ? -1.713 -29.031 -11.5 1 98.38 72 SER B O 1
ATOM 3000 N N . THR B 1 73 ? -2.238 -28.125 -9.547 1 98.38 73 THR B N 1
ATOM 3001 C CA . THR B 1 73 ? -1.016 -27.344 -9.453 1 98.38 73 THR B CA 1
ATOM 3002 C C . THR B 1 73 ? 0.208 -28.25 -9.367 1 98.38 73 THR B C 1
ATOM 3004 O O . THR B 1 73 ? 1.216 -28 -10.031 1 98.38 73 THR B O 1
ATOM 3007 N N . PHE B 1 74 ? 0.102 -29.297 -8.562 1 98.38 74 PHE B N 1
ATOM 3008 C CA . PHE B 1 74 ? 1.206 -30.234 -8.414 1 98.38 74 PHE B CA 1
ATOM 3009 C C . PHE B 1 74 ? 1.487 -30.953 -9.734 1 98.38 74 PHE B C 1
ATOM 3011 O O . PHE B 1 74 ? 2.645 -31.188 -10.086 1 98.38 74 PHE B O 1
ATOM 3018 N N . ALA B 1 75 ? 0.461 -31.328 -10.398 1 98.56 75 ALA B N 1
ATOM 3019 C CA . ALA B 1 75 ? 0.615 -32 -11.68 1 98.56 75 ALA B CA 1
ATOM 3020 C C . ALA B 1 75 ? 1.381 -31.141 -12.672 1 98.56 75 ALA B C 1
ATOM 3022 O O . ALA B 1 75 ? 2.244 -31.625 -13.406 1 98.56 75 ALA B O 1
ATOM 3023 N N . VAL B 1 76 ? 1.072 -29.906 -12.719 1 98.75 76 VAL B N 1
ATOM 3024 C CA . VAL B 1 76 ? 1.754 -28.984 -13.617 1 98.75 76 VAL B CA 1
ATOM 3025 C C . VAL B 1 76 ? 3.203 -28.797 -13.172 1 98.75 76 VAL B C 1
ATOM 3027 O O . VAL B 1 76 ? 4.113 -28.75 -14 1 98.75 76 VAL B O 1
ATOM 3030 N N . PHE B 1 77 ? 3.398 -28.641 -11.859 1 98.69 77 PHE B N 1
ATOM 3031 C CA . PHE B 1 77 ? 4.762 -28.609 -11.344 1 98.69 77 PHE B CA 1
ATOM 3032 C C . PHE B 1 77 ? 5.551 -29.828 -11.789 1 98.69 77 PHE B C 1
ATOM 3034 O O . PHE B 1 77 ? 6.668 -29.703 -12.297 1 98.69 77 PHE B O 1
ATOM 3041 N N . ALA B 1 78 ? 4.957 -31 -11.594 1 98.5 78 ALA B N 1
ATOM 3042 C CA . ALA B 1 78 ? 5.617 -32.25 -11.938 1 98.5 78 ALA B CA 1
ATOM 3043 C C . ALA B 1 78 ? 5.922 -32.312 -13.43 1 98.5 78 ALA B C 1
ATOM 3045 O O . ALA B 1 78 ? 7.012 -32.75 -13.836 1 98.5 78 ALA B O 1
ATOM 3046 N N . LEU B 1 79 ? 4.953 -31.938 -14.203 1 98.44 79 LEU B N 1
ATOM 3047 C CA . LEU B 1 79 ? 5.133 -31.922 -15.656 1 98.44 79 LEU B CA 1
ATOM 3048 C C . LEU B 1 79 ? 6.316 -31.047 -16.047 1 98.44 79 LEU B C 1
ATOM 3050 O O . LEU B 1 79 ? 7.211 -31.484 -16.766 1 98.44 79 LEU B O 1
ATOM 3054 N N . MET B 1 80 ? 6.34 -29.812 -15.586 1 98.25 80 MET B N 1
ATOM 3055 C CA . MET B 1 80 ? 7.41 -28.875 -15.93 1 98.25 80 MET B CA 1
ATOM 3056 C C . MET B 1 80 ? 8.742 -29.328 -15.336 1 98.25 80 MET B C 1
ATOM 3058 O O . MET B 1 80 ? 9.797 -29.141 -15.945 1 98.25 80 MET B O 1
ATOM 3062 N N . PHE B 1 81 ? 8.68 -29.875 -14.102 1 98.19 81 PHE B N 1
ATOM 3063 C CA . PHE B 1 81 ? 9.867 -30.406 -13.461 1 98.19 81 PHE B CA 1
ATOM 3064 C C . PHE B 1 81 ? 10.5 -31.5 -14.312 1 98.19 81 PHE B C 1
ATOM 3066 O O . PHE B 1 81 ? 11.719 -31.516 -14.516 1 98.19 81 PHE B O 1
ATOM 3073 N N . VAL B 1 82 ? 9.711 -32.406 -14.797 1 98.19 82 VAL B N 1
ATOM 3074 C CA . VAL B 1 82 ? 10.203 -33.5 -15.617 1 98.19 82 VAL B CA 1
ATOM 3075 C C . VAL B 1 82 ? 10.805 -32.969 -16.906 1 98.19 82 VAL B C 1
ATOM 3077 O O . VAL B 1 82 ? 11.891 -33.375 -17.328 1 98.19 82 VAL B O 1
ATOM 3080 N N . ILE B 1 83 ? 10.141 -32.031 -17.562 1 97.81 83 ILE B N 1
ATOM 3081 C CA . ILE B 1 83 ? 10.688 -31.375 -18.75 1 97.81 83 ILE B CA 1
ATOM 3082 C C . ILE B 1 83 ? 12.023 -30.719 -18.422 1 97.81 83 ILE B C 1
ATOM 3084 O O . ILE B 1 83 ? 12.984 -30.812 -19.188 1 97.81 83 ILE B O 1
ATOM 3088 N N . GLY B 1 84 ? 12.039 -30.062 -17.25 1 97.44 84 GLY B N 1
ATOM 3089 C CA . GLY B 1 84 ? 13.266 -29.422 -16.797 1 97.44 84 GLY B CA 1
ATOM 3090 C C . GLY B 1 84 ? 14.414 -30.406 -16.609 1 97.44 84 GLY B C 1
ATOM 3091 O O . GLY B 1 84 ? 15.539 -30.141 -17.016 1 97.44 84 GLY B O 1
ATOM 3092 N N . ILE B 1 85 ? 14.094 -31.594 -16.016 1 97.44 85 ILE B N 1
ATOM 3093 C CA . ILE B 1 85 ? 15.109 -32.625 -15.781 1 97.44 85 ILE B CA 1
ATOM 3094 C C . ILE B 1 85 ? 15.703 -33.062 -17.109 1 97.44 85 ILE B C 1
ATOM 3096 O O . ILE B 1 85 ? 16.922 -33.25 -17.234 1 97.44 85 ILE B O 1
ATOM 3100 N N . PHE B 1 86 ? 14.93 -33.25 -18.062 1 96.88 86 PHE B N 1
ATOM 3101 C CA . PHE B 1 86 ? 15.414 -33.688 -19.375 1 96.88 86 PHE B CA 1
ATOM 3102 C C . PHE B 1 86 ? 16.219 -32.562 -20.047 1 96.88 86 PHE B C 1
ATOM 3104 O O . PHE B 1 86 ? 17.25 -32.844 -20.656 1 96.88 86 PHE B O 1
ATOM 3111 N N . ARG B 1 87 ? 15.773 -31.344 -19.969 1 95.12 87 ARG B N 1
ATOM 3112 C CA . ARG B 1 87 ? 16.422 -30.219 -20.625 1 95.12 87 ARG B CA 1
ATOM 3113 C C . ARG B 1 87 ? 17.75 -29.875 -19.969 1 95.12 87 ARG B C 1
ATOM 3115 O O . ARG B 1 87 ? 18.688 -29.438 -20.641 1 95.12 87 ARG B O 1
ATOM 3122 N N . THR B 1 88 ? 17.797 -30.047 -18.688 1 95.38 88 THR B N 1
ATOM 3123 C CA . THR B 1 88 ? 19 -29.656 -17.953 1 95.38 88 THR B CA 1
ATOM 3124 C C . THR B 1 88 ? 19.922 -30.844 -17.734 1 95.38 88 THR B C 1
ATOM 3126 O O . THR B 1 88 ? 21 -30.719 -17.156 1 95.38 88 THR B O 1
ATOM 3129 N N . ARG B 1 89 ? 19.609 -31.969 -18.203 1 95.31 89 ARG B N 1
ATOM 3130 C CA . ARG B 1 89 ? 20.375 -33.188 -18.078 1 95.31 89 ARG B CA 1
ATOM 3131 C C . ARG B 1 89 ? 20.578 -33.562 -16.609 1 95.31 89 ARG B C 1
ATOM 3133 O O . ARG B 1 89 ? 21.688 -33.844 -16.172 1 95.31 89 ARG B O 1
ATOM 3140 N N . GLY B 1 90 ? 19.422 -33.344 -15.836 1 94.56 90 GLY B N 1
ATOM 3141 C CA . GLY B 1 90 ? 19.406 -33.938 -14.516 1 94.56 90 GLY B CA 1
ATOM 3142 C C . GLY B 1 90 ? 19.578 -32.938 -13.398 1 94.56 90 GLY B C 1
ATOM 3143 O O . GLY B 1 90 ? 19.641 -33.312 -12.219 1 94.56 90 GLY B O 1
ATOM 3144 N N . ARG B 1 91 ? 19.594 -31.625 -13.641 1 96.31 91 ARG B N 1
ATOM 3145 C CA . ARG B 1 91 ? 19.734 -30.625 -12.586 1 96.31 91 ARG B CA 1
ATOM 3146 C C . ARG B 1 91 ? 18.422 -30.422 -11.844 1 96.31 91 ARG B C 1
ATOM 3148 O O . ARG B 1 91 ? 17.531 -29.719 -12.336 1 96.31 91 ARG B O 1
ATOM 3155 N N . VAL B 1 92 ? 18.375 -30.938 -10.594 1 96.44 92 VAL B N 1
ATOM 3156 C CA . VAL B 1 92 ? 17.156 -30.906 -9.781 1 96.44 92 VAL B CA 1
ATOM 3157 C C . VAL B 1 92 ? 16.859 -29.469 -9.359 1 96.44 92 VAL B C 1
ATOM 3159 O O . VAL B 1 92 ? 15.695 -29.062 -9.359 1 96.44 92 VAL B O 1
ATOM 3162 N N . ASP B 1 93 ? 17.844 -28.641 -8.992 1 96 93 ASP B N 1
ATOM 3163 C CA . ASP B 1 93 ? 17.656 -27.281 -8.516 1 96 93 ASP B CA 1
ATOM 3164 C C . ASP B 1 93 ? 17.062 -26.391 -9.609 1 96 93 ASP B C 1
ATOM 3166 O O . ASP B 1 93 ? 16.047 -25.734 -9.391 1 96 93 ASP B O 1
ATOM 3170 N N . GLU B 1 94 ? 17.625 -26.453 -10.828 1 97.19 94 GLU B N 1
ATOM 3171 C CA . GLU B 1 94 ? 17.094 -25.656 -11.945 1 97.19 94 GLU B CA 1
ATOM 3172 C C . GLU B 1 94 ? 15.695 -26.141 -12.336 1 97.19 94 GLU B C 1
ATOM 3174 O O . GLU B 1 94 ? 14.812 -25.312 -12.594 1 97.19 94 GLU B O 1
ATOM 3179 N N . SER B 1 95 ? 15.539 -27.453 -12.359 1 98 95 SER B N 1
ATOM 3180 C CA . SER B 1 95 ? 14.258 -28.031 -12.75 1 98 95 SER B CA 1
ATOM 3181 C C . SER B 1 95 ? 13.156 -27.672 -11.758 1 98 95 SER B C 1
ATOM 3183 O O . SER B 1 95 ? 12 -27.5 -12.141 1 98 95 SER B O 1
ATOM 3185 N N . THR B 1 96 ? 13.531 -27.531 -10.508 1 97.88 96 THR B N 1
ATOM 3186 C CA . THR B 1 96 ? 12.578 -27.109 -9.484 1 97.88 96 THR B CA 1
ATOM 3187 C C . THR B 1 96 ? 12.086 -25.688 -9.75 1 97.88 96 THR B C 1
ATOM 3189 O O . THR B 1 96 ? 10.883 -25.422 -9.688 1 97.88 96 THR B O 1
ATOM 3192 N N . VAL B 1 97 ? 13.008 -24.812 -10.094 1 97.5 97 VAL B N 1
ATOM 3193 C CA . VAL B 1 97 ? 12.617 -23.438 -10.375 1 97.5 97 VAL B CA 1
ATOM 3194 C C . VAL B 1 97 ? 11.75 -23.391 -11.633 1 97.5 97 VAL B C 1
ATOM 3196 O O . VAL B 1 97 ? 10.773 -22.625 -11.695 1 97.5 97 VAL B O 1
ATOM 3199 N N . MET B 1 98 ? 12.047 -24.25 -12.602 1 97.88 98 MET B N 1
ATOM 3200 C CA . MET B 1 98 ? 11.227 -24.344 -13.805 1 97.88 98 MET B CA 1
ATOM 3201 C C . MET B 1 98 ? 9.82 -24.828 -13.461 1 97.88 98 MET B C 1
ATOM 3203 O O . MET B 1 98 ? 8.836 -24.312 -13.984 1 97.88 98 MET B O 1
ATOM 3207 N N . GLY B 1 99 ? 9.781 -25.844 -12.68 1 98.5 99 GLY B N 1
ATOM 3208 C CA . GLY B 1 99 ? 8.5 -26.344 -12.211 1 98.5 99 GLY B CA 1
ATOM 3209 C C . GLY B 1 99 ? 7.66 -25.297 -11.516 1 98.5 99 GLY B C 1
ATOM 3210 O O . GLY B 1 99 ? 6.461 -25.188 -11.766 1 98.5 99 GLY B O 1
ATOM 3211 N N . LEU B 1 100 ? 8.305 -24.516 -10.648 1 98.06 100 LEU B N 1
ATOM 3212 C CA . LEU B 1 100 ? 7.617 -23.438 -9.945 1 98.06 100 LEU B CA 1
ATOM 3213 C C . LEU B 1 100 ? 7.152 -22.359 -10.922 1 98.06 100 LEU B C 1
ATOM 3215 O O . LEU B 1 100 ? 6.039 -21.844 -10.797 1 98.06 100 LEU B O 1
ATOM 3219 N N . ALA B 1 101 ? 7.961 -22.078 -11.891 1 97.94 101 ALA B N 1
ATOM 3220 C CA . ALA B 1 101 ? 7.605 -21.078 -12.898 1 97.94 101 ALA B CA 1
ATOM 3221 C C . ALA B 1 101 ? 6.375 -21.516 -13.688 1 97.94 101 ALA B C 1
ATOM 3223 O O . ALA B 1 101 ? 5.574 -20.688 -14.117 1 97.94 101 ALA B O 1
ATOM 3224 N N . GLY B 1 102 ? 6.195 -22.797 -13.828 1 98.19 102 GLY B N 1
ATOM 3225 C CA . GLY B 1 102 ? 5.09 -23.328 -14.602 1 98.19 102 GLY B CA 1
ATOM 3226 C C . GLY B 1 102 ? 3.832 -23.547 -13.781 1 98.19 102 GLY B C 1
ATOM 3227 O O . GLY B 1 102 ? 2.729 -23.594 -14.328 1 98.19 102 GLY B O 1
ATOM 3228 N N . ALA B 1 103 ? 4.004 -23.594 -12.5 1 98.44 103 ALA B N 1
ATOM 3229 C CA . ALA B 1 103 ? 2.871 -24.062 -11.703 1 98.44 103 ALA B CA 1
ATOM 3230 C C . ALA B 1 103 ? 2.43 -22.984 -10.703 1 98.44 103 ALA B C 1
ATOM 3232 O O . ALA B 1 103 ? 1.262 -22.938 -10.312 1 98.44 103 ALA B O 1
ATOM 3233 N N . TYR B 1 104 ? 3.316 -22.172 -10.25 1 97.19 104 TYR B N 1
ATOM 3234 C CA . TYR B 1 104 ? 3.053 -21.203 -9.188 1 97.19 104 TYR B CA 1
ATOM 3235 C C . TYR B 1 104 ? 2.562 -19.875 -9.773 1 97.19 104 TYR B C 1
ATOM 3237 O O . TYR B 1 104 ? 3.365 -19.047 -10.219 1 97.19 104 TYR B O 1
ATOM 3245 N N . GLY B 1 105 ? 1.279 -19.703 -9.711 1 96.5 105 GLY B N 1
ATOM 3246 C CA . GLY B 1 105 ? 0.694 -18.484 -10.227 1 96.5 105 GLY B CA 1
ATOM 3247 C C . GLY B 1 105 ? 0.742 -17.328 -9.234 1 96.5 105 GLY B C 1
ATOM 3248 O O . GLY B 1 105 ? 0.963 -17.547 -8.047 1 96.5 105 GLY B O 1
ATOM 3249 N N . ASN B 1 106 ? 0.588 -16.125 -9.727 1 92.69 106 ASN B N 1
ATOM 3250 C CA . ASN B 1 106 ? 0.507 -14.945 -8.883 1 92.69 106 ASN B CA 1
ATOM 3251 C C . ASN B 1 106 ? -0.832 -14.867 -8.156 1 92.69 106 ASN B C 1
ATOM 3253 O O . ASN B 1 106 ? -1.539 -13.859 -8.258 1 92.69 106 ASN B O 1
ATOM 3257 N N . ILE B 1 107 ? -1.109 -15.812 -7.426 1 92 107 ILE B N 1
ATOM 3258 C CA . ILE B 1 107 ? -2.414 -15.984 -6.797 1 92 107 ILE B CA 1
ATOM 3259 C C . ILE B 1 107 ? -2.525 -15.078 -5.578 1 92 107 ILE B C 1
ATOM 3261 O O . ILE B 1 107 ? -3.629 -14.727 -5.152 1 92 107 ILE B O 1
ATOM 3265 N N . GLY B 1 108 ? -1.502 -14.68 -5.008 1 81.88 108 GLY B N 1
ATOM 3266 C CA . GLY B 1 108 ? -1.534 -13.82 -3.834 1 81.88 108 GLY B CA 1
ATOM 3267 C C . GLY B 1 108 ? -1.864 -12.375 -4.152 1 81.88 108 GLY B C 1
ATOM 3268 O O . GLY B 1 108 ? -2.723 -11.773 -3.508 1 81.88 108 GLY B O 1
ATOM 3269 N N . TYR B 1 109 ? -1.268 -11.828 -5.168 1 83.44 109 TYR B N 1
ATOM 3270 C CA . TYR B 1 109 ? -1.362 -10.398 -5.449 1 83.44 109 TYR B CA 1
ATOM 3271 C C . TYR B 1 109 ? -2.498 -10.109 -6.422 1 83.44 109 TYR B C 1
ATOM 3273 O O . TYR B 1 109 ? -3.109 -9.039 -6.367 1 83.44 109 TYR B O 1
ATOM 3281 N N . MET B 1 110 ? -2.77 -11.078 -7.27 1 86.81 110 MET B N 1
ATOM 3282 C CA . MET B 1 110 ? -3.756 -10.852 -8.32 1 86.81 110 MET B CA 1
ATOM 3283 C C . MET B 1 110 ? -5.02 -11.664 -8.07 1 86.81 110 MET B C 1
ATOM 3285 O O . MET B 1 110 ? -6.125 -11.211 -8.383 1 86.81 110 MET B O 1
ATOM 3289 N N . GLY B 1 111 ? -4.859 -12.766 -7.469 1 90.12 111 GLY B N 1
ATOM 3290 C CA . GLY B 1 111 ? -5.922 -13.758 -7.383 1 90.12 111 GLY B CA 1
ATOM 3291 C C . GLY B 1 111 ? -7.16 -13.25 -6.672 1 90.12 111 GLY B C 1
ATOM 3292 O O . GLY B 1 111 ? -8.227 -13.148 -7.277 1 90.12 111 GLY B O 1
ATOM 3293 N N . PRO B 1 112 ? -7.016 -12.867 -5.422 1 85.69 112 PRO B N 1
ATOM 3294 C CA . PRO B 1 112 ? -8.195 -12.43 -4.672 1 85.69 112 PRO B CA 1
ATOM 3295 C C . PRO B 1 112 ? -8.867 -11.211 -5.301 1 85.69 112 PRO B C 1
ATOM 3297 O O . PRO B 1 112 ? -10.094 -11.188 -5.461 1 85.69 112 PRO B O 1
ATOM 3300 N N . GLY B 1 113 ? -8.117 -10.273 -5.715 1 84.38 113 GLY B N 1
ATOM 3301 C CA . GLY B 1 113 ? -8.68 -9.07 -6.312 1 84.38 113 GLY B CA 1
ATOM 3302 C C . GLY B 1 113 ? -9.422 -9.344 -7.605 1 84.38 113 GLY B C 1
ATOM 3303 O O . GLY B 1 113 ? -10.555 -8.883 -7.785 1 84.38 113 GLY B O 1
ATOM 3304 N N . LEU B 1 114 ? -8.852 -10.086 -8.391 1 90.06 114 LEU B N 1
ATOM 3305 C CA . LEU B 1 114 ? -9.422 -10.352 -9.703 1 90.06 114 LEU B CA 1
ATOM 3306 C C . LEU B 1 114 ? -10.656 -11.242 -9.594 1 90.06 114 LEU B C 1
ATOM 3308 O O . LEU B 1 114 ? -11.664 -11 -10.266 1 90.06 114 LEU B O 1
ATOM 3312 N N . ALA B 1 115 ? -10.578 -12.219 -8.773 1 92.75 115 ALA B N 1
ATOM 3313 C CA . ALA B 1 115 ? -11.703 -13.141 -8.609 1 92.75 115 ALA B CA 1
ATOM 3314 C C . ALA B 1 115 ? -12.906 -12.438 -7.996 1 92.75 115 ALA B C 1
ATOM 3316 O O . ALA B 1 115 ? -14.039 -12.664 -8.414 1 92.75 115 ALA B O 1
ATOM 3317 N N . LEU B 1 116 ? -12.648 -11.625 -7.051 1 85.81 116 LEU B N 1
ATOM 3318 C CA . LEU B 1 116 ? -13.742 -10.922 -6.395 1 85.81 116 LEU B CA 1
ATOM 3319 C C . LEU B 1 116 ? -14.383 -9.906 -7.34 1 85.81 116 LEU B C 1
ATOM 3321 O O . LEU B 1 116 ? -15.594 -9.688 -7.301 1 85.81 116 LEU B O 1
ATOM 3325 N N . LEU B 1 117 ? -13.586 -9.32 -8.125 1 84.81 117 LEU B N 1
ATOM 3326 C CA . LEU B 1 117 ? -14.109 -8.375 -9.102 1 84.81 117 LEU B CA 1
ATOM 3327 C C . LEU B 1 117 ? -14.945 -9.086 -10.164 1 84.81 117 LEU B C 1
ATOM 3329 O O . LEU B 1 117 ? -15.953 -8.555 -10.625 1 84.81 117 LEU B O 1
ATOM 3333 N N . ALA B 1 118 ? -14.539 -10.227 -10.508 1 90 118 ALA B N 1
ATOM 3334 C CA . ALA B 1 118 ? -15.18 -10.945 -11.602 1 90 118 ALA B CA 1
ATOM 3335 C C . ALA B 1 118 ? -16.406 -11.703 -11.117 1 90 118 ALA B C 1
ATOM 3337 O O . ALA B 1 118 ? -17.422 -11.781 -11.836 1 90 118 ALA B O 1
ATOM 3338 N N . PHE B 1 119 ? -16.297 -12.25 -9.844 1 92.62 119 PHE B N 1
ATOM 3339 C CA . PHE B 1 119 ? -17.312 -13.227 -9.461 1 92.62 119 PHE B CA 1
ATOM 3340 C C . PHE B 1 119 ? -18 -12.805 -8.172 1 92.62 119 PHE B C 1
ATOM 3342 O O . PHE B 1 119 ? -18.953 -13.445 -7.734 1 92.62 119 PHE B O 1
ATOM 3349 N N . GLY B 1 120 ? -17.547 -11.836 -7.547 1 84.88 120 GLY B N 1
ATOM 3350 C CA . GLY B 1 120 ? -18.172 -11.328 -6.34 1 84.88 120 GLY B CA 1
ATOM 3351 C C . GLY B 1 120 ? -17.797 -12.117 -5.098 1 84.88 120 GLY B C 1
ATOM 3352 O O . GLY B 1 120 ? -16.766 -12.805 -5.078 1 84.88 120 GLY B O 1
ATOM 3353 N N . GLU B 1 121 ? -18.609 -12.055 -4.105 1 81.81 121 GLU B N 1
ATOM 3354 C CA . GLU B 1 121 ? -18.312 -12.578 -2.775 1 81.81 121 GLU B CA 1
ATOM 3355 C C . GLU B 1 121 ? -18.312 -14.109 -2.771 1 81.81 121 GLU B C 1
ATOM 3357 O O . GLU B 1 121 ? -17.641 -14.727 -1.938 1 81.81 121 GLU B O 1
ATOM 3362 N N . ALA B 1 122 ? -18.984 -14.617 -3.715 1 85.94 122 ALA B N 1
ATOM 3363 C CA . ALA B 1 122 ? -19.062 -16.078 -3.793 1 85.94 122 ALA B CA 1
ATOM 3364 C C . ALA B 1 122 ? -17.688 -16.688 -4.086 1 85.94 122 ALA B C 1
ATOM 3366 O O . ALA B 1 122 ? -17.484 -17.875 -3.879 1 85.94 122 ALA B O 1
ATOM 3367 N N . ALA B 1 123 ? -16.734 -15.836 -4.496 1 90.75 123 ALA B N 1
ATOM 3368 C CA . ALA B 1 123 ? -15.406 -16.328 -4.867 1 90.75 123 ALA B CA 1
ATOM 3369 C C . ALA B 1 123 ? -14.469 -16.328 -3.668 1 90.75 123 ALA B C 1
ATOM 3371 O O . ALA B 1 123 ? -13.375 -16.906 -3.723 1 90.75 123 ALA B O 1
ATOM 3372 N N . VAL B 1 124 ? -14.883 -15.812 -2.574 1 83.31 124 VAL B N 1
ATOM 3373 C CA . VAL B 1 124 ? -13.992 -15.594 -1.436 1 83.31 124 VAL B CA 1
ATOM 3374 C C . VAL B 1 124 ? -13.469 -16.938 -0.923 1 83.31 124 VAL B C 1
ATOM 3376 O O . VAL B 1 124 ? -12.266 -17.109 -0.744 1 83.31 124 VAL B O 1
ATOM 3379 N N . VAL B 1 125 ? -14.367 -17.891 -0.787 1 84.94 125 VAL B N 1
ATOM 3380 C CA . VAL B 1 125 ? -14.008 -19.156 -0.146 1 84.94 125 VAL B CA 1
ATOM 3381 C C . VAL B 1 125 ? -13.102 -19.953 -1.068 1 84.94 125 VAL B C 1
ATOM 3383 O O . VAL B 1 125 ? -12 -20.359 -0.675 1 84.94 125 VAL B O 1
ATOM 3386 N N . PRO B 1 126 ? -13.445 -20.172 -2.277 1 91.69 126 PRO B N 1
ATOM 3387 C CA . PRO B 1 126 ? -12.555 -20.953 -3.133 1 91.69 126 PRO B CA 1
ATOM 3388 C C . PRO B 1 126 ? -11.203 -20.266 -3.369 1 91.69 126 PRO B C 1
ATOM 3390 O O . PRO B 1 126 ? -10.18 -20.953 -3.463 1 91.69 126 PRO B O 1
ATOM 3393 N N . VAL B 1 127 ? -11.164 -19 -3.438 1 91.38 127 VAL B N 1
ATOM 3394 C CA . VAL B 1 127 ? -9.914 -18.281 -3.613 1 91.38 127 VAL B CA 1
ATOM 3395 C C . VAL B 1 127 ? -9.023 -18.469 -2.389 1 91.38 127 VAL B C 1
ATOM 3397 O O . VAL B 1 127 ? -7.82 -18.719 -2.518 1 91.38 127 VAL B O 1
ATOM 3400 N N . ALA B 1 128 ? -9.688 -18.422 -1.244 1 85.06 128 ALA B N 1
ATOM 3401 C CA . ALA B 1 128 ? -8.938 -18.594 -0.005 1 85.06 128 ALA B CA 1
ATOM 3402 C C . ALA B 1 128 ? -8.32 -19.984 0.066 1 85.06 128 ALA B C 1
ATOM 3404 O O . ALA B 1 128 ? -7.176 -20.141 0.504 1 85.06 128 ALA B O 1
ATOM 3405 N N . LEU B 1 129 ? -9.039 -20.938 -0.32 1 87.31 129 LEU B N 1
ATOM 3406 C CA . LEU B 1 129 ? -8.562 -22.328 -0.259 1 87.31 129 LEU B CA 1
ATOM 3407 C C . LEU B 1 129 ? -7.402 -22.547 -1.227 1 87.31 129 LEU B C 1
ATOM 3409 O O . LEU B 1 129 ? -6.371 -23.094 -0.851 1 87.31 129 LEU B O 1
ATOM 3413 N N . VAL B 1 130 ? -7.566 -22.094 -2.43 1 93.12 130 VAL B N 1
ATOM 3414 C CA . VAL B 1 130 ? -6.492 -22.25 -3.406 1 93.12 130 VAL B CA 1
ATOM 3415 C C . VAL B 1 130 ? -5.258 -21.484 -2.934 1 93.12 130 VAL B C 1
ATOM 3417 O O . VAL B 1 130 ? -4.137 -22 -3.014 1 93.12 130 VAL B O 1
ATOM 3420 N N . PHE B 1 131 ? -5.531 -20.312 -2.543 1 87.25 131 PHE B N 1
ATOM 3421 C CA . PHE B 1 131 ? -4.449 -19.453 -2.061 1 87.25 131 PHE B CA 1
ATOM 3422 C C . PHE B 1 131 ? -3.648 -20.156 -0.973 1 87.25 131 PHE B C 1
ATOM 3424 O O . PHE B 1 131 ? -2.422 -20.25 -1.05 1 87.25 131 PHE B O 1
ATOM 3431 N N . CYS B 1 132 ? -4.301 -20.688 -0.005 1 80.12 132 CYS B N 1
ATOM 3432 C CA . CYS B 1 132 ? -3.67 -21.312 1.157 1 80.12 132 CYS B CA 1
ATOM 3433 C C . CYS B 1 132 ? -2.918 -22.578 0.763 1 80.12 132 CYS B C 1
ATOM 3435 O O . CYS B 1 132 ? -1.735 -22.719 1.079 1 80.12 132 CYS B O 1
ATOM 3437 N N . PHE B 1 133 ? -3.473 -23.406 0.073 1 87 133 PHE B N 1
ATOM 3438 C CA . PHE B 1 133 ? -2.898 -24.719 -0.151 1 87 133 PHE B CA 1
ATOM 3439 C C . PHE B 1 133 ? -1.88 -24.688 -1.285 1 87 133 PHE B C 1
ATOM 3441 O O . PHE B 1 133 ? -0.888 -25.422 -1.26 1 87 133 PHE B O 1
ATOM 3448 N N . ASP B 1 134 ? -2.096 -23.828 -2.279 1 91.31 134 ASP B N 1
ATOM 3449 C CA . ASP B 1 134 ? -1.084 -23.672 -3.32 1 91.31 134 ASP B CA 1
ATOM 3450 C C . ASP B 1 134 ? 0.181 -23.016 -2.77 1 91.31 134 ASP B C 1
ATOM 3452 O O . ASP B 1 134 ? 1.295 -23.422 -3.123 1 91.31 134 ASP B O 1
ATOM 3456 N N . ASN B 1 135 ? -0.005 -22 -1.978 1 85.5 135 ASN B N 1
ATOM 3457 C CA . ASN B 1 135 ? 1.165 -21.391 -1.364 1 85.5 135 ASN B CA 1
ATOM 3458 C C . ASN B 1 135 ? 1.923 -22.375 -0.481 1 85.5 135 ASN B C 1
ATOM 3460 O O . ASN B 1 135 ? 3.152 -22.438 -0.531 1 85.5 135 ASN B O 1
ATOM 3464 N N . THR B 1 136 ? 1.171 -23.094 0.329 1 82.81 136 THR B N 1
ATOM 3465 C CA . THR B 1 136 ? 1.789 -24.109 1.182 1 82.81 136 THR B CA 1
ATOM 3466 C C . THR B 1 136 ? 2.549 -25.125 0.344 1 82.81 136 THR B C 1
ATOM 3468 O O . THR B 1 136 ? 3.676 -25.5 0.679 1 82.81 136 THR B O 1
ATOM 3471 N N . LEU B 1 137 ? 1.946 -25.578 -0.702 1 89.69 137 LEU B N 1
ATOM 3472 C CA . LEU B 1 137 ? 2.58 -26.531 -1.603 1 89.69 137 LEU B CA 1
ATOM 3473 C C . LEU B 1 137 ? 3.92 -26 -2.104 1 89.69 137 LEU B C 1
ATOM 3475 O O . LEU B 1 137 ? 4.938 -26.703 -2.021 1 89.69 137 LEU B O 1
ATOM 3479 N N . HIS B 1 138 ? 3.922 -24.828 -2.57 1 90.75 138 HIS B N 1
ATOM 3480 C CA . HIS B 1 138 ? 5.125 -24.266 -3.172 1 90.75 138 HIS B CA 1
ATOM 3481 C C . HIS B 1 138 ? 6.184 -23.969 -2.113 1 90.75 138 HIS B C 1
ATOM 3483 O O . HIS B 1 138 ? 7.379 -24.156 -2.359 1 90.75 138 HIS B O 1
ATOM 3489 N N . PHE B 1 139 ? 5.785 -23.562 -0.964 1 82.81 139 PHE B N 1
ATOM 3490 C CA . PHE B 1 139 ? 6.734 -23.234 0.091 1 82.81 139 PHE B CA 1
ATOM 3491 C C . PHE B 1 139 ? 7.309 -24.5 0.716 1 82.81 139 PHE B C 1
ATOM 3493 O O . PHE B 1 139 ? 8.367 -24.453 1.344 1 82.81 139 PHE B O 1
ATOM 3500 N N . VAL B 1 140 ? 6.594 -25.594 0.522 1 84 140 VAL B N 1
ATOM 3501 C CA . VAL B 1 140 ? 7.113 -26.891 0.956 1 84 140 VAL B CA 1
ATOM 3502 C C . VAL B 1 140 ? 8.039 -27.469 -0.118 1 84 140 VAL B C 1
ATOM 3504 O O . VAL B 1 140 ? 9.148 -27.906 0.182 1 84 140 VAL B O 1
ATOM 3507 N N . ILE B 1 141 ? 7.664 -27.391 -1.324 1 91.31 141 ILE B N 1
ATOM 3508 C CA . ILE B 1 141 ? 8.367 -28.047 -2.422 1 91.31 141 ILE B CA 1
ATOM 3509 C C . ILE B 1 141 ? 9.719 -27.375 -2.639 1 91.31 141 ILE B C 1
ATOM 3511 O O . ILE B 1 141 ? 10.727 -28.062 -2.848 1 91.31 141 ILE B O 1
ATOM 3515 N N . ALA B 1 142 ? 9.773 -26.062 -2.58 1 91 142 ALA B N 1
ATOM 3516 C CA . ALA B 1 142 ? 10.984 -25.328 -2.932 1 91 142 ALA B CA 1
ATOM 3517 C C . ALA B 1 142 ? 12.141 -25.719 -2.016 1 91 142 ALA B C 1
ATOM 3519 O O . ALA B 1 142 ? 13.164 -26.234 -2.477 1 91 142 ALA B O 1
ATOM 3520 N N . PRO B 1 143 ? 12.023 -25.547 -0.695 1 85.44 143 PRO B N 1
ATOM 3521 C CA . PRO B 1 143 ? 13.156 -25.922 0.154 1 85.44 143 PRO B CA 1
ATOM 3522 C C . PRO B 1 143 ? 13.438 -27.422 0.135 1 85.44 143 PRO B C 1
ATOM 3524 O O . PRO B 1 143 ? 14.594 -27.844 0.24 1 85.44 143 PRO B O 1
ATOM 3527 N N . LEU B 1 144 ? 12.406 -28.266 0.034 1 86.12 144 LEU B N 1
ATOM 3528 C CA . LEU B 1 144 ? 12.594 -29.719 -0.015 1 86.12 144 LEU B CA 1
ATOM 3529 C C . LEU B 1 144 ? 13.43 -30.109 -1.231 1 86.12 144 LEU B C 1
ATOM 3531 O O . LEU B 1 144 ? 14.406 -30.844 -1.106 1 86.12 144 LEU B O 1
ATOM 3535 N N . MET B 1 145 ? 13.094 -29.656 -2.381 1 91.88 145 MET B N 1
ATOM 3536 C CA . MET B 1 145 ? 13.773 -30.016 -3.621 1 91.88 145 MET B CA 1
ATOM 3537 C C . MET B 1 145 ? 15.18 -29.422 -3.66 1 91.88 145 MET B C 1
ATOM 3539 O O . MET B 1 145 ? 16.094 -30.047 -4.191 1 91.88 145 MET B O 1
ATOM 3543 N N . MET B 1 146 ? 15.328 -28.234 -3.119 1 89.75 146 MET B N 1
ATOM 3544 C CA . MET B 1 146 ? 16.656 -27.625 -3.074 1 89.75 146 MET B CA 1
ATOM 3545 C C . MET B 1 146 ? 17.578 -28.422 -2.16 1 89.75 146 MET B C 1
ATOM 3547 O O . MET B 1 146 ? 18.781 -28.562 -2.447 1 89.75 146 MET B O 1
ATOM 3551 N N . ALA B 1 147 ? 17 -28.875 -1.081 1 84.56 147 ALA B N 1
ATOM 3552 C CA . ALA B 1 147 ? 17.781 -29.703 -0.179 1 84.56 147 ALA B CA 1
ATOM 3553 C C . ALA B 1 147 ? 18.203 -31.016 -0.861 1 84.56 147 ALA B C 1
ATOM 3555 O O . ALA B 1 147 ? 19.312 -31.5 -0.65 1 84.56 147 ALA B O 1
ATOM 3556 N N . LEU B 1 148 ? 17.344 -31.531 -1.646 1 84.62 148 LEU B N 1
ATOM 3557 C CA . LEU B 1 148 ? 17.625 -32.781 -2.359 1 84.62 148 LEU B CA 1
ATOM 3558 C C . LEU B 1 148 ? 18.672 -32.562 -3.439 1 84.62 148 LEU B C 1
ATOM 3560 O O . LEU B 1 148 ? 19.422 -33.5 -3.777 1 84.62 148 LEU B O 1
ATOM 3564 N N . ALA B 1 149 ? 18.719 -31.406 -3.959 1 87.88 149 ALA B N 1
ATOM 3565 C CA . ALA B 1 149 ? 19.672 -31.078 -5.016 1 87.88 149 ALA B CA 1
ATOM 3566 C C . ALA B 1 149 ? 21.078 -30.875 -4.449 1 87.88 149 ALA B C 1
ATOM 3568 O O . ALA B 1 149 ? 22.062 -30.953 -5.18 1 87.88 149 ALA B O 1
ATOM 3569 N N . ASP B 1 150 ? 21.109 -30.516 -3.15 1 80.94 150 ASP B N 1
ATOM 3570 C CA . ASP B 1 150 ? 22.391 -30.266 -2.502 1 80.94 150 ASP B CA 1
ATOM 3571 C C . ASP B 1 150 ? 23.188 -31.562 -2.365 1 80.94 150 ASP B C 1
ATOM 3573 O O . ASP B 1 150 ? 22.766 -32.5 -1.664 1 80.94 150 ASP B O 1
ATOM 3577 N N . ASP B 1 151 ? 24.25 -31.688 -3.113 1 74.69 151 ASP B N 1
ATOM 3578 C CA . ASP B 1 151 ? 25.094 -32.875 -3.113 1 74.69 151 ASP B CA 1
ATOM 3579 C C . ASP B 1 151 ? 26.297 -32.688 -2.193 1 74.69 151 ASP B C 1
ATOM 3581 O O . ASP B 1 151 ? 27.297 -33.375 -2.322 1 74.69 151 ASP B O 1
ATOM 3585 N N . SER B 1 152 ? 26.125 -31.688 -1.33 1 74.06 152 SER B N 1
ATOM 3586 C CA . SER B 1 152 ? 27.266 -31.453 -0.452 1 74.06 152 SER B CA 1
ATOM 3587 C C . SER B 1 152 ? 27.516 -32.656 0.459 1 74.06 152 SER B C 1
ATOM 3589 O O . SER B 1 152 ? 26.578 -33.312 0.904 1 74.06 152 SER B O 1
ATOM 3591 N N . PRO B 1 153 ? 28.75 -33.125 0.505 1 70.31 153 PRO B N 1
ATOM 3592 C CA . PRO B 1 153 ? 29.125 -34.25 1.378 1 70.31 153 PRO B CA 1
ATOM 3593 C C . PRO B 1 153 ? 28.688 -34.031 2.826 1 70.31 153 PRO B C 1
ATOM 3595 O O . PRO B 1 153 ? 28.469 -35 3.561 1 70.31 153 PRO B O 1
ATOM 3598 N N . ASP B 1 154 ? 28.625 -32.844 3.318 1 67.38 154 ASP B N 1
ATOM 3599 C CA . ASP B 1 154 ? 28.266 -32.531 4.699 1 67.38 154 ASP B CA 1
ATOM 3600 C C . ASP B 1 154 ? 26.75 -32.344 4.844 1 67.38 154 ASP B C 1
ATOM 3602 O O . ASP B 1 154 ? 26.297 -31.609 5.73 1 67.38 154 ASP B O 1
ATOM 3606 N N . ARG B 1 155 ? 26.078 -33.125 4 1 72.88 155 ARG B N 1
ATOM 3607 C CA . ARG B 1 155 ? 24.625 -33 4.051 1 72.88 155 ARG B CA 1
ATOM 3608 C C . ARG B 1 155 ? 24.078 -33.594 5.336 1 72.88 155 ARG B C 1
ATOM 3610 O O . ARG B 1 155 ? 24.516 -34.656 5.762 1 72.88 155 ARG B O 1
ATOM 3617 N N . PRO B 1 156 ? 23.391 -32.75 6.078 1 73.94 156 PRO B N 1
ATOM 3618 C CA . PRO B 1 156 ? 22.781 -33.312 7.281 1 73.94 156 PRO B CA 1
ATOM 3619 C C . PRO B 1 156 ? 21.922 -34.562 6.98 1 73.94 156 PRO B C 1
ATOM 3621 O O . PRO B 1 156 ? 21.562 -34.781 5.828 1 73.94 156 PRO B O 1
ATOM 3624 N N . PRO B 1 157 ? 21.906 -35.438 8.023 1 77.5 157 PRO B N 1
ATOM 3625 C CA . PRO B 1 157 ? 21 -36.594 7.836 1 77.5 157 PRO B CA 1
ATOM 3626 C C . PRO B 1 157 ? 19.609 -36.156 7.395 1 77.5 157 PRO B C 1
ATOM 3628 O O . PRO B 1 157 ? 19.188 -35.031 7.641 1 77.5 157 PRO B O 1
ATOM 3631 N N . ALA B 1 158 ? 18.906 -37.062 6.664 1 77.94 158 ALA B N 1
ATOM 3632 C CA . ALA B 1 158 ? 17.609 -36.812 6.027 1 77.94 158 ALA B CA 1
ATOM 3633 C C . ALA B 1 158 ? 16.609 -36.25 7.031 1 77.94 158 ALA B C 1
ATOM 3635 O O . ALA B 1 158 ? 15.812 -35.375 6.707 1 77.94 158 ALA B O 1
ATOM 3636 N N . TRP B 1 159 ? 16.641 -36.781 8.234 1 82.44 159 TRP B N 1
ATOM 3637 C CA . TRP B 1 159 ? 15.656 -36.344 9.219 1 82.44 159 TRP B CA 1
ATOM 3638 C C . TRP B 1 159 ? 15.898 -34.906 9.664 1 82.44 159 TRP B C 1
ATOM 3640 O O . TRP B 1 159 ? 14.953 -34.156 9.898 1 82.44 159 TRP B O 1
ATOM 3650 N N . LYS B 1 160 ? 17.125 -34.5 9.93 1 79.88 160 LYS B N 1
ATOM 3651 C CA . LYS B 1 160 ? 17.453 -33.125 10.305 1 79.88 160 LYS B CA 1
ATOM 3652 C C . LYS B 1 160 ? 17.094 -32.156 9.188 1 79.88 160 LYS B C 1
ATOM 3654 O O . LYS B 1 160 ? 16.641 -31.047 9.445 1 79.88 160 LYS B O 1
ATOM 3659 N N . LEU B 1 161 ? 17.328 -32.719 8 1 77.69 161 LEU B N 1
ATOM 3660 C CA . LEU B 1 161 ? 16.953 -31.906 6.84 1 77.69 161 LEU B CA 1
ATOM 3661 C C . LEU B 1 161 ? 15.438 -31.719 6.781 1 77.69 161 LEU B C 1
ATOM 3663 O O . LEU B 1 161 ? 14.961 -30.609 6.512 1 77.69 161 LEU B O 1
ATOM 3667 N N . ALA B 1 162 ? 14.781 -32.781 7.008 1 81 162 ALA B N 1
ATOM 3668 C CA . ALA B 1 162 ? 13.328 -32.719 7.016 1 81 162 ALA B CA 1
ATOM 3669 C C . ALA B 1 162 ? 12.836 -31.766 8.094 1 81 162 ALA B C 1
ATOM 3671 O O . ALA B 1 162 ? 11.906 -30.984 7.867 1 81 162 ALA B O 1
ATOM 3672 N N . LEU B 1 163 ? 13.383 -31.797 9.211 1 85 163 LEU B N 1
ATOM 3673 C CA . LEU B 1 163 ? 12.992 -30.922 10.312 1 85 163 LEU B CA 1
ATOM 3674 C C . LEU B 1 163 ? 13.312 -29.469 10 1 85 163 LEU B C 1
ATOM 3676 O O . LEU B 1 163 ? 12.523 -28.578 10.312 1 85 163 LEU B O 1
ATOM 3680 N N . ASP B 1 164 ? 14.398 -29.297 9.438 1 79.56 164 ASP B N 1
ATOM 3681 C CA . ASP B 1 164 ? 14.797 -27.953 9.062 1 79.56 164 ASP B CA 1
ATOM 3682 C C . ASP B 1 164 ? 13.836 -27.359 8.023 1 79.56 164 ASP B C 1
ATOM 3684 O O . ASP B 1 164 ? 13.453 -26.203 8.117 1 79.56 164 ASP B O 1
ATOM 3688 N N . VAL B 1 165 ? 13.57 -28.219 7.141 1 76.88 165 VAL B N 1
ATOM 3689 C CA . VAL B 1 165 ? 12.648 -27.797 6.094 1 76.88 165 VAL B CA 1
ATOM 3690 C C . VAL B 1 165 ? 11.266 -27.531 6.695 1 76.88 165 VAL B C 1
ATOM 3692 O O . VAL B 1 165 ? 10.625 -26.531 6.375 1 76.88 165 VAL B O 1
ATOM 3695 N N . ALA B 1 166 ? 10.852 -28.359 7.547 1 83.81 166 ALA B N 1
ATOM 3696 C CA . ALA B 1 166 ? 9.57 -28.188 8.227 1 83.81 166 ALA B CA 1
ATOM 3697 C C . ALA B 1 166 ? 9.555 -26.891 9.047 1 83.81 166 ALA B C 1
ATOM 3699 O O . ALA B 1 166 ? 8.555 -26.172 9.07 1 83.81 166 ALA B O 1
ATOM 3700 N N . GLY B 1 167 ? 10.531 -26.688 9.758 1 82.5 167 GLY B N 1
ATOM 3701 C CA . GLY B 1 167 ? 10.641 -25.469 10.523 1 82.5 167 GLY B CA 1
ATOM 3702 C C . GLY B 1 167 ? 10.562 -24.219 9.664 1 82.5 167 GLY B C 1
ATOM 3703 O O . GLY B 1 167 ? 9.836 -23.266 10 1 82.5 167 GLY B O 1
ATOM 3704 N N . ARG B 1 168 ? 11.203 -24.234 8.555 1 76 168 ARG B N 1
ATOM 3705 C CA . ARG B 1 168 ? 11.195 -23.094 7.641 1 76 168 ARG B CA 1
ATOM 3706 C C . ARG B 1 168 ? 9.805 -22.875 7.062 1 76 168 ARG B C 1
ATOM 3708 O O . ARG B 1 168 ? 9.367 -21.719 6.906 1 76 168 ARG B O 1
ATOM 3715 N N . ILE B 1 169 ? 9.258 -23.953 6.809 1 75.56 169 ILE B N 1
ATOM 3716 C CA . ILE B 1 169 ? 7.91 -23.891 6.262 1 75.56 169 ILE B CA 1
ATOM 3717 C C . ILE B 1 169 ? 6.961 -23.297 7.309 1 75.56 169 ILE B C 1
ATOM 3719 O O . ILE B 1 169 ? 6.23 -22.344 7.031 1 75.56 169 ILE B O 1
ATOM 3723 N N . LEU B 1 170 ? 6.996 -23.781 8.469 1 82.06 170 LEU B N 1
ATOM 3724 C CA . LEU B 1 170 ? 6.055 -23.406 9.516 1 82.06 170 LEU B CA 1
ATOM 3725 C C . LEU B 1 170 ? 6.312 -21.969 9.992 1 82.06 170 LEU B C 1
ATOM 3727 O O . LEU B 1 170 ? 5.395 -21.297 10.453 1 82.06 170 LEU B O 1
ATOM 3731 N N . LEU B 1 171 ? 7.453 -21.5 9.805 1 83.12 171 LEU B N 1
ATOM 3732 C CA . LEU B 1 171 ? 7.797 -20.188 10.312 1 83.12 171 LEU B CA 1
ATOM 3733 C C . LEU B 1 171 ? 7.691 -19.125 9.211 1 83.12 171 LEU B C 1
ATOM 3735 O O . LEU B 1 171 ? 7.914 -17.938 9.461 1 83.12 171 LEU B O 1
ATOM 3739 N N . HIS B 1 172 ? 7.375 -19.594 8.055 1 75.56 172 HIS B N 1
ATOM 3740 C CA . HIS B 1 172 ? 7.172 -18.625 6.98 1 75.56 172 HIS B CA 1
ATOM 3741 C C . HIS B 1 172 ? 6 -17.703 7.285 1 75.56 172 HIS B C 1
ATOM 3743 O O . HIS B 1 172 ? 4.949 -18.156 7.742 1 75.56 172 HIS B O 1
ATOM 3749 N N . PRO B 1 173 ? 6.184 -16.422 7.113 1 80.31 173 PRO B N 1
ATOM 3750 C CA . PRO B 1 173 ? 5.156 -15.445 7.492 1 80.31 173 PRO B CA 1
ATOM 3751 C C . PRO B 1 173 ? 3.787 -15.773 6.898 1 80.31 173 PRO B C 1
ATOM 3753 O O . PRO B 1 173 ? 2.764 -15.609 7.57 1 80.31 173 PRO B O 1
ATOM 3756 N N . PHE B 1 174 ? 3.768 -16.234 5.711 1 74.44 174 PHE B N 1
ATOM 3757 C CA . PHE B 1 174 ? 2.506 -16.547 5.051 1 74.44 174 PHE B CA 1
ATOM 3758 C C . PHE B 1 174 ? 1.824 -17.734 5.719 1 74.44 174 PHE B C 1
ATOM 3760 O O . PHE B 1 174 ? 0.607 -17.734 5.91 1 74.44 174 PHE B O 1
ATOM 3767 N N . ILE B 1 175 ? 2.615 -18.719 6.02 1 78.44 175 ILE B N 1
ATOM 3768 C CA . ILE B 1 175 ? 2.086 -19.938 6.633 1 78.44 175 ILE B CA 1
ATOM 3769 C C . ILE B 1 175 ? 1.619 -19.641 8.055 1 78.44 175 ILE B C 1
ATOM 3771 O O . ILE B 1 175 ? 0.558 -20.094 8.477 1 78.44 175 ILE B O 1
ATOM 3775 N N . LEU B 1 176 ? 2.391 -18.891 8.734 1 85.44 176 LEU B N 1
ATOM 3776 C CA . LEU B 1 176 ? 2.002 -18.484 10.078 1 85.44 176 LEU B CA 1
ATOM 3777 C C . LEU B 1 176 ? 0.681 -17.734 10.062 1 85.44 176 LEU B C 1
ATOM 3779 O O . LEU B 1 176 ? -0.197 -17.984 10.891 1 85.44 176 LEU B O 1
ATOM 3783 N N . ALA B 1 177 ? 0.573 -16.797 9.172 1 85.88 177 ALA B N 1
ATOM 3784 C CA . ALA B 1 177 ? -0.662 -16.031 9.055 1 85.88 177 ALA B CA 1
ATOM 3785 C C . ALA B 1 177 ? -1.847 -16.938 8.727 1 85.88 177 ALA B C 1
ATOM 3787 O O . ALA B 1 177 ? -2.953 -16.719 9.234 1 85.88 177 ALA B O 1
ATOM 3788 N N . THR B 1 178 ? -1.605 -17.906 7.875 1 80.56 178 THR B N 1
ATOM 3789 C CA . THR B 1 178 ? -2.631 -18.875 7.512 1 80.56 178 THR B CA 1
ATOM 3790 C C . THR B 1 178 ? -3.061 -19.688 8.734 1 80.56 178 THR B C 1
ATOM 3792 O O . THR B 1 178 ? -4.254 -19.875 8.977 1 80.56 178 THR B O 1
ATOM 3795 N N . ILE B 1 179 ? -2.121 -20.141 9.469 1 85.75 179 ILE B N 1
ATOM 3796 C CA . ILE B 1 179 ? -2.408 -20.922 10.664 1 85.75 179 ILE B CA 1
ATOM 3797 C C . ILE B 1 179 ? -3.217 -20.094 11.656 1 85.75 179 ILE B C 1
ATOM 3799 O O . ILE B 1 179 ? -4.23 -20.562 12.18 1 85.75 179 ILE B O 1
ATOM 3803 N N . VAL B 1 180 ? -2.838 -18.859 11.859 1 91.25 180 VAL B N 1
ATOM 3804 C CA . VAL B 1 180 ? -3.535 -17.984 12.797 1 91.25 180 VAL B CA 1
ATOM 3805 C C . VAL B 1 180 ? -4.938 -17.688 12.273 1 91.25 180 VAL B C 1
ATOM 3807 O O . VAL B 1 180 ? -5.902 -17.656 13.047 1 91.25 180 VAL B O 1
ATOM 3810 N N . GLY B 1 181 ? -5.035 -17.438 11.008 1 88.38 181 GLY B N 1
ATOM 3811 C CA . GLY B 1 181 ? -6.328 -17.172 10.398 1 88.38 181 GLY B CA 1
ATOM 3812 C C . GLY B 1 181 ? -7.289 -18.344 10.516 1 88.38 181 GLY B C 1
ATOM 3813 O O . GLY B 1 181 ? -8.453 -18.156 10.883 1 88.38 181 GLY B O 1
ATOM 3814 N N . ILE B 1 182 ? -6.84 -19.547 10.234 1 84.75 182 ILE B N 1
ATOM 3815 C CA . ILE B 1 182 ? -7.652 -20.75 10.328 1 84.75 182 ILE B CA 1
ATOM 3816 C C . ILE B 1 182 ? -8.062 -20.984 11.781 1 84.75 182 ILE B C 1
ATOM 3818 O O . ILE B 1 182 ? -9.211 -21.312 12.062 1 84.75 182 ILE B O 1
ATOM 3822 N N . THR B 1 183 ? -7.094 -20.844 12.648 1 91.25 183 THR B N 1
ATOM 3823 C CA . THR B 1 183 ? -7.383 -21.016 14.07 1 91.25 183 THR B CA 1
ATOM 3824 C C . THR B 1 183 ? -8.453 -20.031 14.523 1 91.25 183 THR B C 1
ATOM 3826 O O . THR B 1 183 ? -9.344 -20.375 15.289 1 91.25 183 THR B O 1
ATOM 3829 N N . ALA B 1 184 ? -8.359 -18.844 14.086 1 91.88 184 ALA B N 1
ATOM 3830 C CA . ALA B 1 184 ? -9.367 -17.828 14.422 1 91.88 184 ALA B CA 1
ATOM 3831 C C . ALA B 1 184 ? -10.734 -18.219 13.875 1 91.88 184 ALA B C 1
ATOM 3833 O O . ALA B 1 184 ? -11.75 -18.062 14.555 1 91.88 184 ALA B O 1
ATOM 3834 N N . ALA B 1 185 ? -10.75 -18.734 12.703 1 87.12 185 ALA B N 1
ATOM 3835 C CA . ALA B 1 185 ? -12 -19.172 12.094 1 87.12 185 ALA B CA 1
ATOM 3836 C C . ALA B 1 185 ? -12.641 -20.297 12.898 1 87.12 185 ALA B C 1
ATOM 3838 O O . ALA B 1 185 ? -13.844 -20.266 13.156 1 87.12 185 ALA B O 1
ATOM 3839 N N . ILE B 1 186 ? -11.867 -21.266 13.266 1 88.62 186 ILE B N 1
ATOM 3840 C CA . ILE B 1 186 ? -12.352 -22.422 14.008 1 88.62 186 ILE B CA 1
ATOM 3841 C C . ILE B 1 186 ? -12.859 -21.984 15.375 1 88.62 186 ILE B C 1
ATOM 3843 O O . ILE B 1 186 ? -13.906 -22.438 15.836 1 88.62 186 ILE B O 1
ATOM 3847 N N . ALA B 1 187 ? -12.133 -21.047 15.953 1 92.81 187 ALA B N 1
ATOM 3848 C CA . ALA B 1 187 ? -12.484 -20.578 17.297 1 92.81 187 ALA B CA 1
ATOM 3849 C C . ALA B 1 187 ? -13.617 -19.562 17.25 1 92.81 187 ALA B C 1
ATOM 3851 O O . ALA B 1 187 ? -14.211 -19.234 18.266 1 92.81 187 ALA B O 1
ATOM 3852 N N . GLY B 1 188 ? -13.867 -19.094 16.078 1 90.31 188 GLY B N 1
ATOM 3853 C CA . GLY B 1 188 ? -14.859 -18.031 15.938 1 90.31 188 GLY B CA 1
ATOM 3854 C C . GLY B 1 188 ? -14.375 -16.688 16.453 1 90.31 188 GLY B C 1
ATOM 3855 O O . GLY B 1 188 ? -15.172 -15.867 16.906 1 90.31 188 GLY B O 1
ATOM 3856 N N . PHE B 1 189 ? -13.133 -16.562 16.406 1 90.94 189 PHE B N 1
ATOM 3857 C CA . PHE B 1 189 ? -12.539 -15.336 16.922 1 90.94 189 PHE B CA 1
ATOM 3858 C C . PHE B 1 189 ? -12.609 -14.219 15.891 1 90.94 189 PHE B C 1
ATOM 3860 O O . PHE B 1 189 ? -12.227 -14.414 14.734 1 90.94 189 PHE B O 1
ATOM 3867 N N . ARG B 1 190 ? -13.188 -13.055 16.391 1 89.44 190 ARG B N 1
ATOM 3868 C CA . ARG B 1 190 ? -13.18 -11.836 15.594 1 89.44 190 ARG B CA 1
ATOM 3869 C C . ARG B 1 190 ? -12.367 -10.742 16.281 1 89.44 190 ARG B C 1
ATOM 3871 O O . ARG B 1 190 ? -12.625 -10.398 17.438 1 89.44 190 ARG B O 1
ATOM 3878 N N . PRO B 1 191 ? -11.359 -10.266 15.508 1 91.31 191 PRO B N 1
ATOM 3879 C CA . PRO B 1 191 ? -10.586 -9.188 16.125 1 91.31 191 PRO B CA 1
ATOM 3880 C C . PRO B 1 191 ? -11.445 -7.984 16.5 1 91.31 191 PRO B C 1
ATOM 3882 O O . PRO B 1 191 ? -12.477 -7.742 15.867 1 91.31 191 PRO B O 1
ATOM 3885 N N . PRO B 1 192 ? -11 -7.336 17.609 1 91.31 192 PRO B N 1
ATOM 3886 C CA . PRO B 1 192 ? -11.672 -6.07 17.891 1 91.31 192 PRO B CA 1
ATOM 3887 C C . PRO B 1 192 ? -11.672 -5.117 16.703 1 91.31 192 PRO B C 1
ATOM 3889 O O . PRO B 1 192 ? -10.805 -5.219 15.828 1 91.31 192 PRO B O 1
ATOM 3892 N N . ALA B 1 193 ? -12.609 -4.234 16.641 1 88.88 193 ALA B N 1
ATOM 3893 C CA . ALA B 1 193 ? -12.859 -3.361 15.5 1 88.88 193 ALA B CA 1
ATOM 3894 C C . ALA B 1 193 ? -11.594 -2.615 15.094 1 88.88 193 ALA B C 1
ATOM 3896 O O . ALA B 1 193 ? -11.273 -2.516 13.906 1 88.88 193 ALA B O 1
ATOM 3897 N N . ALA B 1 194 ? -10.867 -2.148 16.078 1 89.5 194 ALA B N 1
ATOM 3898 C CA . ALA B 1 194 ? -9.656 -1.386 15.797 1 89.5 194 ALA B CA 1
ATOM 3899 C C . ALA B 1 194 ? -8.594 -2.264 15.133 1 89.5 194 ALA B C 1
ATOM 3901 O O . ALA B 1 194 ? -7.934 -1.84 14.188 1 89.5 194 ALA B O 1
ATOM 3902 N N . ALA B 1 195 ? -8.43 -3.398 15.625 1 93.25 195 ALA B N 1
ATOM 3903 C CA . ALA B 1 195 ? -7.469 -4.344 15.055 1 93.25 195 ALA B CA 1
ATOM 3904 C C . ALA B 1 195 ? -7.887 -4.781 13.656 1 93.25 195 ALA B C 1
ATOM 3906 O O . ALA B 1 195 ? -7.043 -4.945 12.773 1 93.25 195 ALA B O 1
ATOM 3907 N N . GLN B 1 196 ? -9.18 -4.953 13.492 1 93.5 196 GLN B N 1
ATOM 3908 C CA . GLN B 1 196 ? -9.68 -5.344 12.18 1 93.5 196 GLN B CA 1
ATOM 3909 C C . GLN B 1 196 ? -9.445 -4.238 11.148 1 93.5 196 GLN B C 1
ATOM 3911 O O . GLN B 1 196 ? -9.086 -4.52 10.008 1 93.5 196 GLN B O 1
ATOM 3916 N N . THR B 1 197 ? -9.672 -3.037 11.594 1 92.5 197 THR B N 1
ATOM 3917 C CA . THR B 1 197 ? -9.422 -1.912 10.703 1 92.5 197 THR B CA 1
ATOM 3918 C C . THR B 1 197 ? -7.953 -1.866 10.289 1 92.5 197 THR B C 1
ATOM 3920 O O . THR B 1 197 ? -7.641 -1.627 9.125 1 92.5 197 THR B O 1
ATOM 3923 N N . LEU B 1 198 ? -7.094 -2.074 11.227 1 94.5 198 LEU B N 1
ATOM 3924 C CA . LEU B 1 198 ? -5.664 -2.131 10.938 1 94.5 198 LEU B CA 1
ATOM 3925 C C . LEU B 1 198 ? -5.355 -3.236 9.938 1 94.5 198 LEU B C 1
ATOM 3927 O O . LEU B 1 198 ? -4.641 -3.012 8.961 1 94.5 198 LEU B O 1
ATOM 3931 N N . LEU B 1 199 ? -5.891 -4.387 10.156 1 94.5 199 LEU B N 1
ATOM 3932 C CA . LEU B 1 199 ? -5.695 -5.527 9.266 1 94.5 199 LEU B CA 1
ATOM 3933 C C . LEU B 1 199 ? -6.242 -5.234 7.875 1 94.5 199 LEU B C 1
ATOM 3935 O O . LEU B 1 199 ? -5.637 -5.613 6.871 1 94.5 199 LEU B O 1
ATOM 3939 N N . ASP B 1 200 ? -7.324 -4.551 7.793 1 93.25 200 ASP B N 1
ATOM 3940 C CA . ASP B 1 200 ? -7.934 -4.219 6.508 1 93.25 200 ASP B CA 1
ATOM 3941 C C . ASP B 1 200 ? -7.07 -3.236 5.727 1 93.25 200 ASP B C 1
ATOM 3943 O O . ASP B 1 200 ? -6.934 -3.357 4.504 1 93.25 200 ASP B O 1
ATOM 3947 N N . TYR B 1 201 ? -6.523 -2.279 6.434 1 92.81 201 TYR B N 1
ATOM 3948 C CA . TYR B 1 201 ? -5.617 -1.338 5.785 1 92.81 201 TYR B CA 1
ATOM 3949 C C . TYR B 1 201 ? -4.406 -2.057 5.203 1 92.81 201 TYR B C 1
ATOM 3951 O O . TYR B 1 201 ? -4.02 -1.81 4.059 1 92.81 201 TYR B O 1
ATOM 3959 N N . LEU B 1 202 ? -3.877 -2.896 5.969 1 95.06 202 LEU B N 1
ATOM 3960 C CA . LEU B 1 202 ? -2.703 -3.639 5.523 1 95.06 202 LEU B CA 1
ATOM 3961 C C . LEU B 1 202 ? -3.051 -4.555 4.355 1 95.06 202 LEU B C 1
ATOM 3963 O O . LEU B 1 202 ? -2.344 -4.57 3.342 1 95.06 202 LEU B O 1
ATOM 3967 N N . ALA B 1 203 ? -4.117 -5.289 4.5 1 91.5 203 ALA B N 1
ATOM 3968 C CA . ALA B 1 203 ? -4.551 -6.203 3.447 1 91.5 203 ALA B CA 1
ATOM 3969 C C . ALA B 1 203 ? -4.82 -5.457 2.145 1 91.5 203 ALA B C 1
ATOM 3971 O O . ALA B 1 203 ? -4.48 -5.941 1.062 1 91.5 203 ALA B O 1
ATOM 3972 N N . GLY B 1 204 ? -5.398 -4.312 2.211 1 92.06 204 GLY B N 1
ATOM 3973 C CA . GLY B 1 204 ? -5.73 -3.516 1.042 1 92.06 204 GLY B CA 1
ATOM 3974 C C . GLY B 1 204 ? -4.512 -2.971 0.323 1 92.06 204 GLY B C 1
ATOM 3975 O O . GLY B 1 204 ? -4.574 -2.662 -0.869 1 92.06 204 GLY B O 1
ATOM 3976 N N . ALA B 1 205 ? -3.441 -2.891 1.032 1 94.44 205 ALA B N 1
ATOM 3977 C CA . ALA B 1 205 ? -2.221 -2.332 0.458 1 94.44 205 ALA B CA 1
ATOM 3978 C C . ALA B 1 205 ? -1.384 -3.416 -0.214 1 94.44 205 ALA B C 1
ATOM 3980 O O . ALA B 1 205 ? -0.461 -3.115 -0.975 1 94.44 205 ALA B O 1
ATOM 3981 N N . ALA B 1 206 ? -1.688 -4.672 -0.016 1 90.31 206 ALA B N 1
ATOM 3982 C CA . ALA B 1 206 ? -0.86 -5.785 -0.477 1 90.31 206 ALA B CA 1
ATOM 3983 C C . ALA B 1 206 ? -0.775 -5.809 -2 1 90.31 206 ALA B C 1
ATOM 3985 O O . ALA B 1 206 ? 0.317 -5.738 -2.57 1 90.31 206 ALA B O 1
ATOM 3986 N N . ALA B 1 207 ? -1.882 -5.742 -2.676 1 89.56 207 ALA B N 1
ATOM 3987 C CA . ALA B 1 207 ? -1.914 -5.91 -4.125 1 89.56 207 ALA B CA 1
ATOM 3988 C C . ALA B 1 207 ? -1.291 -4.707 -4.828 1 89.56 207 ALA B C 1
ATOM 3990 O O . ALA B 1 207 ? -0.4 -4.863 -5.668 1 89.56 207 ALA B O 1
ATOM 3991 N N . PRO B 1 208 ? -1.675 -3.5 -4.492 1 94.56 208 PRO B N 1
ATOM 3992 C CA . PRO B 1 208 ? -1.085 -2.371 -5.215 1 94.56 208 PRO B CA 1
ATOM 3993 C C . PRO B 1 208 ? 0.426 -2.268 -5.016 1 94.56 208 PRO B C 1
ATOM 3995 O O . PRO B 1 208 ? 1.156 -1.958 -5.961 1 94.56 208 PRO B O 1
ATOM 3998 N N . CYS B 1 209 ? 0.875 -2.531 -3.818 1 94.19 209 CYS B N 1
ATOM 3999 C CA . CYS B 1 209 ? 2.309 -2.465 -3.566 1 94.19 209 CYS B CA 1
ATOM 4000 C C . CYS B 1 209 ? 3.043 -3.582 -4.301 1 94.19 209 CYS B C 1
ATOM 4002 O O . CYS B 1 209 ? 4.082 -3.344 -4.922 1 94.19 209 CYS B O 1
ATOM 4004 N N . ALA B 1 210 ? 2.549 -4.805 -4.199 1 89.19 210 ALA B N 1
ATOM 4005 C CA . ALA B 1 210 ? 3.223 -5.961 -4.785 1 89.19 210 ALA B CA 1
ATOM 4006 C C . ALA B 1 210 ? 3.273 -5.852 -6.309 1 89.19 210 ALA B C 1
ATOM 4008 O O . ALA B 1 210 ? 4.301 -6.145 -6.926 1 89.19 210 ALA B O 1
ATOM 4009 N N . LEU B 1 211 ? 2.158 -5.477 -6.91 1 91.5 211 LEU B N 1
ATOM 4010 C CA . LEU B 1 211 ? 2.098 -5.395 -8.367 1 91.5 211 LEU B CA 1
ATOM 4011 C C . LEU B 1 211 ? 2.93 -4.223 -8.875 1 91.5 211 LEU B C 1
ATOM 4013 O O . LEU B 1 211 ? 3.578 -4.328 -9.922 1 91.5 211 LEU B O 1
ATOM 4017 N N . PHE B 1 212 ? 2.904 -3.094 -8.18 1 95.38 212 PHE B N 1
ATOM 4018 C CA . PHE B 1 212 ? 3.805 -1.997 -8.508 1 95.38 212 PHE B CA 1
ATOM 4019 C C . PHE B 1 212 ? 5.258 -2.445 -8.43 1 95.38 212 PHE B C 1
ATOM 4021 O O . PHE B 1 212 ? 6.047 -2.189 -9.344 1 95.38 212 PHE B O 1
ATOM 4028 N N . ALA B 1 213 ? 5.641 -3.109 -7.32 1 91.62 213 ALA B N 1
ATOM 4029 C CA . ALA B 1 213 ? 7.004 -3.598 -7.133 1 91.62 213 ALA B CA 1
ATOM 4030 C C . ALA B 1 213 ? 7.395 -4.57 -8.242 1 91.62 213 ALA B C 1
ATOM 4032 O O . ALA B 1 213 ? 8.539 -4.578 -8.695 1 91.62 213 ALA B O 1
ATOM 4033 N N . MET B 1 214 ? 6.473 -5.375 -8.586 1 86.25 214 MET B N 1
ATOM 4034 C CA . MET B 1 214 ? 6.719 -6.289 -9.695 1 86.25 214 MET B CA 1
ATOM 4035 C C . MET B 1 214 ? 7.043 -5.52 -10.977 1 86.25 214 MET B C 1
ATOM 4037 O O . MET B 1 214 ? 7.961 -5.891 -11.711 1 86.25 214 MET B O 1
ATOM 4041 N N . GLY B 1 215 ? 6.285 -4.477 -11.305 1 89.88 215 GLY B N 1
ATOM 4042 C CA . GLY B 1 215 ? 6.578 -3.641 -12.453 1 89.88 215 GLY B CA 1
ATOM 4043 C C . GLY B 1 215 ? 7.965 -3.027 -12.414 1 89.88 215 GLY B C 1
ATOM 4044 O O . GLY B 1 215 ? 8.68 -3.016 -13.414 1 89.88 215 GLY B O 1
ATOM 4045 N N . VAL B 1 216 ? 8.289 -2.562 -11.25 1 92.56 216 VAL B N 1
ATOM 4046 C CA . VAL B 1 216 ? 9.617 -1.982 -11.055 1 92.56 216 VAL B CA 1
ATOM 4047 C C . VAL B 1 216 ? 10.688 -3.033 -11.336 1 92.56 216 VAL B C 1
ATOM 4049 O O . VAL B 1 216 ? 11.656 -2.77 -12.062 1 92.56 216 VAL B O 1
ATOM 4052 N N . THR B 1 217 ? 10.523 -4.176 -10.75 1 84.75 217 THR B N 1
ATOM 4053 C CA . THR B 1 217 ? 11.484 -5.262 -10.914 1 84.75 217 THR B CA 1
ATOM 4054 C C . THR B 1 217 ? 11.625 -5.641 -12.383 1 84.75 217 THR B C 1
ATOM 4056 O O . THR B 1 217 ? 12.734 -5.836 -12.875 1 84.75 217 THR B O 1
ATOM 4059 N N . LEU B 1 218 ? 10.547 -5.703 -13.047 1 83.31 218 LEU B N 1
ATOM 4060 C CA . LEU B 1 218 ? 10.562 -6.066 -14.461 1 83.31 218 LEU B CA 1
ATOM 4061 C C . LEU B 1 218 ? 11.297 -5.02 -15.289 1 83.31 218 LEU B C 1
ATOM 4063 O O . LEU B 1 218 ? 11.992 -5.355 -16.25 1 83.31 218 LEU B O 1
ATOM 4067 N N . ALA B 1 219 ? 11.109 -3.793 -14.961 1 89.12 219 ALA B N 1
ATOM 4068 C CA . ALA B 1 219 ? 11.758 -2.709 -15.703 1 89.12 219 ALA B CA 1
ATOM 4069 C C . ALA B 1 219 ? 13.258 -2.695 -15.453 1 89.12 219 ALA B C 1
ATOM 4071 O O . ALA B 1 219 ? 14.039 -2.363 -16.359 1 89.12 219 ALA B O 1
ATOM 4072 N N . LEU B 1 220 ? 13.664 -3.02 -14.305 1 88.81 220 LEU B N 1
ATOM 4073 C CA . LEU B 1 220 ? 15.07 -2.865 -13.922 1 88.81 220 LEU B CA 1
ATOM 4074 C C . LEU B 1 220 ? 15.844 -4.148 -14.188 1 88.81 220 LEU B C 1
ATOM 4076 O O . LEU B 1 220 ? 17.062 -4.18 -14.031 1 88.81 220 LEU B O 1
ATOM 4080 N N . ARG B 1 221 ? 15.148 -5.172 -14.531 1 79.5 221 ARG B N 1
ATOM 4081 C CA . ARG B 1 221 ? 15.781 -6.406 -14.977 1 79.5 221 ARG B CA 1
ATOM 4082 C C . ARG B 1 221 ? 15.43 -6.711 -16.438 1 79.5 221 ARG B C 1
ATOM 4084 O O . ARG B 1 221 ? 14.648 -7.621 -16.703 1 79.5 221 ARG B O 1
ATOM 4091 N N . PRO B 1 222 ? 16.109 -5.965 -17.203 1 73.94 222 PRO B N 1
ATOM 4092 C CA . PRO B 1 222 ? 15.758 -6.125 -18.625 1 73.94 222 PRO B CA 1
ATOM 4093 C C . PRO B 1 222 ? 16.062 -7.527 -19.156 1 73.94 222 PRO B C 1
ATOM 4095 O O . PRO B 1 222 ? 17.047 -8.141 -18.734 1 73.94 222 PRO B O 1
ATOM 4098 N N . LEU B 1 223 ? 15.188 -7.945 -19.969 1 79.56 223 LEU B N 1
ATOM 4099 C CA . LEU B 1 223 ? 15.32 -9.227 -20.656 1 79.56 223 LEU B CA 1
ATOM 4100 C C . LEU B 1 223 ? 16.375 -9.133 -21.75 1 79.56 223 LEU B C 1
ATOM 4102 O O . LEU B 1 223 ? 16.203 -8.375 -22.719 1 79.56 223 LEU B O 1
ATOM 4106 N N . ARG B 1 224 ? 17.609 -9.68 -21.609 1 76.62 224 ARG B N 1
ATOM 4107 C CA . ARG B 1 224 ? 18.656 -9.617 -22.609 1 76.62 224 ARG B CA 1
ATOM 4108 C C . ARG B 1 224 ? 18.391 -10.57 -23.766 1 76.62 224 ARG B C 1
ATOM 4110 O O . ARG B 1 224 ? 18.578 -10.227 -24.938 1 76.62 224 ARG B O 1
ATOM 4117 N N . ARG B 1 225 ? 17.859 -11.805 -23.391 1 84.94 225 ARG B N 1
ATOM 4118 C CA . ARG B 1 225 ? 17.469 -12.828 -24.359 1 84.94 225 ARG B CA 1
ATOM 4119 C C . ARG B 1 225 ? 16.312 -13.664 -23.828 1 84.94 225 ARG B C 1
ATOM 4121 O O . ARG B 1 225 ? 16.172 -13.859 -22.609 1 84.94 225 ARG B O 1
ATOM 4128 N N . ILE B 1 226 ? 15.469 -14.078 -24.859 1 88 226 ILE B N 1
ATOM 4129 C CA . ILE B 1 226 ? 14.344 -14.93 -24.469 1 88 226 ILE B CA 1
ATOM 4130 C C . ILE B 1 226 ? 14.844 -16.359 -24.25 1 88 226 ILE B C 1
ATOM 4132 O O . ILE B 1 226 ? 15.32 -17.016 -25.172 1 88 226 ILE B O 1
ATOM 4136 N N . PRO B 1 227 ? 14.75 -16.75 -23.016 1 91.38 227 PRO B N 1
ATOM 4137 C CA . PRO B 1 227 ? 15.195 -18.125 -22.766 1 91.38 227 PRO B CA 1
ATOM 4138 C C . PRO B 1 227 ? 14.398 -19.156 -23.562 1 91.38 227 PRO B C 1
ATOM 4140 O O . PRO B 1 227 ? 13.195 -19 -23.75 1 91.38 227 PRO B O 1
ATOM 4143 N N . ALA B 1 228 ? 15.031 -20.188 -23.938 1 92.38 228 ALA B N 1
ATOM 4144 C CA . ALA B 1 228 ? 14.398 -21.234 -24.719 1 92.38 228 ALA B CA 1
ATOM 4145 C C . ALA B 1 228 ? 13.258 -21.891 -23.938 1 92.38 228 ALA B C 1
ATOM 4147 O O . ALA B 1 228 ? 12.281 -22.359 -24.531 1 92.38 228 ALA B O 1
ATOM 4148 N N . GLU B 1 229 ? 13.391 -21.891 -22.609 1 94.62 229 GLU B N 1
ATOM 4149 C CA . GLU B 1 229 ? 12.398 -22.516 -21.734 1 94.62 229 GLU B CA 1
ATOM 4150 C C . GLU B 1 229 ? 11.055 -21.797 -21.828 1 94.62 229 GLU B C 1
ATOM 4152 O O . GLU B 1 229 ? 10.023 -22.328 -21.422 1 94.62 229 GLU B O 1
ATOM 4157 N N . THR B 1 230 ? 11.086 -20.562 -22.391 1 95.12 230 THR B N 1
ATOM 4158 C CA . THR B 1 230 ? 9.867 -19.781 -22.562 1 95.12 230 THR B CA 1
ATOM 4159 C C . THR B 1 230 ? 8.836 -20.547 -23.375 1 95.12 230 THR B C 1
ATOM 4161 O O . THR B 1 230 ? 7.641 -20.484 -23.109 1 95.12 230 THR B O 1
ATOM 4164 N N . ALA B 1 231 ? 9.32 -21.281 -24.344 1 94.88 231 ALA B N 1
ATOM 4165 C CA . ALA B 1 231 ? 8.453 -22.016 -25.266 1 94.88 231 ALA B CA 1
ATOM 4166 C C . ALA B 1 231 ? 7.633 -23.078 -24.531 1 94.88 231 ALA B C 1
ATOM 4168 O O . ALA B 1 231 ? 6.555 -23.453 -24.984 1 94.88 231 ALA B O 1
ATOM 4169 N N . PHE B 1 232 ? 8.102 -23.547 -23.391 1 96.19 232 PHE B N 1
ATOM 4170 C CA . PHE B 1 232 ? 7.41 -24.562 -22.625 1 96.19 232 PHE B CA 1
ATOM 4171 C C . PHE B 1 232 ? 6.691 -23.953 -21.422 1 96.19 232 PHE B C 1
ATOM 4173 O O . PHE B 1 232 ? 5.512 -24.219 -21.203 1 96.19 232 PHE B O 1
ATOM 4180 N N . ILE B 1 233 ? 7.336 -23.062 -20.766 1 97.88 233 ILE B N 1
ATOM 4181 C CA . ILE B 1 233 ? 6.84 -22.562 -19.484 1 97.88 233 ILE B CA 1
ATOM 4182 C C . ILE B 1 233 ? 5.633 -21.656 -19.703 1 97.88 233 ILE B C 1
ATOM 4184 O O . ILE B 1 233 ? 4.613 -21.781 -19.016 1 97.88 233 ILE B O 1
ATOM 4188 N N . VAL B 1 234 ? 5.707 -20.781 -20.703 1 98.06 234 VAL B N 1
ATOM 4189 C CA . VAL B 1 234 ? 4.656 -19.781 -20.906 1 98.06 234 VAL B CA 1
ATOM 4190 C C . VAL B 1 234 ? 3.354 -20.484 -21.281 1 98.06 234 VAL B C 1
ATOM 4192 O O . VAL B 1 234 ? 2.322 -20.281 -20.641 1 98.06 234 VAL B O 1
ATOM 4195 N N . PRO B 1 235 ? 3.342 -21.391 -22.266 1 98.31 235 PRO B N 1
ATOM 4196 C CA . PRO B 1 235 ? 2.086 -22.062 -22.594 1 98.31 235 PRO B CA 1
ATOM 4197 C C . PRO B 1 235 ? 1.6 -22.984 -21.469 1 98.31 235 PRO B C 1
ATOM 4199 O O . PRO B 1 235 ? 0.391 -23.125 -21.266 1 98.31 235 PRO B O 1
ATOM 4202 N N . ILE B 1 236 ? 2.455 -23.609 -20.766 1 98.5 236 ILE B N 1
ATOM 4203 C CA . ILE B 1 236 ? 2.066 -24.5 -19.672 1 98.5 236 ILE B CA 1
ATOM 4204 C C . ILE B 1 236 ? 1.438 -23.688 -18.547 1 98.5 236 ILE B C 1
ATOM 4206 O O . ILE B 1 236 ? 0.378 -24.062 -18.031 1 98.5 236 ILE B O 1
ATOM 4210 N N . LYS B 1 237 ? 2.018 -22.578 -18.188 1 98.62 237 LYS B N 1
ATOM 4211 C CA . LYS B 1 237 ? 1.535 -21.75 -17.078 1 98.62 237 LYS B CA 1
ATOM 4212 C C . LYS B 1 237 ? 0.209 -21.078 -17.438 1 98.62 237 LYS B C 1
ATOM 4214 O O . LYS B 1 237 ? -0.717 -21.062 -16.625 1 98.62 237 LYS B O 1
ATOM 4219 N N . LEU B 1 238 ? 0.102 -20.594 -18.719 1 98.62 238 LEU B N 1
ATOM 4220 C CA . LEU B 1 238 ? -1.007 -19.703 -19.031 1 98.62 238 LEU B CA 1
ATOM 4221 C C . LEU B 1 238 ? -2.166 -20.469 -19.656 1 98.62 238 LEU B C 1
ATOM 4223 O O . LEU B 1 238 ? -3.305 -20 -19.641 1 98.62 238 LEU B O 1
ATOM 4227 N N . ILE B 1 239 ? -1.883 -21.688 -20.188 1 98.38 239 ILE B N 1
ATOM 4228 C CA . ILE B 1 239 ? -2.928 -22.406 -20.922 1 98.38 239 ILE B CA 1
ATOM 4229 C C . ILE B 1 239 ? -3.143 -23.781 -20.297 1 98.38 239 ILE B C 1
ATOM 4231 O O . ILE B 1 239 ? -4.254 -24.109 -19.875 1 98.38 239 ILE B O 1
ATOM 4235 N N . VAL B 1 240 ? -2.125 -24.547 -20.156 1 98.62 240 VAL B N 1
ATOM 4236 C CA . VAL B 1 240 ? -2.24 -25.938 -19.719 1 98.62 240 VAL B CA 1
ATOM 4237 C C . VAL B 1 240 ? -2.701 -25.984 -18.266 1 98.62 240 VAL B C 1
ATOM 4239 O O . VAL B 1 240 ? -3.568 -26.781 -17.906 1 98.62 240 VAL B O 1
ATOM 4242 N N . HIS B 1 241 ? -2.137 -25.141 -17.422 1 98.75 241 HIS B N 1
ATOM 4243 C CA . HIS B 1 241 ? -2.445 -25.141 -15.992 1 98.75 241 HIS B CA 1
ATOM 4244 C C . HIS B 1 241 ? -3.926 -24.875 -15.742 1 98.75 241 HIS B C 1
ATOM 4246 O O . HIS B 1 241 ? -4.594 -25.641 -15.047 1 98.75 241 HIS B O 1
ATOM 4252 N N . PRO B 1 242 ? -4.539 -23.797 -16.312 1 98.44 242 PRO B N 1
ATOM 4253 C CA . PRO B 1 242 ? -5.969 -23.594 -16.078 1 98.44 242 PRO B CA 1
ATOM 4254 C C . PRO B 1 242 ? -6.836 -24.703 -16.688 1 98.44 242 PRO B C 1
ATOM 4256 O O . PRO B 1 242 ? -7.898 -25.016 -16.156 1 98.44 242 PRO B O 1
ATOM 4259 N N . VAL B 1 243 ? -6.418 -25.312 -17.781 1 98 243 VAL B N 1
ATOM 4260 C CA . VAL B 1 243 ? -7.172 -26.406 -18.375 1 98 243 VAL B CA 1
ATOM 4261 C C . VAL B 1 243 ? -7.141 -27.625 -17.453 1 98 243 VAL B C 1
ATOM 4263 O O . VAL B 1 243 ? -8.172 -28.281 -17.234 1 98 243 VAL B O 1
ATOM 4266 N N . ILE B 1 244 ? -5.98 -27.953 -16.875 1 98.31 244 ILE B N 1
ATOM 4267 C CA . ILE B 1 244 ? -5.855 -29.078 -15.953 1 98.31 244 ILE B CA 1
ATOM 4268 C C . ILE B 1 244 ? -6.707 -28.828 -14.711 1 98.31 244 ILE B C 1
ATOM 4270 O O . ILE B 1 244 ? -7.387 -29.734 -14.227 1 98.31 244 ILE B O 1
ATOM 4274 N N . ALA B 1 245 ? -6.68 -27.625 -14.195 1 98 245 ALA B N 1
ATOM 4275 C CA . ALA B 1 245 ? -7.512 -27.266 -13.047 1 98 245 ALA B CA 1
ATOM 4276 C C . ALA B 1 245 ? -8.992 -27.453 -13.367 1 98 245 ALA B C 1
ATOM 4278 O O . ALA B 1 245 ? -9.742 -28 -12.562 1 98 245 ALA B O 1
ATOM 4279 N N . TYR B 1 246 ? -9.336 -27 -14.578 1 97.44 246 TYR B N 1
ATOM 4280 C CA . TYR B 1 246 ? -10.719 -27.109 -15.047 1 97.44 246 TYR B CA 1
ATOM 4281 C C . TYR B 1 246 ? -11.156 -28.562 -15.102 1 97.44 246 TYR B C 1
ATOM 4283 O O . TYR B 1 246 ? -12.203 -28.938 -14.57 1 97.44 246 TYR B O 1
ATOM 4291 N N . VAL B 1 247 ? -10.367 -29.375 -15.648 1 97.12 247 VAL B N 1
ATOM 4292 C CA . VAL B 1 247 ? -10.688 -30.781 -15.867 1 97.12 247 VAL B CA 1
ATOM 4293 C C . VAL B 1 247 ? -10.719 -31.531 -14.531 1 97.12 247 VAL B C 1
ATOM 4295 O O . VAL B 1 247 ? -11.664 -32.25 -14.242 1 97.12 247 VAL B O 1
ATOM 4298 N N . LEU B 1 248 ? -9.75 -31.312 -13.672 1 97.31 248 LEU B N 1
ATOM 4299 C CA . LEU B 1 248 ? -9.633 -32.062 -12.422 1 97.31 248 LEU B CA 1
ATOM 4300 C C . LEU B 1 248 ? -10.711 -31.641 -11.43 1 97.31 248 LEU B C 1
ATOM 4302 O O . LEU B 1 248 ? -11.305 -32.469 -10.758 1 97.31 248 LEU B O 1
ATOM 4306 N N . VAL B 1 249 ? -10.922 -30.328 -11.312 1 96.62 249 VAL B N 1
ATOM 4307 C CA . VAL B 1 249 ? -11.938 -29.844 -10.375 1 96.62 249 VAL B CA 1
ATOM 4308 C C . VAL B 1 249 ? -13.32 -30.312 -10.828 1 96.62 249 VAL B C 1
ATOM 4310 O O . VAL B 1 249 ? -14.141 -30.719 -10 1 96.62 249 VAL B O 1
ATOM 4313 N N . SER B 1 250 ? -13.539 -30.312 -12.133 1 95.31 250 SER B N 1
ATOM 4314 C CA . SER B 1 250 ? -14.812 -30.781 -12.672 1 95.31 250 SER B CA 1
ATOM 4315 C C . SER B 1 250 ? -14.984 -32.281 -12.469 1 95.31 250 SER B C 1
ATOM 4317 O O . SER B 1 250 ? -16.109 -32.75 -12.25 1 95.31 250 SER B O 1
ATOM 4319 N N . TYR B 1 251 ? -13.914 -32.969 -12.523 1 95.31 251 TYR B N 1
ATOM 4320 C CA . TYR B 1 251 ? -13.961 -34.438 -12.43 1 95.31 251 TYR B CA 1
ATOM 4321 C C . TYR B 1 251 ? -14.172 -34.875 -10.984 1 95.31 251 TYR B C 1
ATOM 4323 O O . TYR B 1 251 ? -14.906 -35.812 -10.719 1 95.31 251 TYR B O 1
ATOM 4331 N N . ILE B 1 252 ? -13.602 -34.25 -10.062 1 94.44 252 ILE B N 1
ATOM 4332 C CA . ILE B 1 252 ? -13.516 -34.688 -8.68 1 94.44 252 ILE B CA 1
ATOM 4333 C C . ILE B 1 252 ? -14.82 -34.375 -7.945 1 94.44 252 ILE B C 1
ATOM 4335 O O . ILE B 1 252 ? -15.188 -35.062 -6.984 1 94.44 252 ILE B O 1
ATOM 4339 N N . GLY B 1 253 ? -15.477 -33.25 -8.438 1 89.62 253 GLY B N 1
ATOM 4340 C CA . GLY B 1 253 ? -16.688 -32.938 -7.715 1 89.62 253 GLY B CA 1
ATOM 4341 C C . GLY B 1 253 ? -17.625 -32.031 -8.492 1 89.62 253 GLY B C 1
ATOM 4342 O O . GLY B 1 253 ? -17.266 -31.531 -9.57 1 89.62 253 GLY B O 1
ATOM 4343 N N . ASP B 1 254 ? -18.859 -31.953 -7.926 1 91.12 254 ASP B N 1
ATOM 4344 C CA . ASP B 1 254 ? -19.875 -31.031 -8.445 1 91.12 254 ASP B CA 1
ATOM 4345 C C . ASP B 1 254 ? -19.922 -29.75 -7.629 1 91.12 254 ASP B C 1
ATOM 4347 O O . ASP B 1 254 ? -20.672 -29.656 -6.648 1 91.12 254 ASP B O 1
ATOM 4351 N N . PHE B 1 255 ? -19.188 -28.797 -8.094 1 93.88 255 PHE B N 1
ATOM 4352 C CA . PHE B 1 255 ? -19.062 -27.531 -7.383 1 93.88 255 PHE B CA 1
ATOM 4353 C C . PHE B 1 255 ? -19.891 -26.438 -8.078 1 93.88 255 PHE B C 1
ATOM 4355 O O . PHE B 1 255 ? -20.141 -26.531 -9.281 1 93.88 255 PHE B O 1
ATOM 4362 N N . PRO B 1 256 ? -20.344 -25.453 -7.266 1 92.81 256 PRO B N 1
ATOM 4363 C CA . PRO B 1 256 ? -20.938 -24.281 -7.93 1 92.81 256 PRO B CA 1
ATOM 4364 C C . PRO B 1 256 ? -20.016 -23.672 -8.984 1 92.81 256 PRO B C 1
ATOM 4366 O O . PRO B 1 256 ? -18.797 -23.719 -8.836 1 92.81 256 PRO B O 1
ATOM 4369 N N . PRO B 1 257 ? -20.562 -23.141 -10.016 1 94.25 257 PRO B N 1
ATOM 4370 C CA . PRO B 1 257 ? -19.781 -22.594 -11.125 1 94.25 257 PRO B CA 1
ATOM 4371 C C . PRO B 1 257 ? -18.672 -21.656 -10.656 1 94.25 257 PRO B C 1
ATOM 4373 O O . PRO B 1 257 ? -17.547 -21.703 -11.172 1 94.25 257 PRO B O 1
ATOM 4376 N N . VAL B 1 258 ? -18.938 -20.859 -9.664 1 94.12 258 VAL B N 1
ATOM 4377 C CA . VAL B 1 258 ? -17.984 -19.859 -9.211 1 94.12 258 VAL B CA 1
ATOM 4378 C C . VAL B 1 258 ? -16.734 -20.547 -8.641 1 94.12 258 VAL B C 1
ATOM 4380 O O . VAL B 1 258 ? -15.625 -20.031 -8.773 1 94.12 258 VAL B O 1
ATOM 4383 N N . TRP B 1 259 ? -16.906 -21.703 -8.055 1 95 259 TRP B N 1
ATOM 4384 C CA . TRP B 1 259 ? -15.773 -22.438 -7.504 1 95 259 TRP B CA 1
ATOM 4385 C C . TRP B 1 259 ? -14.859 -22.938 -8.617 1 95 259 TRP B C 1
ATOM 4387 O O . TRP B 1 259 ? -13.641 -22.797 -8.531 1 95 259 TRP B O 1
ATOM 4397 N N . VAL B 1 260 ? -15.477 -23.484 -9.625 1 96.19 260 VAL B N 1
ATOM 4398 C CA . VAL B 1 260 ? -14.727 -24 -10.758 1 96.19 260 VAL B CA 1
ATOM 4399 C C . VAL B 1 260 ? -14.008 -22.859 -11.477 1 96.19 260 VAL B C 1
ATOM 4401 O O . VAL B 1 260 ? -12.82 -22.969 -11.789 1 96.19 260 VAL B O 1
ATOM 4404 N N . TYR B 1 261 ? -14.672 -21.766 -11.656 1 96.75 261 TYR B N 1
ATOM 4405 C CA . TYR B 1 261 ? -14.109 -20.625 -12.359 1 96.75 261 TYR B CA 1
ATOM 4406 C C . TYR B 1 261 ? -13 -19.969 -11.547 1 96.75 261 TYR B C 1
ATOM 4408 O O . TYR B 1 261 ? -12 -19.516 -12.102 1 96.75 261 TYR B O 1
ATOM 4416 N N . SER B 1 262 ? -13.188 -19.906 -10.258 1 95.81 262 SER B N 1
ATOM 4417 C CA . SER B 1 262 ? -12.133 -19.375 -9.398 1 95.81 262 SER B CA 1
ATOM 4418 C C . SER B 1 262 ? -10.867 -20.219 -9.492 1 95.81 262 SER B C 1
ATOM 4420 O O . SER B 1 262 ? -9.766 -19.672 -9.594 1 95.81 262 SER B O 1
ATOM 4422 N N . ALA B 1 263 ? -11.07 -21.531 -9.445 1 97.12 263 ALA B N 1
ATOM 4423 C CA . ALA B 1 263 ? -9.93 -22.438 -9.555 1 97.12 263 ALA B CA 1
ATOM 4424 C C . ALA B 1 263 ? -9.195 -22.25 -10.883 1 97.12 263 ALA B C 1
ATOM 4426 O O . ALA B 1 263 ? -7.969 -22.172 -10.914 1 97.12 263 ALA B O 1
ATOM 4427 N N . MET B 1 264 ? -9.922 -22.156 -11.922 1 97.38 264 MET B N 1
ATOM 4428 C CA . MET B 1 264 ? -9.367 -21.984 -13.258 1 97.38 264 MET B CA 1
ATOM 4429 C C . MET B 1 264 ? -8.641 -20.641 -13.367 1 97.38 264 MET B C 1
ATOM 4431 O O . MET B 1 264 ? -7.547 -20.562 -13.922 1 97.38 264 MET B O 1
ATOM 4435 N N . LEU B 1 265 ? -9.273 -19.625 -12.867 1 97.31 265 LEU B N 1
ATOM 4436 C CA . LEU B 1 265 ? -8.719 -18.281 -12.953 1 97.31 265 LEU B CA 1
ATOM 4437 C C . LEU B 1 265 ? -7.391 -18.188 -12.203 1 97.31 265 LEU B C 1
ATOM 4439 O O . LEU B 1 265 ? -6.414 -17.656 -12.727 1 97.31 265 LEU B O 1
ATOM 4443 N N . LEU B 1 266 ? -7.371 -18.719 -10.984 1 97.69 266 LEU B N 1
ATOM 4444 C CA . LEU B 1 266 ? -6.145 -18.672 -10.203 1 97.69 266 LEU B CA 1
ATOM 4445 C C . LEU B 1 266 ? -5.035 -19.469 -10.875 1 97.69 266 LEU B C 1
ATOM 4447 O O . LEU B 1 266 ? -3.871 -19.062 -10.867 1 97.69 266 LEU B O 1
ATOM 4451 N N . ALA B 1 267 ? -5.418 -20.562 -11.5 1 98.19 267 ALA B N 1
ATOM 4452 C CA . ALA B 1 267 ? -4.453 -21.391 -12.227 1 98.19 267 ALA B CA 1
ATOM 4453 C C . ALA B 1 267 ? -3.939 -20.656 -13.469 1 98.19 267 ALA B C 1
ATOM 4455 O O . ALA B 1 267 ? -2.828 -20.922 -13.938 1 98.19 267 ALA B O 1
ATOM 4456 N N . ALA B 1 268 ? -4.711 -19.766 -14 1 98.19 268 ALA B N 1
ATOM 4457 C CA . ALA B 1 268 ? -4.406 -19.078 -15.258 1 98.19 268 ALA B CA 1
ATOM 4458 C C . ALA B 1 268 ? -3.506 -17.875 -15.031 1 98.19 268 ALA B C 1
ATOM 4460 O O . ALA B 1 268 ? -2.961 -17.312 -15.984 1 98.19 268 ALA B O 1
ATOM 4461 N N . LEU B 1 269 ? -3.326 -17.438 -13.805 1 97.62 269 LEU B N 1
ATOM 4462 C CA . LEU B 1 269 ? -2.533 -16.25 -13.508 1 97.62 269 LEU B CA 1
ATOM 4463 C C . LEU B 1 269 ? -1.067 -16.469 -13.867 1 97.62 269 LEU B C 1
ATOM 4465 O O . LEU B 1 269 ? -0.604 -17.609 -13.93 1 97.62 269 LEU B O 1
ATOM 4469 N N . PRO B 1 270 ? -0.314 -15.398 -14.18 1 96.94 270 PRO B N 1
ATOM 4470 C CA . PRO B 1 270 ? 1.098 -15.555 -14.539 1 96.94 270 PRO B CA 1
ATOM 4471 C C . PRO B 1 270 ? 1.944 -16.078 -13.383 1 96.94 270 PRO B C 1
ATOM 4473 O O . PRO B 1 270 ? 1.468 -16.172 -12.25 1 96.94 270 PRO B O 1
ATOM 4476 N N . SER B 1 271 ? 3.148 -16.406 -13.727 1 96.88 271 SER B N 1
ATOM 4477 C CA . SER B 1 271 ? 4.062 -16.938 -12.719 1 96.88 271 SER B CA 1
ATOM 4478 C C . SER B 1 271 ? 4.227 -15.953 -11.562 1 96.88 271 SER B C 1
ATOM 4480 O O . SER B 1 271 ? 4.355 -14.75 -11.773 1 96.88 271 SER B O 1
ATOM 4482 N N . ALA B 1 272 ? 4.168 -16.516 -10.406 1 93.5 272 ALA B N 1
ATOM 4483 C CA . ALA B 1 272 ? 4.312 -15.711 -9.203 1 93.5 272 ALA B CA 1
ATOM 4484 C C . ALA B 1 272 ? 5.68 -15.039 -9.148 1 93.5 272 ALA B C 1
ATOM 4486 O O . ALA B 1 272 ? 6.684 -15.633 -9.547 1 93.5 272 ALA B O 1
ATOM 4487 N N . THR B 1 273 ? 5.707 -13.828 -8.68 1 84.31 273 THR B N 1
ATOM 4488 C CA . THR B 1 273 ? 6.973 -13.141 -8.461 1 84.31 273 THR B CA 1
ATOM 4489 C C . THR B 1 273 ? 7.836 -13.906 -7.461 1 84.31 273 THR B C 1
ATOM 4491 O O . THR B 1 273 ? 9.07 -13.836 -7.52 1 84.31 273 THR B O 1
ATOM 4494 N N . ASN B 1 274 ? 7.234 -14.664 -6.641 1 84.44 274 ASN B N 1
ATOM 4495 C CA . ASN B 1 274 ? 7.945 -15.453 -5.641 1 84.44 274 ASN B CA 1
ATOM 4496 C C . ASN B 1 274 ? 8.867 -16.484 -6.285 1 84.44 274 ASN B C 1
ATOM 4498 O O . ASN B 1 274 ? 9.828 -16.938 -5.66 1 84.44 274 ASN B O 1
ATOM 4502 N N . VAL B 1 275 ? 8.547 -16.828 -7.465 1 92.75 275 VAL B N 1
ATOM 4503 C CA . VAL B 1 275 ? 9.43 -17.75 -8.188 1 92.75 275 VAL B CA 1
ATOM 4504 C C . VAL B 1 275 ? 10.812 -17.109 -8.344 1 92.75 275 VAL B C 1
ATOM 4506 O O . VAL B 1 275 ? 11.836 -17.766 -8.156 1 92.75 275 VAL B O 1
ATOM 4509 N N . PHE B 1 276 ? 10.828 -15.875 -8.703 1 85.56 276 PHE B N 1
ATOM 4510 C CA . PHE B 1 276 ? 12.07 -15.117 -8.828 1 85.56 276 PHE B CA 1
ATOM 4511 C C . PHE B 1 276 ? 12.766 -14.992 -7.473 1 85.56 276 PHE B C 1
ATOM 4513 O O . PHE B 1 276 ? 13.984 -15.141 -7.383 1 85.56 276 PHE B O 1
ATOM 4520 N N . VAL B 1 277 ? 12.031 -14.758 -6.48 1 78 277 VAL B N 1
ATOM 4521 C CA . VAL B 1 277 ? 12.578 -14.609 -5.137 1 78 277 VAL B CA 1
ATOM 4522 C C . VAL B 1 277 ? 13.234 -15.922 -4.699 1 78 277 VAL B C 1
ATOM 4524 O O . VAL B 1 277 ? 14.32 -15.914 -4.125 1 78 277 VAL B O 1
ATOM 4527 N N . ILE B 1 278 ? 12.594 -17 -4.957 1 85.44 278 ILE B N 1
ATOM 4528 C CA . ILE B 1 278 ? 13.125 -18.312 -4.625 1 85.44 278 ILE B CA 1
ATOM 4529 C C . ILE B 1 278 ? 14.391 -18.578 -5.441 1 85.44 278 ILE B C 1
ATOM 4531 O O . ILE B 1 278 ? 15.391 -19.062 -4.906 1 85.44 278 ILE B O 1
ATOM 4535 N N . ALA B 1 279 ? 14.398 -18.25 -6.68 1 90.81 279 ALA B N 1
ATOM 4536 C CA . ALA B 1 279 ? 15.57 -18.391 -7.531 1 90.81 279 ALA B CA 1
ATOM 4537 C C . ALA B 1 279 ? 16.75 -17.578 -6.98 1 90.81 279 ALA B C 1
ATOM 4539 O O . ALA B 1 279 ? 17.875 -18.062 -6.957 1 90.81 279 ALA B O 1
ATOM 4540 N N . GLN B 1 280 ? 16.422 -16.422 -6.559 1 83.19 280 GLN B N 1
ATOM 4541 C CA . GLN B 1 280 ? 17.438 -15.555 -5.984 1 83.19 280 GLN B CA 1
ATOM 4542 C C . GLN B 1 280 ? 17.969 -16.109 -4.668 1 83.19 280 GLN B C 1
ATOM 4544 O O . GLN B 1 280 ? 19.172 -16.094 -4.418 1 83.19 280 GLN B O 1
ATOM 4549 N N . GLN B 1 281 ? 17.109 -16.516 -3.881 1 79.69 281 GLN B N 1
ATOM 4550 C CA . GLN B 1 281 ? 17.453 -17.047 -2.564 1 79.69 281 GLN B CA 1
ATOM 4551 C C . GLN B 1 281 ? 18.422 -18.219 -2.68 1 79.69 281 GLN B C 1
ATOM 4553 O O . GLN B 1 281 ? 19.344 -18.359 -1.872 1 79.69 281 GLN B O 1
ATOM 4558 N N . TYR B 1 282 ? 18.234 -19 -3.623 1 86 282 TYR B N 1
ATOM 4559 C CA . TYR B 1 282 ? 19.047 -20.203 -3.75 1 86 282 TYR B CA 1
ATOM 4560 C C . TYR B 1 282 ? 20.109 -20.047 -4.824 1 86 282 TYR B C 1
ATOM 4562 O O . TYR B 1 282 ? 20.906 -20.953 -5.059 1 86 282 TYR B O 1
ATOM 4570 N N . GLY B 1 283 ? 20.062 -18.875 -5.488 1 89.19 283 GLY B N 1
ATOM 4571 C CA . GLY B 1 283 ? 21.062 -18.562 -6.504 1 89.19 283 GLY B CA 1
ATOM 4572 C C . GLY B 1 283 ? 20.969 -19.469 -7.719 1 89.19 283 GLY B C 1
ATOM 4573 O O . GLY B 1 283 ? 21.984 -19.844 -8.305 1 89.19 283 GLY B O 1
ATOM 4574 N N . VAL B 1 284 ? 19.812 -19.922 -7.996 1 93.19 284 VAL B N 1
ATOM 4575 C CA . VAL B 1 284 ? 19.609 -20.875 -9.086 1 93.19 284 VAL B CA 1
ATOM 4576 C C . VAL B 1 284 ? 18.672 -20.266 -10.125 1 93.19 284 VAL B C 1
ATOM 4578 O O . VAL B 1 284 ? 17.562 -19.828 -9.789 1 93.19 284 VAL B O 1
ATOM 4581 N N . TRP B 1 285 ? 19.125 -20.25 -11.406 1 93.62 285 TRP B N 1
ATOM 4582 C CA . TRP B 1 285 ? 18.25 -19.938 -12.523 1 93.62 285 TRP B CA 1
ATOM 4583 C C . TRP B 1 285 ? 17.609 -18.562 -12.352 1 93.62 285 TRP B C 1
ATOM 4585 O O . TRP B 1 285 ? 16.453 -18.359 -12.711 1 93.62 285 TRP B O 1
ATOM 4595 N N . VAL B 1 286 ? 18.328 -17.609 -11.82 1 88.12 286 VAL B N 1
ATOM 4596 C CA . VAL B 1 286 ? 17.797 -16.328 -11.328 1 88.12 286 VAL B CA 1
ATOM 4597 C C . VAL B 1 286 ? 17.328 -15.477 -12.508 1 88.12 286 VAL B C 1
ATOM 4599 O O . VAL B 1 286 ? 16.188 -15.047 -12.547 1 88.12 286 VAL B O 1
ATOM 4602 N N . GLU B 1 287 ? 18.156 -15.305 -13.484 1 87.81 287 GLU B N 1
ATOM 4603 C CA . GLU B 1 287 ? 17.812 -14.445 -14.617 1 87.81 287 GLU B CA 1
ATOM 4604 C C . GLU B 1 287 ? 16.641 -15.008 -15.406 1 87.81 287 GLU B C 1
ATOM 4606 O O . GLU B 1 287 ? 15.75 -14.258 -15.82 1 87.81 287 GLU B O 1
ATOM 4611 N N . ARG B 1 288 ? 16.641 -16.234 -15.547 1 93 288 ARG B N 1
ATOM 4612 C CA . ARG B 1 288 ? 15.594 -16.875 -16.328 1 93 288 ARG B CA 1
ATOM 4613 C C . ARG B 1 288 ? 14.266 -16.875 -15.578 1 93 288 ARG B C 1
ATOM 4615 O O . ARG B 1 288 ? 13.203 -16.719 -16.172 1 93 288 ARG B O 1
ATOM 4622 N N . ALA B 1 289 ? 14.359 -17.047 -14.281 1 93 289 ALA B N 1
ATOM 4623 C CA . ALA B 1 289 ? 13.148 -16.969 -13.469 1 93 289 ALA B CA 1
ATOM 4624 C C . ALA B 1 289 ? 12.5 -15.594 -13.602 1 93 289 ALA B C 1
ATOM 4626 O O . ALA B 1 289 ? 11.281 -15.484 -13.758 1 93 289 ALA B O 1
ATOM 4627 N N . SER B 1 290 ? 13.297 -14.586 -13.555 1 88.62 290 SER B N 1
ATOM 4628 C CA . SER B 1 290 ? 12.797 -13.227 -13.734 1 88.62 290 SER B CA 1
ATOM 4629 C C . SER B 1 290 ? 12.156 -13.055 -15.109 1 88.62 290 SER B C 1
ATOM 4631 O O . SER B 1 290 ? 11.086 -12.445 -15.219 1 88.62 290 SER B O 1
ATOM 4633 N N . ALA B 1 291 ? 12.797 -13.586 -16.094 1 92.19 291 ALA B N 1
ATOM 4634 C CA . ALA B 1 291 ? 12.273 -13.5 -17.453 1 92.19 291 ALA B CA 1
ATOM 4635 C C . ALA B 1 291 ? 10.93 -14.219 -17.578 1 92.19 291 ALA B C 1
ATOM 4637 O O . ALA B 1 291 ? 10.023 -13.742 -18.266 1 92.19 291 ALA B O 1
ATOM 4638 N N . MET B 1 292 ? 10.773 -15.336 -16.938 1 95.31 292 MET B N 1
ATOM 4639 C CA . MET B 1 292 ? 9.531 -16.094 -17 1 95.31 292 MET B CA 1
ATOM 4640 C C . MET B 1 292 ? 8.391 -15.328 -16.344 1 95.31 292 MET B C 1
ATOM 4642 O O . MET B 1 292 ? 7.266 -15.32 -16.859 1 95.31 292 MET B O 1
ATOM 4646 N N . VAL B 1 293 ? 8.711 -14.734 -15.203 1 92.75 293 VAL B N 1
ATOM 4647 C CA . VAL B 1 293 ? 7.699 -13.93 -14.523 1 92.75 293 VAL B CA 1
ATOM 4648 C C . VAL B 1 293 ? 7.234 -12.797 -15.438 1 92.75 293 VAL B C 1
ATOM 4650 O O . VAL B 1 293 ? 6.031 -12.562 -15.586 1 92.75 293 VAL B O 1
ATOM 4653 N N . LEU B 1 294 ? 8.195 -12.219 -16.109 1 90.06 294 LEU B N 1
ATOM 4654 C CA . LEU B 1 294 ? 7.883 -11.117 -17 1 90.06 294 LEU B CA 1
ATOM 4655 C C . LEU B 1 294 ? 7.051 -11.594 -18.188 1 90.06 294 LEU B C 1
ATOM 4657 O O . LEU B 1 294 ? 6.008 -11.016 -18.5 1 90.06 294 LEU B O 1
ATOM 4661 N N . LEU B 1 295 ? 7.496 -12.609 -18.812 1 94.88 295 LEU B N 1
ATOM 4662 C CA . LEU B 1 295 ? 6.883 -13.062 -20.062 1 94.88 295 LEU B CA 1
ATOM 4663 C C . LEU B 1 295 ? 5.5 -13.648 -19.797 1 94.88 295 LEU B C 1
ATOM 4665 O O . LEU B 1 295 ? 4.578 -13.461 -20.594 1 94.88 295 LEU B O 1
ATOM 4669 N N . THR B 1 296 ? 5.348 -14.328 -18.719 1 96.75 296 THR B N 1
ATOM 4670 C CA . THR B 1 296 ? 4.023 -14.844 -18.391 1 96.75 296 THR B CA 1
ATOM 4671 C C . THR B 1 296 ? 3.09 -13.703 -17.984 1 96.75 296 THR B C 1
ATOM 4673 O O . THR B 1 296 ? 1.883 -13.766 -18.234 1 96.75 296 THR B O 1
ATOM 4676 N N . THR B 1 297 ? 3.605 -12.695 -17.328 1 93.5 297 THR B N 1
ATOM 4677 C CA . THR B 1 297 ? 2.797 -11.539 -16.953 1 93.5 297 THR B CA 1
ATOM 4678 C C . THR B 1 297 ? 2.283 -10.82 -18.188 1 93.5 297 THR B C 1
ATOM 4680 O O . THR B 1 297 ? 1.088 -10.539 -18.312 1 93.5 297 THR B O 1
ATOM 4683 N N . VAL B 1 298 ? 3.109 -10.617 -19.156 1 91.25 298 VAL B N 1
ATOM 4684 C CA . VAL B 1 298 ? 2.721 -9.945 -20.391 1 91.25 298 VAL B CA 1
ATOM 4685 C C . VAL B 1 298 ? 1.731 -10.812 -21.156 1 91.25 298 VAL B C 1
ATOM 4687 O O . VAL B 1 298 ? 0.693 -10.328 -21.609 1 91.25 298 VAL B O 1
ATOM 4690 N N . GLY B 1 299 ? 2.031 -12.07 -21.281 1 95.31 299 GLY B N 1
ATOM 4691 C CA . GLY B 1 299 ? 1.147 -12.992 -21.969 1 95.31 299 GLY B CA 1
ATOM 4692 C C . GLY B 1 299 ? -0.208 -13.141 -21.312 1 95.31 299 GLY B C 1
ATOM 4693 O O . GLY B 1 299 ? -1.219 -13.344 -21.984 1 95.31 299 GLY B O 1
ATOM 4694 N N . SER B 1 300 ? -0.222 -13 -20.031 1 95.88 300 SER B N 1
ATOM 4695 C CA . SER B 1 300 ? -1.45 -13.227 -19.266 1 95.88 300 SER B CA 1
ATOM 4696 C C . SER B 1 300 ? -2.451 -12.094 -19.5 1 95.88 300 SER B C 1
ATOM 4698 O O . SER B 1 300 ? -3.652 -12.273 -19.281 1 95.88 300 SER B O 1
ATOM 4700 N N . VAL B 1 301 ? -1.987 -10.961 -19.922 1 92.25 301 VAL B N 1
ATOM 4701 C CA . VAL B 1 301 ? -2.926 -9.898 -20.266 1 92.25 301 VAL B CA 1
ATOM 4702 C C . VAL B 1 301 ? -3.961 -10.422 -21.266 1 92.25 301 VAL B C 1
ATOM 4704 O O . VAL B 1 301 ? -5.164 -10.234 -21.062 1 92.25 301 VAL B O 1
ATOM 4707 N N . ALA B 1 302 ? -3.463 -11.094 -22.25 1 94.5 302 ALA B N 1
ATOM 4708 C CA . ALA B 1 302 ? -4.348 -11.625 -23.281 1 94.5 302 ALA B CA 1
ATOM 4709 C C . ALA B 1 302 ? -5.062 -12.883 -22.797 1 94.5 302 ALA B C 1
ATOM 4711 O O . ALA B 1 302 ? -6.281 -13.016 -22.953 1 94.5 302 ALA B O 1
ATOM 4712 N N . THR B 1 303 ? -4.348 -13.789 -22.172 1 96.88 303 THR B N 1
ATOM 4713 C CA . THR B 1 303 ? -4.914 -15.094 -21.859 1 96.88 303 THR B CA 1
ATOM 4714 C C . THR B 1 303 ? -5.918 -14.992 -20.719 1 96.88 303 THR B C 1
ATOM 4716 O O . THR B 1 303 ? -6.984 -15.609 -20.766 1 96.88 303 THR B O 1
ATOM 4719 N N . VAL B 1 304 ? -5.59 -14.242 -19.688 1 96.19 304 VAL B N 1
ATOM 4720 C CA . VAL B 1 304 ? -6.504 -14.078 -18.562 1 96.19 304 VAL B CA 1
ATOM 4721 C C . VAL B 1 304 ? -7.746 -13.312 -19.016 1 96.19 304 VAL B C 1
ATOM 4723 O O . VAL B 1 304 ? -8.867 -13.641 -18.609 1 96.19 304 VAL B O 1
ATOM 4726 N N . THR B 1 305 ? -7.543 -12.305 -19.875 1 94.38 305 THR B N 1
ATOM 4727 C CA . THR B 1 305 ? -8.672 -11.547 -20.406 1 94.38 305 THR B CA 1
ATOM 4728 C C . THR B 1 305 ? -9.602 -12.453 -21.203 1 94.38 305 THR B C 1
ATOM 4730 O O . THR B 1 305 ? -10.82 -12.406 -21.047 1 94.38 305 THR B O 1
ATOM 4733 N N . LEU B 1 306 ? -9.031 -13.227 -22.016 1 95.25 306 LEU B N 1
ATOM 4734 C CA . LEU B 1 306 ? -9.812 -14.148 -22.828 1 95.25 306 LEU B CA 1
ATOM 4735 C C . LEU B 1 306 ? -10.547 -15.156 -21.953 1 95.25 306 LEU B C 1
ATOM 4737 O O . LEU B 1 306 ? -11.719 -15.461 -22.203 1 95.25 306 LEU B O 1
ATOM 4741 N N . LEU B 1 307 ? -9.906 -15.664 -20.984 1 96.38 307 LEU B N 1
ATOM 4742 C CA . LEU B 1 307 ? -10.516 -16.641 -20.094 1 96.38 307 LEU B CA 1
ATOM 4743 C C . LEU B 1 307 ? -11.703 -16.031 -19.344 1 96.38 307 LEU B C 1
ATOM 4745 O O . LEU B 1 307 ? -12.766 -16.641 -19.25 1 96.38 307 LEU B O 1
ATOM 4749 N N . LEU B 1 308 ? -11.5 -14.844 -18.828 1 94.88 308 LEU B N 1
ATOM 4750 C CA . LEU B 1 308 ? -12.57 -14.156 -18.109 1 94.88 308 LEU B CA 1
ATOM 4751 C C . LEU B 1 308 ? -13.75 -13.883 -19.047 1 94.88 308 LEU B C 1
ATOM 4753 O O . LEU B 1 308 ? -14.906 -13.977 -18.625 1 94.88 308 LEU B O 1
ATOM 4757 N N . TYR B 1 309 ? -13.414 -13.555 -20.266 1 94.12 309 TYR B N 1
ATOM 4758 C CA . TYR B 1 309 ? -14.469 -13.344 -21.25 1 94.12 309 TYR B CA 1
ATOM 4759 C C . TYR B 1 309 ? -15.281 -14.617 -21.469 1 94.12 309 TYR B C 1
ATOM 4761 O O . TYR B 1 309 ? -16.516 -14.578 -21.469 1 94.12 309 TYR B O 1
ATOM 4769 N N . LEU B 1 310 ? -14.633 -15.703 -21.578 1 94.81 310 LEU B N 1
ATOM 4770 C CA . LEU B 1 310 ? -15.297 -16.984 -21.797 1 94.81 310 LEU B CA 1
ATOM 4771 C C . LEU B 1 310 ? -16.141 -17.359 -20.594 1 94.81 310 LEU B C 1
ATOM 4773 O O . LEU B 1 310 ? -17.234 -17.922 -20.734 1 94.81 310 LEU B O 1
ATOM 4777 N N . MET B 1 311 ? -15.68 -17.047 -19.406 1 93.88 311 MET B N 1
ATOM 4778 C CA . MET B 1 311 ? -16.359 -17.391 -18.172 1 93.88 311 MET B CA 1
ATOM 4779 C C . MET B 1 311 ? -17.578 -16.516 -17.953 1 93.88 311 MET B C 1
ATOM 4781 O O . MET B 1 311 ? -18.672 -17 -17.641 1 93.88 311 MET B O 1
ATOM 4785 N N . THR B 1 312 ? -17.391 -15.211 -18.172 1 90.38 312 THR B N 1
ATOM 4786 C CA . THR B 1 312 ? -18.422 -14.258 -17.812 1 90.38 312 THR B CA 1
ATOM 4787 C C . THR B 1 312 ? -19.531 -14.234 -18.875 1 90.38 312 THR B C 1
ATOM 4789 O O . THR B 1 312 ? -20.641 -13.789 -18.609 1 90.38 312 THR B O 1
ATOM 4792 N N . ASN B 1 313 ? -19.234 -14.719 -20.047 1 90.12 313 ASN B N 1
ATOM 4793 C CA . ASN B 1 313 ? -20.25 -14.797 -21.094 1 90.12 313 ASN B CA 1
ATOM 4794 C C . ASN B 1 313 ? -20.797 -16.219 -21.234 1 90.12 313 ASN B C 1
ATOM 4796 O O . ASN B 1 313 ? -21.453 -16.531 -22.234 1 90.12 313 ASN B O 1
ATOM 4800 N N . SER B 1 314 ? -20.5 -17.062 -20.344 1 87.44 314 SER B N 1
ATOM 4801 C CA . SER B 1 314 ? -21.031 -18.422 -20.234 1 87.44 314 SER B CA 1
ATOM 4802 C C . SER B 1 314 ? -20.719 -19.25 -21.469 1 87.44 314 SER B C 1
ATOM 4804 O O . SER B 1 314 ? -21.547 -20.031 -21.938 1 87.44 314 SER B O 1
ATOM 4806 N N . ILE B 1 315 ? -19.578 -18.922 -22.016 1 90.88 315 ILE B N 1
ATOM 4807 C CA . ILE B 1 315 ? -19.125 -19.719 -23.156 1 90.88 315 ILE B CA 1
ATOM 4808 C C . ILE B 1 315 ? -18.469 -21 -22.656 1 90.88 315 ILE B C 1
ATOM 4810 O O . ILE B 1 315 ? -18.609 -22.062 -23.266 1 90.88 315 ILE B O 1
ATOM 4814 N N . LEU B 1 316 ? -17.859 -20.891 -21.5 1 91.94 316 LEU B N 1
ATOM 4815 C CA . LEU B 1 316 ? -17.266 -22.062 -20.859 1 91.94 316 LEU B CA 1
ATOM 4816 C C . LEU B 1 316 ? -18.25 -22.703 -19.891 1 91.94 316 LEU B C 1
ATOM 4818 O O . LEU B 1 316 ? -18.734 -22.062 -18.953 1 91.94 316 LEU B O 1
ATOM 4822 N N . PRO B 1 317 ? -18.562 -24 -20.172 1 91.19 317 PRO B N 1
ATOM 4823 C CA . PRO B 1 317 ? -19.438 -24.656 -19.203 1 91.19 317 PRO B CA 1
ATOM 4824 C C . PRO B 1 317 ? -18.859 -24.703 -17.797 1 91.19 317 PRO B C 1
ATOM 4826 O O . PRO B 1 317 ? -17.641 -24.891 -17.625 1 91.19 317 PRO B O 1
ATOM 4829 N N . PRO B 1 318 ? -19.656 -24.438 -16.844 1 85.06 318 PRO B N 1
ATOM 4830 C CA . PRO B 1 318 ? -19.141 -24.406 -15.469 1 85.06 318 PRO B CA 1
ATOM 4831 C C . PRO B 1 318 ? -18.719 -25.797 -14.969 1 85.06 318 PRO B C 1
ATOM 4833 O O . PRO B 1 318 ? -18.031 -25.891 -13.945 1 85.06 318 PRO B O 1
ATOM 4836 N N . ASP B 1 319 ? -19.156 -26.844 -15.594 1 83.62 319 ASP B N 1
ATOM 4837 C CA . ASP B 1 319 ? -18.781 -28.219 -15.266 1 83.62 319 ASP B CA 1
ATOM 4838 C C . ASP B 1 319 ? -18.672 -29.062 -16.531 1 83.62 319 ASP B C 1
ATOM 4840 O O . ASP B 1 319 ? -19.547 -29.031 -17.391 1 83.62 319 ASP B O 1
ATOM 4844 N N . LEU B 1 320 ? -17.547 -29.75 -16.609 1 87.56 320 LEU B N 1
ATOM 4845 C CA . LEU B 1 320 ? -17.25 -30.531 -17.812 1 87.56 320 LEU B CA 1
ATOM 4846 C C . LEU B 1 320 ? -17.969 -31.875 -17.766 1 87.56 320 LEU B C 1
ATOM 4848 O O . LEU B 1 320 ? -18.156 -32.5 -18.812 1 87.56 320 LEU B O 1
ATOM 4852 N N . PHE B 1 321 ? -18.297 -32.25 -16.578 1 86.25 321 PHE B N 1
ATOM 4853 C CA . PHE B 1 321 ? -18.859 -33.562 -16.453 1 86.25 321 PHE B CA 1
ATOM 4854 C C . PHE B 1 321 ? -20.219 -33.5 -15.75 1 86.25 321 PHE B C 1
ATOM 4856 O O . PHE B 1 321 ? -20.484 -32.594 -14.969 1 86.25 321 PHE B O 1
#

Nearest PDB structures (foldseek):
  8u5n-assembly1_A  TM=8.653E-01  e=2.876E-10  Homo sapiens
  8u58-assembly1_C  TM=8.647E-01  e=9.368E-10  Homo sapiens
  7wkw-assembly1_B  TM=8.189E-01  e=1.764E-09  Arabidopsis thaliana
  7y9t-assembly1_B  TM=7.772E-01  e=1.621E-09  Arabidopsis thaliana
  7y9u-assembly1_A  TM=7.778E-01  e=9.136E-09  Arabidopsis thaliana